Protein 9JJV (pdb70)

Secondary structure (DSSP, 8-state):
--SSSEEEEEEE-TTS-EEE-TTHHHHHHT-TTTTTSBEEEEEEEEBSSSSHHHHHHHHHHHHHHHHHHS------TTPPP-SS----SSS----SEEEESS-EEEEETTEEEEEEEEEEPPB--TTS-HHHHHHHHHHHHHH-SEEEEEEESS--HHHHHHHHHHTTSSGGGSGGG---EEEEEEEES-SS--SHHHHHHHHHHHHHHHHT-SS-HHHHHHHHSTTEEEEEEE---HHHHSS----GGGS-HHHHHHHHHHHHHHHHHGGG---B-TTSPBPBHHHHHHHHHHHHHHHHH-------HHHHHHHHHHHHHHHHHHHHHHHHHHTS-TTS-HHHHHHHHHHHHHHHHHHHHHH--SS-HHHHHHHHHHHHHHHHHHHHHHHHH-

Nearest PDB structures (foldseek):
  6b9f-assembly1_A  TM=8.314E-01  e=2.310E-26  Homo sapiens
  4idn-assembly1_B  TM=8.510E-01  e=1.744E-25  Homo sapiens
  7ol3-assembly1_A  TM=8.467E-01  e=4.049E-25  Homo sapiens
  3qnu-assembly1_A-2  TM=7.519E-01  e=1.316E-22  Homo sapiens
  6b9e-assembly2_B  TM=6.582E-01  e=1.473E-23  Homo sapiens

Radius of gyration: 26.8 Å; Cα contacts (8 Å, |Δi|>4): 629; chains: 1; bounding box: 56×90×39 Å

B-factor: mean 37.43, std 11.31, range [18.1, 106.99]

Organism: Xenopus laevis (NCBI:txid8355)

Foldseek 3Di:
DDAQAKDFQWAADPVLAIDGPCPQLLCLLCPPVFVFAFEAEEEEEAAFQFCQQVLVQQLVCQLVVCLPPVDGDSDDQPDFTDHPDDDFDDDGDDGHKMKRSHFRWHDDPNGTYTYIYIYAGYADDVVDDRLSSLLSVLLRQLLHLEYEHEAEAADDPVSLQSLLSSCVLDVSSFLVNRNAYEDEYEQHVDLPPFDQVVQLVRLVVVLVVCVPDDRRPRVNVNSPDPRYGYGYAHYQDPQQNDPHSSGNNSGDPSNSVSSSVVSVVVVVCRNVRRDADPVRDRRGSNCSVVVSVVVSVSNRPDDDPDDDPVVVVLVVVLVVLLVVLLVVLVVVLVPDDPPDDLVVVLVVSVVSLVVSLVVSVVPRDDDPVVVSVVSSVVSSVVSVVVSVVSSVVD

InterPro domains:
  IPR001841 Zinc finger, RING-type [PS50089] (69-109)
  IPR001841 Zinc finger, RING-type [SM00184] (69-108)
  IPR013083 Zinc finger, RING/FYVE/PHD-type [G3DSA:3.30.40.10] (54-150)
  IPR015894 Guanylate-binding protein, N-terminal [PF02263] (182-414)
  IPR017907 Zinc finger, RING-type, conserved site [PS00518] (84-93)
  IPR027417 P-loop containing nucleoside triphosphate hydrolase [G3DSA:3.40.50.300] (151-448)
  IPR027417 P-loop containing nucleoside triphosphate hydrolase [SSF52540] (150-421)
  IPR030386 GB1/RHD3-type guanine nucleotide-binding (G) domain [PS51715] (182-417)

Sequence (394 aa):
AEPDHHPIQLVWTDVNGRLSLDLSGAHDCFLNTRYSNYPVFILCIIGEKRRGKSFLMNYIMRALRSMEMDEEISLGADDEPLKGFKWSPGTETTTKGIWMWNRPFLLNHKGGKIAVFLLDTEGSLDIESDRETCIKLSALSLFISSHLIFNVASNLKETELDYMEMYMNMGEECGPKNLQHLDILVRDWYHSKKWDRDVARSYISREIEKLEKLNSYPKVLWSLKSNQTRCFLLPHPGKGITGESEGRLQDMDEDFQESLRSYVSKVVKGICTHIKTNIDGELLTSAHVFSMLQEFTEVLNLQIYGFSSPMEMFYAIKNQKLMGEIENEFQDFLKNQSSLTLPPTMRVKVSQKFSELLEKFMQFVQGSNTSSHDAMLKDLEVRLLEIQEKFCNDF

Structure (mmCIF, N/CA/C/O backbone):
data_9JJV
#
_entry.id   9JJV
#
_cell.length_a   91.567
_cell.length_b   148.057
_cell.length_c   71.315
_cell.angle_alpha   90.00
_cell.angle_beta   90.00
_cell.angle_gamma   90.00
#
_symmetry.space_group_name_H-M   'C 2 2 21'
#
loop_
_entity.id
_entity.type
_entity.pdbx_description
1 polymer 'LOC432253 protein'
2 non-polymer "GUANOSINE-5'-DIPHOSPHATE"
3 non-polymer 'TETRAFLUOROALUMINATE ION'
4 non-polymer 'MAGNESIUM ION'
5 water water
#
loop_
_atom_site.group_PDB
_atom_site.id
_atom_site.type_symbol
_atom_site.label_atom_id
_atom_site.label_alt_id
_atom_site.label_comp_id
_atom_site.label_asym_id
_atom_site.label_entity_id
_atom_site.label_seq_id
_atom_site.pdbx_PDB_ins_code
_atom_site.Cartn_x
_atom_site.Cartn_y
_atom_site.Cartn_z
_atom_site.occupancy
_atom_site.B_iso_or_equiv
_atom_site.auth_seq_id
_atom_site.auth_comp_id
_atom_site.auth_asym_id
_atom_site.auth_atom_id
_atom_site.pdbx_PDB_model_num
ATOM 1 N N . ALA A 1 1 ? -13.239 -25.054 -34.422 1.00 76.35 147 ALA A N 1
ATOM 2 C CA . ALA A 1 1 ? -13.756 -24.538 -33.159 1.00 78.04 147 ALA A CA 1
ATOM 3 C C . ALA A 1 1 ? -12.699 -23.736 -32.382 1.00 81.94 147 ALA A C 1
ATOM 4 O O . ALA A 1 1 ? -11.800 -24.317 -31.773 1.00 82.61 147 ALA A O 1
ATOM 6 N N . GLU A 1 2 ? -12.819 -22.378 -32.406 1.00 91.94 148 GLU A N 1
ATOM 7 C CA . GLU A 1 2 ? -11.949 -21.416 -31.734 1.00 90.14 148 GLU A CA 1
ATOM 8 C C . GLU A 1 2 ? -12.474 -21.073 -30.342 1.00 88.55 148 GLU A C 1
ATOM 9 O O . GLU A 1 2 ? -13.636 -21.339 -30.021 1.00 87.31 148 GLU A O 1
ATOM 15 N N . PRO A 1 3 ? -11.639 -20.496 -29.476 1.00 69.64 149 PRO A N 1
ATOM 16 C CA . PRO A 1 3 ? -12.084 -20.218 -28.103 1.00 62.66 149 PRO A CA 1
ATOM 17 C C . PRO A 1 3 ? -13.160 -19.140 -28.020 1.00 57.76 149 PRO A C 1
ATOM 18 O O . PRO A 1 3 ? -13.263 -18.247 -28.870 1.00 58.17 149 PRO A O 1
ATOM 22 N N . ASP A 1 4 ? -13.956 -19.239 -26.949 1.00 49.36 150 ASP A N 1
ATOM 23 C CA . ASP A 1 4 ? -15.103 -18.363 -26.671 1.00 44.75 150 ASP A CA 1
ATOM 24 C C . ASP A 1 4 ? -16.265 -18.617 -27.634 1.00 42.39 150 ASP A C 1
ATOM 25 O O . ASP A 1 4 ? -16.823 -17.697 -28.233 1.00 39.08 150 ASP A O 1
ATOM 30 N N A HIS A 1 5 ? -16.626 -19.890 -27.773 0.58 42.15 151 HIS A N 1
ATOM 31 N N B HIS A 1 5 ? -16.644 -19.879 -27.761 0.42 42.94 151 HIS A N 1
ATOM 32 C CA A HIS A 1 5 ? -17.803 -20.333 -28.506 0.58 41.54 151 HIS A CA 1
ATOM 33 C CA B HIS A 1 5 ? -17.908 -20.209 -28.394 0.42 41.62 151 HIS A CA 1
ATOM 34 C C A HIS A 1 5 ? -18.365 -21.542 -27.775 0.58 39.36 151 HIS A C 1
ATOM 35 C C B HIS A 1 5 ? -18.359 -21.564 -27.882 0.42 40.28 151 HIS A C 1
ATOM 36 O O A HIS A 1 5 ? -17.639 -22.198 -27.017 0.58 35.80 151 HIS A O 1
ATOM 37 O O B HIS A 1 5 ? -17.546 -22.340 -27.367 0.42 37.29 151 HIS A O 1
ATOM 50 N N . PRO A 1 6 ? -19.651 -21.851 -27.951 1.00 35.36 152 PRO A N 1
ATOM 51 C CA . PRO A 1 6 ? -20.151 -23.130 -27.435 1.00 31.65 152 PRO A CA 1
ATOM 52 C C . PRO A 1 6 ? -19.750 -24.259 -28.365 1.00 32.50 152 PRO A C 1
ATOM 53 O O . PRO A 1 6 ? -19.629 -24.084 -29.574 1.00 30.37 152 PRO A O 1
ATOM 57 N N . ILE A 1 7 ? -19.507 -25.426 -27.780 1.00 30.20 153 ILE A N 1
ATOM 58 C CA . ILE A 1 7 ? -19.228 -26.627 -28.554 1.00 30.15 153 ILE A CA 1
ATOM 59 C C . ILE A 1 7 ? -20.114 -27.732 -28.019 1.00 29.39 153 ILE A C 1
ATOM 60 O O . ILE A 1 7 ? -20.459 -27.756 -26.832 1.00 28.88 153 ILE A O 1
ATOM 65 N N . GLN A 1 8 ? -20.495 -28.655 -28.896 1.00 29.37 154 GLN A N 1
ATOM 66 C CA . GLN A 1 8 ? -21.410 -29.713 -28.480 1.00 26.91 154 GLN A CA 1
ATOM 67 C C . GLN A 1 8 ? -20.626 -30.848 -27.829 1.00 29.77 154 GLN A C 1
ATOM 68 O O . GLN A 1 8 ? -19.791 -31.496 -28.470 1.00 31.84 154 GLN A O 1
ATOM 74 N N . LEU A 1 9 ? -20.899 -31.086 -26.555 1.00 26.16 155 LEU A N 1
ATOM 75 C CA . LEU A 1 9 ? -20.173 -32.089 -25.801 1.00 27.31 155 LEU A CA 1
ATOM 76 C C . LEU A 1 9 ? -20.764 -33.473 -26.043 1.00 29.95 155 LEU A C 1
ATOM 77 O O . LEU A 1 9 ? -20.027 -34.451 -26.215 1.00 26.73 155 LEU A O 1
ATOM 82 N N . VAL A 1 10 ? -22.094 -33.554 -26.102 1.00 26.17 156 VAL A N 1
ATOM 83 C CA . VAL A 1 10 ? -22.826 -34.812 -26.188 1.00 27.65 156 VAL A CA 1
ATOM 84 C C . VAL A 1 10 ? -23.909 -34.645 -27.235 1.00 27.36 156 VAL A C 1
ATOM 85 O O . VAL A 1 10 ? -24.602 -33.625 -27.253 1.00 24.88 156 VAL A O 1
ATOM 89 N N . TRP A 1 11 ? -24.063 -35.645 -28.101 1.00 27.74 157 TRP A N 1
ATOM 90 C CA . TRP A 1 11 ? -25.199 -35.688 -29.008 1.00 27.99 157 TRP A CA 1
ATOM 91 C C . TRP A 1 11 ? -25.747 -37.102 -29.021 1.00 31.78 157 TRP A C 1
ATOM 92 O O . TRP A 1 11 ? -25.111 -38.048 -28.554 1.00 29.32 157 TRP A O 1
ATOM 103 N N . THR A 1 12 ? -26.955 -37.236 -29.539 1.00 31.12 158 THR A N 1
ATOM 104 C CA . THR A 1 12 ? -27.602 -38.532 -29.615 1.00 36.26 158 THR A CA 1
ATOM 105 C C . THR A 1 12 ? -27.731 -38.947 -31.074 1.00 41.12 158 THR A C 1
ATOM 106 O O . THR A 1 12 ? -27.868 -38.103 -31.961 1.00 37.74 158 THR A O 1
ATOM 110 N N . ASP A 1 13 ? -27.611 -40.246 -31.339 1.00 45.46 159 ASP A N 1
ATOM 111 C CA . ASP A 1 13 ? -27.747 -40.693 -32.715 1.00 48.99 159 ASP A CA 1
ATOM 112 C C . ASP A 1 13 ? -29.122 -41.322 -32.919 1.00 52.98 159 ASP A C 1
ATOM 113 O O . ASP A 1 13 ? -30.032 -41.178 -32.096 1.00 52.23 159 ASP A O 1
ATOM 118 N N . VAL A 1 14 ? -29.289 -41.992 -34.057 1.00 75.79 160 VAL A N 1
ATOM 119 C CA . VAL A 1 14 ? -30.576 -42.591 -34.388 1.00 78.23 160 VAL A CA 1
ATOM 120 C C . VAL A 1 14 ? -30.886 -43.736 -33.457 1.00 75.66 160 VAL A C 1
ATOM 121 O O . VAL A 1 14 ? -32.012 -43.871 -32.962 1.00 76.89 160 VAL A O 1
ATOM 125 N N . ASN A 1 15 ? -29.911 -44.565 -33.210 1.00 60.23 161 ASN A N 1
ATOM 126 C CA . ASN A 1 15 ? -30.132 -45.715 -32.378 1.00 53.62 161 ASN A CA 1
ATOM 127 C C . ASN A 1 15 ? -30.350 -45.330 -30.902 1.00 51.60 161 ASN A C 1
ATOM 128 O O . ASN A 1 15 ? -30.337 -46.236 -30.082 1.00 48.62 161 ASN A O 1
ATOM 133 N N . GLY A 1 16 ? -30.545 -44.054 -30.548 1.00 49.50 162 GLY A N 1
ATOM 134 C CA . GLY A 1 16 ? -30.738 -43.656 -29.162 1.00 45.79 162 GLY A CA 1
ATOM 135 C C . GLY A 1 16 ? -29.475 -43.569 -28.331 1.00 42.45 162 GLY A C 1
ATOM 136 O O . GLY A 1 16 ? -29.564 -43.316 -27.125 1.00 41.80 162 GLY A O 1
ATOM 137 N N . ARG A 1 17 ? -28.306 -43.755 -28.938 1.00 39.12 163 ARG A N 1
ATOM 138 C CA . ARG A 1 17 ? -27.031 -43.775 -28.233 1.00 38.38 163 ARG A CA 1
ATOM 139 C C . ARG A 1 17 ? -26.510 -42.364 -27.993 1.00 36.93 163 ARG A C 1
ATOM 140 O O . ARG A 1 17 ? -26.717 -41.456 -28.803 1.00 34.84 163 ARG A O 1
ATOM 148 N N . LEU A 1 18 ? -25.829 -42.188 -26.863 1.00 35.77 164 LEU A N 1
ATOM 149 C CA . LEU A 1 18 ? -25.189 -40.926 -26.513 1.00 31.74 164 LEU A CA 1
ATOM 150 C C . LEU A 1 18 ? -23.718 -40.999 -26.905 1.00 35.82 164 LEU A C 1
ATOM 151 O O . LEU A 1 18 ? -23.015 -41.935 -26.506 1.00 35.05 164 LEU A O 1
ATOM 156 N N . SER A 1 19 ? -23.253 -40.026 -27.690 1.00 30.73 165 SER A N 1
ATOM 157 C CA . SER A 1 19 ? -21.843 -39.945 -28.052 1.00 33.54 165 SER A CA 1
ATOM 158 C C . SER A 1 19 ? -21.192 -38.665 -27.527 1.00 33.55 165 SER A C 1
ATOM 159 O O . SER A 1 19 ? -21.754 -37.568 -27.636 1.00 30.56 165 SER A O 1
ATOM 162 N N . LEU A 1 20 ? -19.992 -38.814 -26.969 1.00 34.60 166 LEU A N 1
ATOM 163 C CA . LEU A 1 20 ? -19.183 -37.673 -26.565 1.00 31.38 166 LEU A CA 1
ATOM 164 C C . LEU A 1 20 ? -18.279 -37.241 -27.706 1.00 34.56 166 LEU A C 1
ATOM 165 O O . LEU A 1 20 ? -17.766 -38.071 -28.453 1.00 34.59 166 LEU A O 1
ATOM 170 N N . ASP A 1 21 ? -18.032 -35.938 -27.798 1.00 33.77 167 ASP A N 1
ATOM 171 C CA . ASP A 1 21 ? -16.949 -35.463 -28.653 1.00 35.87 167 ASP A CA 1
ATOM 172 C C . ASP A 1 21 ? -15.612 -35.806 -27.997 1.00 35.43 167 ASP A C 1
ATOM 173 O O . ASP A 1 21 ? -15.155 -35.117 -27.082 1.00 36.00 167 ASP A O 1
ATOM 178 N N . LEU A 1 22 ? -14.960 -36.863 -28.486 1.00 36.21 168 LEU A N 1
ATOM 179 C CA . LEU A 1 22 ? -13.672 -37.307 -27.953 1.00 38.10 168 LEU A CA 1
ATOM 180 C C . LEU A 1 22 ? -12.496 -36.481 -28.435 1.00 39.28 168 LEU A C 1
ATOM 181 O O . LEU A 1 22 ? -11.354 -36.795 -28.079 1.00 43.23 168 LEU A O 1
ATOM 186 N N . SER A 1 23 ? -12.716 -35.457 -29.251 1.00 36.82 169 SER A N 1
ATOM 187 C CA . SER A 1 23 ? -11.619 -34.635 -29.742 1.00 40.54 169 SER A CA 1
ATOM 188 C C . SER A 1 23 ? -11.704 -33.230 -29.160 1.00 44.93 169 SER A C 1
ATOM 189 O O . SER A 1 23 ? -10.920 -32.890 -28.268 1.00 44.15 169 SER A O 1
ATOM 192 N N . GLY A 1 24 ? -12.661 -32.414 -29.616 1.00 42.00 170 GLY A N 1
ATOM 193 C CA . GLY A 1 24 ? -12.661 -31.008 -29.239 1.00 44.80 170 GLY A CA 1
ATOM 194 C C . GLY A 1 24 ? -12.957 -30.811 -27.767 1.00 43.43 170 GLY A C 1
ATOM 195 O O . GLY A 1 24 ? -12.221 -30.118 -27.055 1.00 44.17 170 GLY A O 1
ATOM 196 N N . ALA A 1 25 ? -14.027 -31.436 -27.287 1.00 41.15 171 ALA A N 1
ATOM 197 C CA . ALA A 1 25 ? -14.376 -31.321 -25.877 1.00 43.98 171 ALA A CA 1
ATOM 198 C C . ALA A 1 25 ? -13.296 -31.938 -25.003 1.00 45.75 171 ALA A C 1
ATOM 199 O O . ALA A 1 25 ? -12.833 -31.321 -24.037 1.00 46.52 171 ALA A O 1
ATOM 201 N N . HIS A 1 26 ? -12.855 -33.144 -25.356 1.00 44.35 172 HIS A N 1
ATOM 202 C CA . HIS A 1 26 ? -11.771 -33.785 -24.627 1.00 43.43 172 HIS A CA 1
ATOM 203 C C . HIS A 1 26 ? -10.549 -32.883 -24.541 1.00 48.54 172 HIS A C 1
ATOM 204 O O . HIS A 1 26 ? -9.919 -32.771 -23.481 1.00 50.03 172 HIS A O 1
ATOM 211 N N . ASP A 1 27 ? -10.206 -32.213 -25.642 1.00 47.06 173 ASP A N 1
ATOM 212 C CA . ASP A 1 27 ? -9.063 -31.315 -25.619 1.00 47.20 173 ASP A CA 1
ATOM 213 C C . ASP A 1 27 ? -9.331 -30.084 -24.760 1.00 50.04 173 ASP A C 1
ATOM 214 O O . ASP A 1 27 ? -8.394 -29.525 -24.178 1.00 48.50 173 ASP A O 1
ATOM 219 N N . CYS A 1 28 ? -10.593 -29.645 -24.671 1.00 47.87 174 CYS A N 1
ATOM 220 C CA . CYS A 1 28 ? -10.920 -28.488 -23.844 1.00 45.31 174 CYS A CA 1
ATOM 221 C C . CYS A 1 28 ? -10.535 -28.734 -22.387 1.00 45.91 174 CYS A C 1
ATOM 222 O O . CYS A 1 28 ? -9.892 -27.890 -21.750 1.00 47.39 174 CYS A O 1
ATOM 225 N N . PHE A 1 29 ? -10.851 -29.920 -21.867 1.00 44.70 175 PHE A N 1
ATOM 226 C CA . PHE A 1 29 ? -10.585 -30.219 -20.464 1.00 42.82 175 PHE A CA 1
ATOM 227 C C . PHE A 1 29 ? -9.099 -30.387 -20.161 1.00 47.11 175 PHE A C 1
ATOM 228 O O . PHE A 1 29 ? -8.671 -30.098 -19.035 1.00 45.14 175 PHE A O 1
ATOM 236 N N . LEU A 1 30 ? -8.293 -30.836 -21.128 1.00 46.18 176 LEU A N 1
ATOM 237 C CA . LEU A 1 30 ? -6.911 -31.209 -20.857 1.00 45.75 176 LEU A CA 1
ATOM 238 C C . LEU A 1 30 ? -5.903 -30.117 -21.187 1.00 44.47 176 LEU A C 1
ATOM 239 O O . LEU A 1 30 ? -4.703 -30.389 -21.197 1.00 48.76 176 LEU A O 1
ATOM 244 N N . ASN A 1 3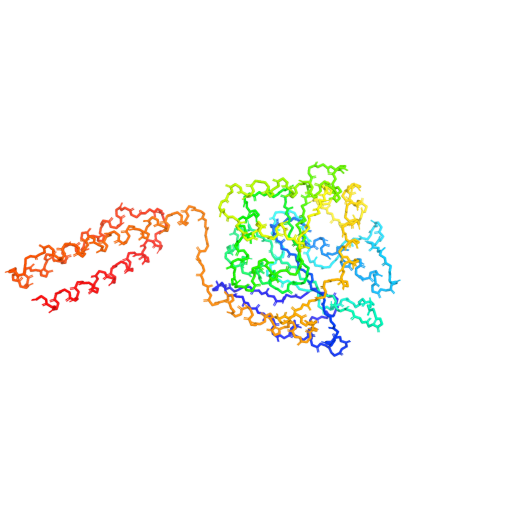1 ? -6.354 -28.894 -21.448 1.00 45.21 177 ASN A N 1
ATOM 245 C CA . ASN A 1 31 ? -5.450 -27.787 -21.723 1.00 43.80 177 ASN A CA 1
ATOM 246 C C . ASN A 1 31 ? -4.524 -27.551 -20.528 1.00 47.05 177 ASN A C 1
ATOM 247 O O . ASN A 1 31 ? -4.987 -27.427 -19.393 1.00 44.66 177 ASN A O 1
ATOM 252 N N . THR A 1 32 ? -3.205 -27.480 -20.783 1.00 47.70 178 THR A N 1
ATOM 253 C CA . THR A 1 32 ? -2.231 -27.421 -19.691 1.00 46.56 178 THR A CA 1
ATOM 254 C C . THR A 1 32 ? -2.255 -26.096 -18.933 1.00 49.05 178 THR A C 1
ATOM 255 O O . THR A 1 32 ? -1.621 -25.992 -17.877 1.00 50.81 178 THR A O 1
ATOM 259 N N . ARG A 1 33 ? -2.943 -25.077 -19.444 1.00 47.97 179 ARG A N 1
ATOM 260 C CA . ARG A 1 33 ? -3.085 -23.835 -18.696 1.00 46.79 179 ARG A CA 1
ATOM 261 C C . ARG A 1 33 ? -3.979 -23.992 -17.471 1.00 44.28 179 ARG A C 1
ATOM 262 O O . ARG A 1 33 ? -3.894 -23.170 -16.554 1.00 46.52 179 ARG A O 1
ATOM 270 N N . TYR A 1 34 ? -4.829 -25.023 -17.426 1.00 42.54 180 TYR A N 1
ATOM 271 C CA . TYR A 1 34 ? -5.768 -25.120 -16.316 1.00 40.66 180 TYR A CA 1
ATOM 272 C C . TYR A 1 34 ? -6.186 -26.551 -15.993 1.00 42.50 180 TYR A C 1
ATOM 273 O O . TYR A 1 34 ? -7.134 -26.727 -15.216 1.00 38.05 180 TYR A O 1
ATOM 282 N N . SER A 1 35 ? -5.543 -27.574 -16.560 1.00 40.46 181 SER A N 1
ATOM 283 C CA . SER A 1 35 ? -6.033 -28.932 -16.358 1.00 43.50 181 SER A CA 1
ATOM 284 C C . SER A 1 35 ? -5.816 -29.417 -14.936 1.00 43.08 181 SER A C 1
ATOM 285 O O . SER A 1 35 ? -6.445 -30.397 -14.532 1.00 42.36 181 SER A O 1
ATOM 288 N N . ASN A 1 36 ? -4.944 -28.767 -14.172 1.00 39.15 182 ASN A N 1
ATOM 289 C CA . ASN A 1 36 ? -4.696 -29.185 -12.801 1.00 44.55 182 ASN A CA 1
ATOM 290 C C . ASN A 1 36 ? -5.419 -28.304 -11.778 1.00 43.70 182 ASN A C 1
ATOM 291 O O . ASN A 1 36 ? -5.234 -28.485 -10.570 1.00 41.29 182 ASN A O 1
ATOM 296 N N . TYR A 1 37 ? -6.251 -27.375 -12.228 1.00 40.58 183 TYR A N 1
ATOM 297 C CA . TYR A 1 37 ? -7.041 -26.620 -11.273 1.00 39.04 183 TYR A CA 1
ATOM 298 C C . TYR A 1 37 ? -8.255 -27.427 -10.825 1.00 35.69 183 TYR A C 1
ATOM 299 O O . TYR A 1 37 ? -8.819 -28.192 -11.604 1.00 36.88 183 TYR A O 1
ATOM 308 N N . PRO A 1 38 ? -8.701 -27.241 -9.589 1.00 35.88 184 PRO A N 1
ATOM 309 C CA . PRO A 1 38 ? -10.009 -27.788 -9.199 1.00 35.38 184 PRO A CA 1
ATOM 310 C C . PRO A 1 38 ? -11.116 -27.166 -10.037 1.00 32.61 184 PRO A C 1
ATOM 311 O O . PRO A 1 38 ? -11.046 -26.002 -10.446 1.00 32.88 184 PRO A O 1
ATOM 315 N N . VAL A 1 39 ? -12.143 -27.951 -10.299 1.00 32.83 185 VAL A N 1
ATOM 316 C CA . VAL A 1 39 ? -13.195 -27.545 -11.217 1.00 30.84 185 VAL A CA 1
ATOM 317 C C . VAL A 1 39 ? -14.495 -27.373 -10.470 1.00 31.69 185 VAL A C 1
ATOM 318 O O . VAL A 1 39 ? -14.764 -28.037 -9.463 1.00 30.89 185 VAL A O 1
ATOM 322 N N . PHE A 1 40 ? -15.318 -26.481 -11.006 1.00 30.30 186 PHE A N 1
ATOM 323 C CA . PHE A 1 40 ? -16.717 -26.330 -10.657 1.00 28.83 186 PHE A CA 1
ATOM 324 C C . PHE A 1 40 ? -17.479 -26.505 -11.960 1.00 29.54 186 PHE A C 1
ATOM 325 O O . PHE A 1 40 ? -17.075 -25.968 -12.996 1.00 29.57 186 PHE A O 1
ATOM 333 N N . ILE A 1 41 ? -18.523 -27.319 -11.936 1.00 25.10 187 ILE A N 1
ATOM 334 C CA . ILE A 1 41 ? -19.228 -27.677 -13.156 1.00 24.64 187 ILE A CA 1
ATOM 335 C C . ILE A 1 41 ? -20.688 -27.343 -12.940 1.00 24.00 187 ILE A C 1
ATOM 336 O O . ILE A 1 41 ? -21.374 -28.004 -12.150 1.00 23.77 187 ILE A O 1
ATOM 341 N N . LEU A 1 42 ? -21.170 -26.328 -13.639 1.00 24.51 188 LEU A N 1
ATOM 342 C CA . LEU A 1 42 ? -22.560 -25.917 -13.536 1.00 24.27 188 LEU A CA 1
ATOM 343 C C . LEU A 1 42 ? -23.322 -26.502 -14.711 1.00 25.27 188 LEU A C 1
ATOM 344 O O . LEU A 1 42 ? -22.911 -26.333 -15.859 1.00 27.08 188 LEU A O 1
ATOM 349 N N . CYS A 1 43 ? -24.435 -27.165 -14.430 1.00 25.24 189 CYS A N 1
ATOM 350 C CA . CYS A 1 43 ? -25.249 -27.782 -15.471 1.00 23.64 189 CYS A CA 1
ATOM 351 C C . CYS A 1 43 ? -26.676 -27.303 -15.278 1.00 22.17 189 CYS A C 1
ATOM 352 O O . CYS A 1 43 ? -27.123 -27.107 -14.145 1.00 21.66 189 CYS A O 1
ATOM 355 N N . ILE A 1 44 ? -27.383 -27.088 -16.371 1.00 23.23 190 ILE A N 1
ATOM 356 C CA . ILE A 1 44 ? -28.797 -26.747 -16.301 1.00 19.35 190 ILE A CA 1
ATOM 357 C C . ILE A 1 44 ? -29.585 -27.766 -17.104 1.00 22.20 190 ILE A C 1
ATOM 358 O O . ILE A 1 44 ? -29.150 -28.190 -18.181 1.00 22.27 190 ILE A O 1
ATOM 363 N N . ILE A 1 45 ? -30.749 -28.164 -16.567 1.00 20.45 191 ILE A N 1
ATOM 364 C CA . ILE A 1 45 ? -31.645 -29.121 -17.200 1.00 21.92 191 ILE A CA 1
ATOM 365 C C . ILE A 1 45 ? -33.060 -28.660 -16.896 1.00 21.26 191 ILE A C 1
ATOM 366 O O . ILE A 1 45 ? -33.287 -27.827 -16.014 1.00 21.21 191 ILE A O 1
ATOM 371 N N . GLY A 1 46 ? -34.018 -29.234 -17.606 1.00 20.23 192 GLY A N 1
ATOM 372 C CA . GLY A 1 46 ? -35.398 -28.986 -17.281 1.00 21.37 192 GLY A CA 1
ATOM 373 C C . GLY A 1 46 ? -36.210 -28.861 -18.543 1.00 22.18 192 GLY A C 1
ATOM 374 O O . GLY A 1 46 ? -35.715 -29.088 -19.643 1.00 21.17 192 GLY A O 1
ATOM 375 N N . GLU A 1 47 ? -37.476 -28.484 -18.371 1.00 21.62 193 GLU A N 1
ATOM 376 C CA . GLU A 1 47 ? -38.405 -28.444 -19.487 1.00 20.92 193 GLU A CA 1
ATOM 377 C C . GLU A 1 47 ? -37.933 -27.470 -20.571 1.00 22.83 193 GLU A C 1
ATOM 378 O O . GLU A 1 47 ? -37.278 -26.446 -20.295 1.00 21.48 193 GLU A O 1
ATOM 384 N N . LYS A 1 48 ? -38.236 -27.831 -21.820 1.00 21.30 194 LYS A N 1
ATOM 385 C CA . LYS A 1 48 ? -37.875 -27.047 -22.995 1.00 21.53 194 LYS A CA 1
ATOM 386 C C . LYS A 1 48 ? -38.473 -25.643 -22.954 1.00 23.85 194 LYS A C 1
ATOM 387 O O . LYS A 1 48 ? -39.483 -25.385 -22.292 1.00 22.44 194 LYS A O 1
ATOM 393 N N . ARG A 1 49 ? -37.835 -24.731 -23.706 1.00 22.32 195 ARG A N 1
ATOM 394 C CA . ARG A 1 49 ? -38.377 -23.397 -24.005 1.00 22.91 195 ARG A CA 1
ATOM 395 C C . ARG A 1 49 ? -38.682 -22.612 -22.732 1.00 22.81 195 ARG A C 1
ATOM 396 O O . ARG A 1 49 ? -39.773 -22.047 -22.564 1.00 23.08 195 ARG A O 1
ATOM 404 N N . ARG A 1 50 ? -37.717 -22.558 -21.822 1.00 21.02 196 ARG A N 1
ATOM 405 C CA . ARG A 1 50 ? -37.978 -21.790 -20.599 1.00 20.19 196 ARG A CA 1
ATOM 406 C C . ARG A 1 50 ? -36.737 -21.024 -20.150 1.00 22.84 196 ARG A C 1
ATOM 407 O O . ARG A 1 50 ? -36.489 -20.864 -18.951 1.00 23.45 196 ARG A O 1
ATOM 415 N N . GLY A 1 51 ? -35.955 -20.520 -21.104 1.00 21.30 197 GLY A N 1
ATOM 416 C CA . GLY A 1 51 ? -34.840 -19.629 -20.786 1.00 23.43 197 GLY A CA 1
ATOM 417 C C . GLY A 1 51 ? -33.660 -20.270 -20.073 1.00 23.11 197 GLY A C 1
ATOM 418 O O . GLY A 1 51 ? -32.979 -19.599 -19.284 1.00 22.77 197 GLY A O 1
ATOM 419 N N . LYS A 1 52 ? -33.401 -21.554 -20.316 1.00 19.96 198 LYS A N 1
ATOM 420 C CA . LYS A 1 52 ? -32.215 -22.186 -19.745 1.00 20.26 198 LYS A CA 1
ATOM 421 C C . LYS A 1 52 ? -30.942 -21.622 -20.367 1.00 23.43 198 LYS A C 1
ATOM 422 O O . LYS A 1 52 ? -30.015 -21.221 -19.657 1.00 22.40 198 LYS A O 1
ATOM 428 N N . SER A 1 53 ? -30.861 -21.645 -21.697 1.00 21.45 199 SER A N 1
ATOM 429 C CA . SER A 1 53 ? -29.691 -21.102 -22.362 1.00 23.25 199 SER A CA 1
ATOM 430 C C . SER A 1 53 ? -29.553 -19.628 -22.058 1.00 24.86 199 SER A C 1
ATOM 431 O O . SER A 1 53 ? -28.442 -19.120 -21.876 1.00 23.91 199 SER A O 1
ATOM 434 N N . PHE A 1 54 ? -30.683 -18.931 -22.040 1.00 23.63 200 PHE A N 1
ATOM 435 C CA . PHE A 1 54 ? -30.724 -17.509 -21.729 1.00 25.35 200 PHE A CA 1
ATOM 436 C C . PHE A 1 54 ? -30.105 -17.249 -20.368 1.00 25.92 200 PHE A C 1
ATOM 437 O O . PHE A 1 54 ? -29.268 -16.355 -20.216 1.00 26.36 200 PHE A O 1
ATOM 445 N N . LEU A 1 55 ? -30.494 -18.045 -19.368 1.00 24.53 201 LEU A N 1
ATOM 446 C CA . LEU A 1 55 ? -29.959 -17.883 -18.023 1.00 25.19 201 LEU A CA 1
ATOM 447 C C . LEU A 1 55 ? -28.474 -18.187 -17.987 1.00 25.09 201 LEU A C 1
ATOM 44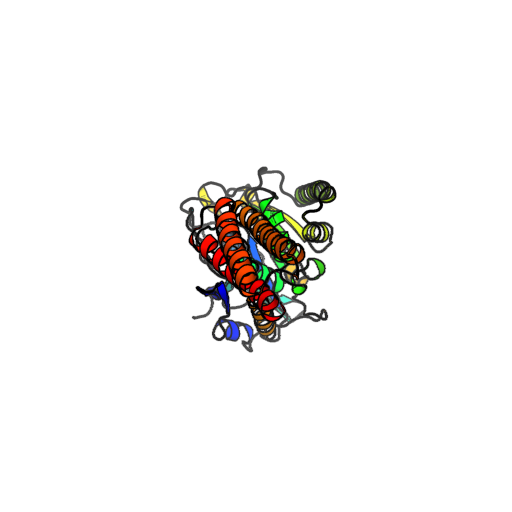8 O O . LEU A 1 55 ? -27.702 -17.448 -17.355 1.00 27.22 201 LEU A O 1
ATOM 453 N N . MET A 1 56 ? -28.038 -19.239 -18.693 1.00 23.81 202 MET A N 1
ATOM 454 C CA . MET A 1 56 ? -26.618 -19.579 -18.644 1.00 26.26 202 MET A CA 1
ATOM 455 C C . MET A 1 56 ? -25.771 -18.445 -19.221 1.00 28.30 202 MET A C 1
ATOM 456 O O . MET A 1 56 ? -24.637 -18.225 -18.776 1.00 27.71 202 MET A O 1
ATOM 461 N N . ASN A 1 57 ? -26.311 -17.717 -20.200 1.00 27.68 203 ASN A N 1
ATOM 462 C CA . ASN A 1 57 ? -25.621 -16.552 -20.762 1.00 27.98 203 ASN A CA 1
ATOM 463 C C . ASN A 1 57 ? -25.489 -15.403 -19.768 1.00 30.38 203 ASN A C 1
ATOM 464 O O . ASN A 1 57 ? -24.490 -14.672 -19.802 1.00 30.62 203 ASN A O 1
ATOM 469 N N . TYR A 1 58 ? -26.486 -15.196 -18.903 1.00 28.48 204 TYR A N 1
ATOM 470 C CA . TYR A 1 58 ? -26.337 -14.161 -17.881 1.00 30.07 204 TYR A CA 1
ATOM 471 C C . TYR A 1 58 ? -25.383 -14.590 -16.775 1.00 31.98 204 TYR A C 1
ATOM 472 O O . TYR A 1 58 ? -24.675 -13.746 -16.212 1.00 31.21 204 TYR A O 1
ATOM 481 N N . ILE A 1 59 ? -25.340 -15.882 -16.460 1.00 30.08 205 ILE A N 1
ATOM 482 C CA . ILE A 1 59 ? -24.317 -16.394 -15.558 1.00 28.79 205 ILE A CA 1
ATOM 483 C C . ILE A 1 59 ? -22.931 -16.185 -16.154 1.00 32.78 205 ILE A C 1
ATOM 484 O O . ILE A 1 59 ? -21.991 -15.791 -15.452 1.00 28.56 205 ILE A O 1
ATOM 489 N N . MET A 1 60 ? -22.793 -16.417 -17.466 1.00 29.44 206 MET A N 1
ATOM 490 C CA . MET A 1 60 ? -21.523 -16.209 -18.156 1.00 29.62 206 MET A CA 1
ATOM 491 C C . MET A 1 60 ? -21.032 -14.771 -18.021 1.00 34.61 206 MET A C 1
ATOM 492 O O . MET A 1 60 ? -19.836 -14.530 -17.795 1.00 35.02 206 MET A O 1
ATOM 497 N N . ARG A 1 61 ? -21.938 -13.800 -18.150 1.00 32.43 207 ARG A N 1
ATOM 498 C CA . ARG A 1 61 ? -21.558 -12.415 -17.920 1.00 37.57 207 ARG A CA 1
ATOM 499 C C . ARG A 1 61 ? -20.989 -12.238 -16.526 1.00 36.55 207 ARG A C 1
ATOM 500 O O . ARG A 1 61 ? -19.973 -11.560 -16.343 1.00 36.60 207 ARG A O 1
ATOM 508 N N . ALA A 1 62 ? -21.634 -12.832 -15.527 1.00 36.05 208 ALA A N 1
ATOM 509 C CA . ALA A 1 62 ? -21.173 -12.626 -14.158 1.00 39.19 208 ALA A CA 1
ATOM 510 C C . ALA A 1 62 ? -19.832 -13.305 -13.921 1.00 38.04 208 ALA A C 1
ATOM 511 O O . ALA A 1 62 ? -18.990 -12.781 -13.186 1.00 39.23 208 ALA A O 1
ATOM 513 N N . LEU A 1 63 ? -19.622 -14.474 -14.535 1.00 37.53 209 LEU A N 1
ATOM 514 C CA . LEU A 1 63 ? -18.338 -15.162 -14.439 1.00 34.68 209 LEU A CA 1
ATOM 515 C C . LEU A 1 63 ? -17.236 -14.359 -15.123 1.00 38.06 209 LEU A C 1
ATOM 516 O O . LEU A 1 63 ? -16.120 -14.236 -14.598 1.00 36.59 209 LEU A O 1
ATOM 521 N N . ARG A 1 64 ? -17.537 -13.798 -16.294 1.00 34.55 210 ARG A N 1
ATOM 522 C CA . ARG A 1 64 ? -16.559 -12.993 -17.023 1.00 39.15 210 ARG A CA 1
ATOM 523 C C . ARG A 1 64 ? -16.243 -11.703 -16.273 1.00 39.54 210 ARG A C 1
ATOM 524 O O . ARG A 1 64 ? -15.094 -11.230 -16.265 1.00 42.08 210 ARG A O 1
ATOM 532 N N . SER A 1 65 ? -17.256 -11.122 -15.632 1.00 42.78 211 SER A N 1
ATOM 533 C CA . SER A 1 65 ? -17.042 -9.977 -14.759 1.00 44.49 211 SER A CA 1
ATOM 534 C C . SER A 1 65 ? -16.125 -10.335 -13.590 1.00 46.36 211 SER A C 1
ATOM 535 O O . SER A 1 65 ? -15.215 -9.571 -13.236 1.00 51.13 211 SER A O 1
ATOM 538 N N . MET A 1 66 ? -16.346 -11.504 -12.991 1.00 43.60 212 MET A N 1
ATOM 539 C CA . MET A 1 66 ? -15.575 -11.939 -11.834 1.00 47.79 212 MET A CA 1
ATOM 540 C C . MET A 1 66 ? -14.155 -12.312 -12.239 1.00 49.10 212 MET A C 1
ATOM 541 O O . MET A 1 66 ? -13.198 -12.041 -11.509 1.00 51.42 212 MET A O 1
ATOM 546 N N . GLU A 1 67 ? -14.011 -12.942 -13.402 1.00 42.38 213 GLU A N 1
ATOM 547 C CA . GLU A 1 67 ? -12.702 -13.288 -13.944 1.00 45.08 213 GLU A CA 1
ATOM 548 C C . GLU A 1 67 ? -11.816 -12.065 -14.161 1.00 48.89 213 GLU A C 1
ATOM 549 O O . GLU A 1 67 ? -10.584 -12.156 -14.046 1.00 49.76 213 GLU A O 1
ATOM 555 N N . MET A 1 68 ? -12.414 -10.922 -14.495 1.00 50.00 214 MET A N 1
ATOM 556 C CA . MET A 1 68 ? -11.669 -9.707 -14.816 1.00 53.51 214 MET A CA 1
ATOM 557 C C . MET A 1 68 ? -11.324 -8.872 -13.587 1.00 59.08 214 MET A C 1
ATOM 558 O O . MET A 1 68 ? -10.153 -8.570 -13.338 1.00 60.90 214 MET A O 1
ATOM 563 N N . ASP A 1 69 ? -12.342 -8.445 -12.845 1.00 62.22 215 ASP A N 1
ATOM 564 C CA . ASP A 1 69 ? -12.191 -7.433 -11.809 1.00 66.88 215 ASP A CA 1
ATOM 565 C C . ASP A 1 69 ? -12.429 -7.971 -10.413 1.00 68.47 215 ASP A C 1
ATOM 566 O O . ASP A 1 69 ? -12.382 -7.188 -9.458 1.00 68.58 215 ASP A O 1
ATOM 571 N N . GLU A 1 70 ? -12.715 -9.266 -10.271 1.00 68.07 216 GLU A N 1
ATOM 572 C CA . GLU A 1 70 ? -13.213 -9.839 -9.020 1.00 69.51 216 GLU A CA 1
ATOM 573 C C . GLU A 1 70 ? -14.565 -9.231 -8.633 1.00 67.69 216 GLU A C 1
ATOM 574 O O . GLU A 1 70 ? -14.969 -9.292 -7.466 1.00 69.47 216 GLU A O 1
ATOM 580 N N . GLU A 1 71 ? -15.276 -8.650 -9.604 1.00 61.79 217 GLU A N 1
ATOM 581 C CA . GLU A 1 71 ? -16.466 -7.845 -9.364 1.00 65.35 217 GLU A CA 1
ATOM 582 C C . GLU A 1 71 ? -17.677 -8.474 -10.040 1.00 61.57 217 GLU A C 1
ATOM 583 O O . GLU A 1 71 ? -17.564 -9.068 -11.114 1.00 58.97 217 GLU A O 1
ATOM 589 N N . ILE A 1 72 ? -18.842 -8.334 -9.418 1.00 62.20 218 ILE A N 1
ATOM 590 C CA . ILE A 1 72 ? -20.059 -8.978 -9.902 1.00 62.37 218 ILE A CA 1
ATOM 591 C C . ILE A 1 72 ? -20.880 -7.974 -10.708 1.00 58.89 218 ILE A C 1
ATOM 592 O O . ILE A 1 72 ? -21.215 -6.882 -10.232 1.00 58.21 218 ILE A O 1
ATOM 597 N N . SER A 1 73 ? -21.175 -8.335 -11.952 1.00 55.07 219 SER A N 1
ATOM 598 C CA . SER A 1 73 ? -21.971 -7.498 -12.832 1.00 52.26 219 SER A CA 1
ATOM 599 C C . SER A 1 73 ? -22.739 -8.401 -13.788 1.00 49.29 219 SER A C 1
ATOM 600 O O . SER A 1 73 ? -22.352 -9.547 -14.030 1.00 49.15 219 SER A O 1
ATOM 603 N N . LEU A 1 74 ? -23.860 -7.893 -14.301 1.00 46.92 220 LEU A N 1
ATOM 604 C CA . LEU A 1 74 ? -24.583 -8.565 -15.375 1.00 43.38 220 LEU A CA 1
ATOM 605 C C . LEU A 1 74 ? -24.472 -7.808 -16.694 1.00 42.65 220 LEU A C 1
ATOM 606 O O . LEU A 1 74 ? -25.188 -8.134 -17.648 1.00 42.03 220 LEU A O 1
ATOM 611 N N . GLY A 1 75 ? -23.596 -6.803 -16.765 1.00 45.71 221 GLY A N 1
ATOM 612 C CA . GLY A 1 75 ? -23.381 -6.030 -17.973 1.00 44.46 221 GLY A CA 1
ATOM 613 C C . GLY A 1 75 ? -24.117 -4.701 -17.957 1.00 44.24 221 GLY A C 1
ATOM 614 O O . GLY A 1 75 ? -24.826 -4.337 -17.010 1.00 43.86 221 GLY A O 1
ATOM 615 N N . ALA A 1 76 ? -23.944 -3.974 -19.055 1.00 44.60 222 ALA A N 1
ATOM 616 C CA . ALA A 1 76 ? -24.660 -2.728 -19.266 1.00 44.39 222 ALA A CA 1
ATOM 617 C C . ALA A 1 76 ? -26.104 -3.007 -19.678 1.00 45.11 222 ALA A C 1
ATOM 618 O O . ALA A 1 76 ? -26.412 -4.046 -20.269 1.00 42.01 222 ALA A O 1
ATOM 620 N N . ASP A 1 77 ? -26.997 -2.054 -19.373 1.00 43.73 223 ASP A N 1
ATOM 621 C CA . ASP A 1 77 ? -28.425 -2.255 -19.626 1.00 43.13 223 ASP A CA 1
ATOM 622 C C . ASP A 1 77 ? -28.765 -2.477 -21.090 1.00 44.30 223 ASP A C 1
ATOM 623 O O . ASP A 1 77 ? -29.808 -3.075 -21.375 1.00 41.95 223 ASP A O 1
ATOM 628 N N . ASP A 1 78 ? -27.933 -2.015 -22.023 1.00 41.31 224 ASP A N 1
ATOM 629 C CA . ASP A 1 78 ? -28.241 -2.156 -23.439 1.00 42.35 224 ASP A CA 1
ATOM 630 C C . ASP A 1 78 ? -27.444 -3.246 -24.141 1.00 41.96 224 ASP A C 1
ATOM 631 O O . ASP A 1 78 ? -27.611 -3.423 -25.352 1.00 42.78 224 ASP A O 1
ATOM 636 N N . GLU A 1 79 ? -26.614 -3.997 -23.423 1.00 40.30 225 GLU A N 1
ATOM 637 C CA . GLU A 1 79 ? -25.898 -5.129 -24.019 1.00 40.78 225 GLU A CA 1
ATOM 638 C C . GLU A 1 79 ? -26.840 -6.249 -24.463 1.00 39.93 225 GLU A C 1
ATOM 639 O O . GLU A 1 79 ? -27.499 -6.866 -23.611 1.00 35.51 225 GLU A O 1
ATOM 645 N N . PRO A 1 80 ? -26.916 -6.568 -25.758 1.00 39.33 226 PRO A N 1
ATOM 646 C CA . PRO A 1 80 ? -27.659 -7.764 -26.183 1.00 38.45 226 PRO A CA 1
ATOM 647 C C . PRO A 1 80 ? -27.029 -9.037 -25.643 1.00 36.62 226 PRO A C 1
ATOM 648 O O . PRO A 1 80 ? -25.837 -9.097 -25.340 1.00 33.92 226 PRO A O 1
ATOM 652 N N . LEU A 1 81 ? -27.859 -10.069 -25.520 1.00 33.98 227 LEU A N 1
ATOM 653 C CA . LEU A 1 81 ? -27.441 -11.295 -24.863 1.00 32.90 227 LEU A CA 1
ATOM 654 C C . LEU A 1 81 ? -26.841 -12.258 -25.873 1.00 33.77 227 LEU A C 1
ATOM 655 O O . LEU A 1 81 ? -27.492 -12.616 -26.856 1.00 32.44 227 LEU A O 1
ATOM 660 N N . LYS A 1 82 ? -25.619 -12.708 -25.592 1.00 32.06 228 LYS A N 1
ATOM 661 C CA . LYS A 1 82 ? -24.862 -13.611 -26.447 1.00 33.55 228 LYS A CA 1
ATOM 662 C C . LYS A 1 82 ? -24.360 -14.780 -25.614 1.00 31.73 228 LYS A C 1
ATOM 663 O O . LYS A 1 82 ? -24.278 -14.703 -24.384 1.00 34.40 228 LYS A O 1
ATOM 669 N N . GLY A 1 83 ? -23.977 -15.844 -26.308 1.00 31.42 229 GLY A N 1
ATOM 670 C CA . GLY A 1 83 ? -23.340 -16.981 -25.668 1.00 30.56 229 GLY A CA 1
ATOM 671 C C . GLY A 1 83 ? -23.865 -18.285 -26.223 1.00 30.22 229 GLY A C 1
ATOM 672 O O . GLY A 1 83 ? -23.791 -18.548 -27.429 1.00 28.93 229 GLY A O 1
ATOM 673 N N . PHE A 1 84 ? -24.416 -19.113 -25.350 1.00 27.04 230 PHE A N 1
ATOM 674 C CA . PHE A 1 84 ? -25.169 -20.262 -25.830 1.00 28.98 230 PHE A CA 1
ATOM 675 C C . PHE A 1 84 ? -26.365 -19.801 -26.644 1.00 26.89 230 PHE A C 1
ATOM 676 O O . PHE A 1 84 ? -27.046 -18.830 -26.294 1.00 28.13 230 PHE A O 1
ATOM 684 N N . LYS A 1 85 ? -26.630 -20.520 -27.724 1.00 27.33 231 LYS A N 1
ATOM 685 C CA . LYS A 1 85 ? -27.695 -20.126 -28.622 1.00 31.14 231 LYS A CA 1
ATOM 686 C C . LYS A 1 85 ? -29.046 -20.209 -27.912 1.00 28.77 231 LYS A C 1
ATOM 687 O O . LYS A 1 85 ? -29.394 -21.238 -27.309 1.00 27.27 231 LYS A O 1
ATOM 693 N N . TRP A 1 86 ? -29.800 -19.109 -27.974 1.00 28.66 232 TRP A N 1
ATOM 694 C CA . TRP A 1 86 ? -31.083 -18.969 -27.292 1.00 29.49 232 TRP A CA 1
ATOM 695 C C . TRP A 1 86 ? -32.063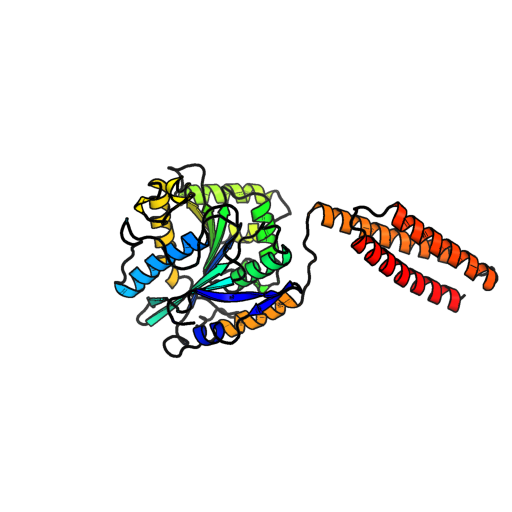 -18.303 -28.261 1.00 31.26 232 TRP A C 1
ATOM 696 O O . TRP A 1 86 ? -31.666 -17.492 -29.098 1.00 29.34 232 TRP A O 1
ATOM 707 N N . SER A 1 87 ? -33.348 -18.641 -28.169 1.00 27.92 233 SER A N 1
ATOM 708 C CA . SER A 1 87 ? -34.240 -18.201 -29.240 1.00 29.77 233 SER A CA 1
ATOM 709 C C . SER A 1 87 ? -35.677 -18.217 -28.745 1.00 31.89 233 SER A C 1
ATOM 710 O O . SER A 1 87 ? -36.038 -19.092 -27.961 1.00 27.21 233 SER A O 1
ATOM 713 N N . PRO A 1 88 ? -36.525 -17.306 -29.220 1.00 32.22 234 PRO A N 1
ATOM 714 C CA . PRO A 1 88 ? -37.915 -17.260 -28.750 1.00 28.74 234 PRO A CA 1
ATOM 715 C C . PRO A 1 88 ? -38.813 -18.242 -29.490 1.00 33.92 234 PRO A C 1
ATOM 716 O O . PRO A 1 88 ? -38.489 -18.760 -30.556 1.00 33.96 234 PRO A O 1
ATOM 720 N N . GLY A 1 89 ? -39.978 -18.480 -28.908 1.00 31.98 235 GLY A N 1
ATOM 721 C CA . GLY A 1 89 ? -41.007 -19.213 -29.603 1.00 33.17 235 GLY A CA 1
ATOM 722 C C . GLY A 1 89 ? -41.044 -20.676 -29.220 1.00 33.03 235 GLY A C 1
ATOM 723 O O . GLY A 1 89 ? -40.425 -21.139 -28.254 1.00 31.47 235 GLY A O 1
ATOM 724 N N . THR A 1 90 ? -41.776 -21.420 -30.031 1.00 31.37 236 THR A N 1
ATOM 725 C CA . THR A 1 90 ? -42.102 -22.795 -29.713 1.00 32.77 236 THR A CA 1
ATOM 726 C C . THR A 1 90 ? -41.116 -23.808 -30.282 1.00 36.33 236 THR A C 1
ATOM 727 O O . THR A 1 90 ? -41.188 -24.981 -29.908 1.00 31.49 236 THR A O 1
ATOM 731 N N . GLU A 1 91 ? -40.190 -23.402 -31.152 1.00 34.10 237 GLU A N 1
ATOM 732 C CA . GLU A 1 91 ? -39.288 -24.374 -31.764 1.00 34.62 237 GLU A CA 1
ATOM 733 C C . GLU A 1 91 ? -38.094 -24.567 -30.835 1.00 30.71 237 GLU A C 1
ATOM 734 O O . GLU A 1 91 ? -37.550 -23.594 -30.318 1.00 29.68 237 GLU A O 1
ATOM 740 N N . THR A 1 92 ? -37.670 -25.811 -30.636 1.00 32.10 238 THR A N 1
ATOM 741 C CA . THR A 1 92 ? -36.571 -25.999 -29.694 1.00 29.52 238 THR A CA 1
ATOM 742 C C . THR A 1 92 ? -35.233 -25.653 -30.346 1.00 29.47 238 THR A C 1
ATOM 743 O O . THR A 1 92 ? -35.077 -25.677 -31.573 1.00 28.81 238 THR A O 1
ATOM 747 N N . THR A 1 93 ? -34.268 -25.279 -29.505 1.00 27.31 239 THR A N 1
ATOM 748 C CA . THR A 1 93 ? -32.987 -24.766 -29.979 1.00 28.39 239 THR A CA 1
ATOM 749 C C . THR A 1 93 ? -31.826 -25.631 -29.504 1.00 27.00 239 THR A C 1
ATOM 750 O O . THR A 1 93 ? -31.130 -26.228 -30.328 1.00 27.89 239 THR A O 1
ATOM 754 N N . THR A 1 94 ? -31.603 -25.741 -28.204 1.00 24.22 240 THR A N 1
ATOM 755 C CA . THR A 1 94 ? -30.549 -26.626 -27.713 1.00 23.98 240 THR A CA 1
ATOM 756 C C . THR A 1 94 ? -30.903 -28.089 -27.942 1.00 26.17 240 THR A C 1
ATOM 757 O O . THR A 1 94 ? -31.962 -28.557 -27.517 1.00 21.97 240 THR A O 1
ATOM 761 N N . LYS A 1 95 ? -30.000 -28.807 -28.610 1.00 26.27 241 LYS A N 1
ATOM 762 C CA . LYS A 1 95 ? -30.045 -30.261 -28.729 1.00 26.83 241 LYS A CA 1
ATOM 763 C C . LYS A 1 95 ? -28.769 -30.842 -28.144 1.00 26.94 241 LYS A C 1
ATOM 764 O O . LYS A 1 95 ? -27.689 -30.274 -28.320 1.00 24.11 241 LYS A O 1
ATOM 770 N N . GLY A 1 96 ? -28.889 -31.987 -27.469 1.00 24.91 242 GLY A N 1
ATOM 771 C CA . GLY A 1 96 ? -27.722 -32.605 -26.869 1.00 23.27 242 GLY A CA 1
ATOM 772 C C . GLY A 1 96 ? -27.277 -31.816 -25.651 1.00 25.01 242 GLY A C 1
ATOM 773 O O . GLY A 1 96 ? -28.069 -31.152 -24.985 1.00 25.17 242 GLY A O 1
ATOM 774 N N . ILE A 1 97 ? -25.981 -31.858 -25.371 1.00 23.63 243 ILE A N 1
ATOM 775 C CA . ILE A 1 97 ? -25.404 -31.052 -24.308 1.00 24.62 243 ILE A CA 1
ATOM 776 C C . ILE A 1 97 ? -24.290 -30.235 -24.919 1.00 26.90 243 ILE A C 1
ATOM 777 O O . ILE A 1 97 ? -23.450 -30.771 -25.658 1.00 25.09 243 ILE A O 1
ATOM 782 N N . TRP A 1 98 ? -24.270 -28.951 -24.592 1.00 26.79 244 TRP A N 1
ATOM 783 C CA . TRP A 1 98 ? -23.245 -28.043 -25.051 1.00 25.27 244 TRP A CA 1
ATOM 784 C C . TRP A 1 98 ? -22.458 -27.562 -23.840 1.00 26.73 244 TRP A C 1
ATOM 785 O O . TRP A 1 98 ? -22.991 -27.502 -22.727 1.00 25.32 244 TRP A O 1
ATOM 796 N N . MET A 1 99 ? -21.180 -27.240 -24.054 1.00 27.79 245 MET A N 1
ATOM 797 C CA . MET A 1 99 ? -20.390 -26.548 -23.052 1.00 28.16 245 MET A CA 1
ATOM 798 C C . MET A 1 99 ? -19.790 -25.306 -23.692 1.00 28.66 245 MET A C 1
ATOM 799 O O . MET A 1 99 ? -19.597 -25.239 -24.910 1.00 27.88 245 MET A O 1
ATOM 804 N N . TRP A 1 100 ? -19.429 -24.345 -22.854 1.00 27.15 246 TRP A N 1
ATOM 805 C CA . TRP A 1 100 ? -18.549 -23.287 -23.322 1.00 29.85 246 TRP A CA 1
ATOM 806 C C . TRP A 1 100 ? -17.156 -23.869 -23.521 1.00 30.67 246 TRP A C 1
ATOM 807 O O . TRP A 1 100 ? -16.679 -24.642 -22.687 1.00 29.24 246 TRP A O 1
ATOM 818 N N . ASN A 1 101 ? -16.500 -23.527 -24.624 1.00 33.53 247 ASN A N 1
ATOM 819 C CA . ASN A 1 101 ? -15.269 -24.252 -24.915 1.00 34.54 247 ASN A CA 1
ATOM 820 C C . ASN A 1 101 ? -14.050 -23.668 -24.214 1.00 32.88 247 ASN A C 1
ATOM 821 O O . ASN A 1 101 ? -12.929 -23.972 -24.608 1.00 30.63 247 ASN A O 1
ATOM 826 N N . ARG A 1 102 ? -14.230 -22.858 -23.178 1.00 31.34 248 ARG A N 1
ATOM 827 C CA . ARG A 1 102 ? -13.134 -22.519 -22.294 1.00 33.58 248 ARG A CA 1
ATOM 828 C C . ARG A 1 102 ? -13.708 -22.389 -20.893 1.00 30.44 248 ARG A C 1
ATOM 829 O O . ARG A 1 102 ? -14.866 -21.987 -20.747 1.00 30.98 248 ARG A O 1
ATOM 837 N N . PRO A 1 103 ? -12.961 -22.760 -19.862 1.00 29.57 249 PRO A N 1
ATOM 838 C CA . PRO A 1 103 ? -13.396 -22.445 -18.503 1.00 32.49 249 PRO A CA 1
ATOM 839 C C . PRO A 1 103 ? -13.264 -20.960 -18.240 1.00 32.30 249 PRO A C 1
ATOM 840 O O . PRO A 1 103 ? -12.506 -20.247 -18.901 1.00 33.92 249 PRO A O 1
ATOM 844 N N . PHE A 1 104 ? -13.991 -20.509 -17.227 1.00 32.88 250 PHE A N 1
ATOM 845 C CA . PHE A 1 104 ? -13.751 -19.208 -16.626 1.00 34.49 250 PHE A CA 1
ATOM 846 C C . PHE A 1 104 ? -12.953 -19.425 -15.347 1.00 34.80 250 PHE A C 1
ATOM 847 O O . PHE A 1 104 ? -13.284 -20.306 -14.547 1.00 34.04 250 PHE A O 1
ATOM 855 N N . LEU A 1 105 ? -11.872 -18.663 -15.177 1.00 33.68 251 LEU A N 1
ATOM 856 C CA . LEU A 1 105 ? -10.891 -18.939 -14.135 1.00 35.79 251 LEU A CA 1
ATOM 857 C C . LEU A 1 105 ? -11.059 -17.924 -13.011 1.00 38.53 251 LEU A C 1
ATOM 858 O O . LEU A 1 105 ? -10.720 -16.749 -13.176 1.00 40.22 251 LEU A O 1
ATOM 863 N N . LEU A 1 106 ? -11.574 -18.378 -11.872 1.00 37.63 252 LEU A N 1
ATOM 864 C CA . LEU A 1 106 ? -11.861 -17.525 -10.728 1.00 39.97 252 LEU A CA 1
ATOM 865 C C . LEU A 1 106 ? -10.781 -17.675 -9.662 1.00 43.67 252 LEU A C 1
ATOM 866 O O . LEU A 1 106 ? -10.245 -18.764 -9.443 1.00 42.33 252 LEU A O 1
ATOM 871 N N . ASN A 1 107 ? -10.487 -16.573 -8.976 1.00 47.65 253 ASN A N 1
ATOM 872 C CA . ASN A 1 107 ? -9.516 -16.613 -7.892 1.00 47.02 253 ASN A CA 1
ATOM 873 C C . ASN A 1 107 ? -10.082 -17.376 -6.704 1.00 48.93 253 ASN A C 1
ATOM 874 O O . ASN A 1 107 ? -11.263 -17.257 -6.371 1.00 52.77 253 ASN A O 1
ATOM 879 N N . HIS A 1 108 ? -9.233 -18.176 -6.066 1.00 48.88 254 HIS A N 1
ATOM 880 C CA . HIS A 1 108 ? -9.669 -18.964 -4.916 1.00 54.26 254 HIS A CA 1
ATOM 881 C C . HIS A 1 108 ? -8.437 -19.350 -4.116 1.00 56.00 254 HIS A C 1
ATOM 882 O O . HIS A 1 108 ? -7.614 -20.136 -4.597 1.00 57.26 254 HIS A O 1
ATOM 889 N N . LYS A 1 109 ? -8.317 -18.804 -2.910 1.00 55.99 255 LYS A N 1
ATOM 890 C CA . LYS A 1 109 ? -7.302 -19.243 -1.958 1.00 59.78 255 LYS A CA 1
ATOM 891 C C . LYS A 1 109 ? -5.909 -19.239 -2.591 1.00 60.53 255 LYS A C 1
ATOM 892 O O . LYS A 1 109 ? -5.159 -20.217 -2.521 1.00 60.05 255 LYS A O 1
ATOM 898 N N . GLY A 1 110 ? -5.574 -18.132 -3.251 1.00 56.72 256 GLY A N 1
ATOM 899 C CA . GLY A 1 110 ? -4.275 -18.038 -3.888 1.00 58.23 256 GLY A CA 1
ATOM 900 C C . GLY A 1 110 ? -4.054 -18.965 -5.063 1.00 56.93 256 GLY A C 1
ATOM 901 O O . GLY A 1 110 ? -2.915 -19.097 -5.522 1.00 55.36 256 GLY A O 1
ATOM 902 N N . GLY A 1 111 ? -5.098 -19.635 -5.544 1.00 53.82 257 GLY A N 1
ATOM 903 C CA . GLY A 1 111 ? -5.078 -20.392 -6.774 1.00 51.18 257 GLY A CA 1
ATOM 904 C C . GLY A 1 111 ? -6.245 -19.982 -7.660 1.00 46.94 257 GLY A C 1
ATOM 905 O O . GLY A 1 111 ? -6.752 -18.863 -7.585 1.00 47.49 257 GLY A O 1
ATOM 906 N N . LYS A 1 112 ? -6.668 -20.912 -8.512 1.00 42.41 258 LYS A N 1
ATOM 907 C CA . LYS A 1 112 ? -7.807 -20.669 -9.384 1.00 43.11 258 LYS A CA 1
ATOM 908 C C . LYS A 1 112 ? -8.776 -21.833 -9.281 1.00 39.10 258 LYS A C 1
ATOM 909 O O . LYS A 1 112 ? -8.412 -22.941 -8.885 1.00 37.78 258 LYS A O 1
ATOM 915 N N . ILE A 1 113 ? -10.023 -21.557 -9.642 1.00 37.71 259 ILE A N 1
ATOM 916 C CA . ILE A 1 113 ? -11.030 -22.577 -9.903 1.00 35.16 259 ILE A CA 1
ATOM 917 C C . ILE A 1 113 ? -11.393 -22.447 -11.368 1.00 34.49 259 ILE A C 1
ATOM 918 O O . ILE A 1 113 ? -11.633 -21.328 -11.847 1.00 35.17 259 ILE A O 1
ATOM 923 N N . ALA A 1 114 ? -11.408 -23.568 -12.081 1.00 32.95 260 ALA A N 1
ATOM 924 C CA . ALA A 1 114 ? -11.877 -23.604 -13.457 1.00 29.65 260 ALA A CA 1
ATOM 925 C C . ALA A 1 114 ? -13.372 -23.898 -13.468 1.00 31.49 260 ALA A C 1
ATOM 926 O O . ALA A 1 114 ? -13.804 -24.960 -13.016 1.00 29.10 260 ALA A O 1
ATOM 928 N N . VAL A 1 115 ? -14.152 -22.972 -14.003 1.00 31.61 261 VAL A N 1
ATOM 929 C CA . VAL A 1 115 ? -15.605 -23.054 -14.003 1.00 29.09 261 VAL A CA 1
ATOM 930 C C . VAL A 1 115 ? -16.042 -23.458 -15.397 1.00 31.95 261 VAL A C 1
ATOM 931 O O . VAL A 1 115 ? -15.751 -22.751 -16.370 1.00 27.21 261 VAL A O 1
ATOM 935 N N . PHE A 1 116 ? -16.747 -24.584 -15.490 1.00 27.26 262 PHE A N 1
ATOM 936 C CA . PHE A 1 116 ? -17.283 -25.091 -16.746 1.00 27.80 262 PHE A CA 1
ATOM 937 C C . PHE A 1 116 ? -18.799 -25.004 -16.725 1.00 29.63 262 PHE A C 1
ATOM 938 O O . PHE A 1 116 ? -19.425 -25.214 -15.677 1.00 25.93 262 PHE A O 1
ATOM 946 N N . LEU A 1 117 ? -19.385 -24.696 -17.883 1.00 28.36 263 LEU A N 1
ATOM 947 C CA . LEU A 1 117 ? -20.824 -24.498 -18.020 1.00 25.48 263 LEU A CA 1
ATOM 948 C C . LEU A 1 117 ? -21.384 -25.477 -19.045 1.00 28.83 263 LEU A C 1
ATOM 949 O O . LEU A 1 117 ? -20.914 -25.508 -20.188 1.00 26.08 263 LEU A O 1
ATOM 954 N N . LEU A 1 118 ? -22.405 -26.250 -18.642 1.00 25.16 264 LEU A N 1
ATOM 955 C CA . LEU A 1 118 ? -23.047 -27.243 -19.497 1.00 27.24 264 LEU A CA 1
ATOM 956 C C . LEU A 1 118 ? -24.521 -26.898 -19.660 1.00 25.81 264 LEU A C 1
ATOM 957 O O . LEU A 1 118 ? -25.233 -26.721 -18.667 1.00 25.78 264 LEU A O 1
ATOM 962 N N . ASP A 1 119 ? -24.975 -26.851 -20.905 1.00 23.11 265 ASP A N 1
ATOM 963 C CA . ASP A 1 119 ? -26.307 -26.393 -21.290 1.00 23.43 265 ASP A CA 1
ATOM 964 C C . ASP A 1 119 ? -27.007 -27.561 -21.964 1.00 24.63 265 ASP A C 1
ATOM 965 O O . ASP A 1 119 ? -26.503 -28.074 -22.965 1.00 23.80 265 ASP A O 1
ATOM 970 N N . THR A 1 120 ? -28.159 -27.978 -21.432 1.00 23.18 266 THR A N 1
ATOM 971 C CA . THR A 1 120 ? -28.783 -29.229 -21.866 1.00 23.68 266 THR A CA 1
ATOM 972 C C . THR A 1 120 ? -30.076 -28.954 -22.624 1.00 22.41 266 THR A C 1
ATOM 973 O O . THR A 1 120 ? -30.838 -28.056 -22.261 1.00 23.01 266 THR A O 1
ATOM 977 N N . GLU A 1 121 ? -30.323 -29.760 -23.662 1.00 22.16 267 GLU A N 1
ATOM 978 C CA . GLU A 1 121 ? -31.626 -29.856 -24.313 1.00 24.08 267 GLU A CA 1
ATOM 979 C C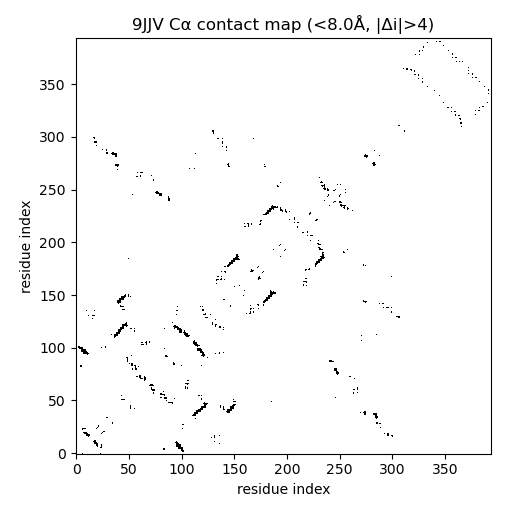 . GLU A 1 121 ? -32.770 -30.034 -23.304 1.00 22.15 267 GLU A C 1
ATOM 980 O O . GLU A 1 121 ? -32.719 -30.885 -22.416 1.00 20.74 267 GLU A O 1
ATOM 986 N N . GLY A 1 122 ? -33.815 -29.227 -23.450 1.00 22.66 268 GLY A N 1
ATOM 987 C CA . GLY A 1 122 ? -34.943 -29.315 -22.531 1.00 21.01 268 GLY A CA 1
ATOM 988 C C . GLY A 1 122 ? -35.824 -30.529 -22.787 1.00 22.63 268 GLY A C 1
ATOM 989 O O . GLY A 1 122 ? -35.948 -31.015 -23.906 1.00 20.07 268 GLY A O 1
ATOM 990 N N . SER A 1 123 ? -36.492 -30.985 -21.734 1.00 21.45 269 SER A N 1
ATOM 991 C CA . SER A 1 123 ? -37.416 -32.103 -21.850 1.00 24.44 269 SER A CA 1
ATOM 992 C C . SER A 1 123 ? -38.757 -31.657 -22.448 1.00 24.41 269 SER A C 1
ATOM 993 O O . SER A 1 123 ? -39.044 -30.462 -22.621 1.00 22.35 269 SER A O 1
ATOM 996 N N . LEU A 1 124 ? -39.587 -32.660 -22.749 1.00 21.31 270 LEU A N 1
ATOM 997 C CA . LEU A 1 124 ? -41.002 -32.582 -23.159 1.00 25.31 270 LEU A CA 1
ATOM 998 C C . LEU A 1 124 ? -41.173 -32.211 -24.625 1.00 25.02 270 LEU A C 1
ATOM 999 O O . LEU A 1 124 ? -42.281 -31.833 -25.041 1.00 24.04 270 LEU A O 1
ATOM 1004 N N . ASP A 1 125 ? -40.117 -32.301 -25.428 1.00 25.41 271 ASP A N 1
ATOM 1005 C CA . ASP A 1 125 ? -40.185 -32.055 -26.866 1.00 28.22 271 ASP A CA 1
ATOM 1006 C C . ASP A 1 125 ? -40.557 -33.361 -27.559 1.00 30.91 271 ASP A C 1
ATOM 1007 O O . ASP A 1 125 ? -39.866 -34.370 -27.397 1.00 32.66 271 ASP A O 1
ATOM 1012 N N . ILE A 1 126 ? -41.637 -33.351 -28.340 1.00 29.52 272 ILE A N 1
ATOM 1013 C CA . ILE A 1 126 ? -42.100 -34.629 -28.891 1.00 33.94 272 ILE A CA 1
ATOM 1014 C C . ILE A 1 126 ? -41.312 -35.087 -30.110 1.00 36.65 272 ILE A C 1
ATOM 1015 O O . ILE A 1 126 ? -41.451 -36.241 -30.536 1.00 35.25 272 ILE A O 1
ATOM 1020 N N . GLU A 1 127 ? -40.489 -34.231 -30.686 1.00 34.21 273 GLU A N 1
ATOM 1021 C CA . GLU A 1 127 ? -39.640 -34.673 -31.779 1.00 36.29 273 GLU A CA 1
ATOM 1022 C C . GLU A 1 127 ? -38.364 -35.330 -31.295 1.00 39.39 273 GLU A C 1
ATOM 1023 O O . GLU A 1 127 ? -37.535 -35.724 -32.120 1.00 42.40 273 GLU A O 1
ATOM 1029 N N . SER A 1 128 ? -38.182 -35.436 -29.987 1.00 36.40 274 SER A N 1
ATOM 1030 C CA . SER A 1 128 ? -37.023 -36.072 -29.394 1.00 37.42 274 SER A CA 1
ATOM 1031 C C . SER A 1 128 ? -37.516 -37.271 -28.600 1.00 38.49 274 SER A C 1
ATOM 1032 O O . SER A 1 128 ? -38.554 -37.193 -27.931 1.00 37.53 274 SER A O 1
ATOM 1035 N N . ASP A 1 129 ? -36.806 -38.393 -28.695 1.00 38.22 275 ASP A N 1
ATOM 1036 C CA . ASP A 1 129 ? -37.182 -39.566 -27.910 1.00 37.38 275 ASP A CA 1
ATOM 1037 C C . ASP A 1 129 ? -37.002 -39.259 -26.434 1.00 32.53 275 ASP A C 1
ATOM 1038 O O . ASP A 1 129 ? -35.908 -38.862 -26.015 1.00 32.20 275 ASP A O 1
ATOM 1043 N N . ARG A 1 130 ? -38.064 -39.442 -25.637 1.00 30.55 276 ARG A N 1
ATOM 1044 C CA . ARG A 1 130 ? -38.002 -38.954 -24.259 1.00 29.58 276 ARG A CA 1
ATOM 1045 C C . ARG A 1 130 ? -36.937 -39.677 -23.451 1.00 29.23 276 ARG A C 1
ATOM 1046 O O . ARG A 1 130 ? -36.333 -39.082 -22.551 1.00 23.79 276 ARG A O 1
ATOM 1054 N N . GLU A 1 131 ? -36.654 -40.937 -23.770 1.00 27.13 277 GLU A N 1
ATOM 1055 C CA . GLU A 1 131 ? -35.605 -41.622 -23.024 1.00 29.96 277 GLU A CA 1
ATOM 1056 C C . GLU A 1 131 ? -34.243 -40.994 -23.310 1.00 29.26 277 GLU A C 1
ATOM 1057 O O . GLU A 1 131 ? -33.394 -40.868 -22.415 1.00 24.40 277 GLU A O 1
ATOM 1063 N N . THR A 1 132 ? -34.029 -40.593 -24.554 1.00 26.42 278 THR A N 1
ATOM 1064 C CA . THR A 1 132 ? -32.785 -39.945 -24.939 1.00 31.89 278 THR A CA 1
ATOM 1065 C C . THR A 1 132 ? -32.546 -38.662 -24.135 1.00 28.09 278 THR A C 1
ATOM 1066 O O . THR A 1 132 ? -31.459 -38.452 -23.577 1.00 26.49 278 THR A O 1
ATOM 1070 N N . CYS A 1 133 ? -33.560 -37.801 -24.038 1.00 26.35 279 CYS A N 1
ATOM 1071 C CA . CYS A 1 133 ? -33.405 -36.598 -23.221 1.00 25.13 279 CYS A CA 1
ATOM 1072 C C . CYS A 1 133 ? -33.278 -36.919 -21.739 1.00 24.82 279 CYS A C 1
ATOM 1073 O O . CYS A 1 133 ? -32.609 -36.184 -20.995 1.00 22.67 279 CYS A O 1
ATOM 1076 N N . ILE A 1 134 ? -33.896 -38.010 -21.278 1.00 23.42 280 ILE A N 1
ATOM 1077 C CA . ILE A 1 134 ? -33.719 -38.409 -19.889 1.00 23.54 280 ILE A CA 1
ATOM 1078 C C . ILE A 1 134 ? -32.258 -38.762 -19.624 1.00 23.76 280 ILE A C 1
ATOM 1079 O O . ILE A 1 134 ? -31.692 -38.412 -18.576 1.00 20.83 280 ILE A O 1
ATOM 1084 N N . LYS A 1 135 ? -31.633 -39.487 -20.553 1.00 22.52 281 LYS A N 1
ATOM 1085 C CA . LYS A 1 135 ? -30.245 -39.876 -20.382 1.00 22.72 281 LYS A CA 1
ATOM 1086 C C . LYS A 1 135 ? -29.331 -38.658 -20.418 1.00 23.59 281 LYS A C 1
ATOM 1087 O O . LYS A 1 135 ? -28.397 -38.555 -19.613 1.00 23.32 281 LYS A O 1
ATOM 1093 N N . LEU A 1 136 ? -29.604 -37.722 -21.329 1.00 21.65 282 LEU A N 1
ATOM 1094 C CA . LEU A 1 136 ? -28.836 -36.478 -21.376 1.00 21.93 282 LEU A CA 1
ATOM 1095 C C . LEU A 1 136 ? -28.950 -35.718 -20.063 1.00 22.95 282 LEU A C 1
ATOM 1096 O O . LEU A 1 136 ? -27.952 -35.198 -19.553 1.00 21.70 282 LEU A O 1
ATOM 1101 N N . SER A 1 137 ? -30.165 -35.623 -19.503 1.00 19.83 283 SER A N 1
ATOM 1102 C CA . SER A 1 137 ? -30.337 -34.863 -18.270 1.00 20.40 283 SER A CA 1
ATOM 1103 C C . SER A 1 137 ? -29.645 -35.553 -17.108 1.00 22.61 283 SER A C 1
ATOM 1104 O O . SER A 1 137 ? -29.106 -34.890 -16.214 1.00 22.21 283 SER A O 1
ATOM 1107 N N . ALA A 1 138 ? -29.676 -36.889 -17.086 1.00 21.60 284 ALA A N 1
ATOM 1108 C CA . ALA A 1 138 ? -29.004 -37.623 -16.026 1.00 22.03 284 ALA A CA 1
ATOM 1109 C C . ALA A 1 138 ? -27.496 -37.496 -16.136 1.00 22.47 284 ALA A C 1
ATOM 1110 O O . ALA A 1 138 ? -26.792 -37.517 -15.120 1.00 21.79 284 ALA A O 1
ATOM 1112 N N . LEU A 1 139 ? -26.978 -3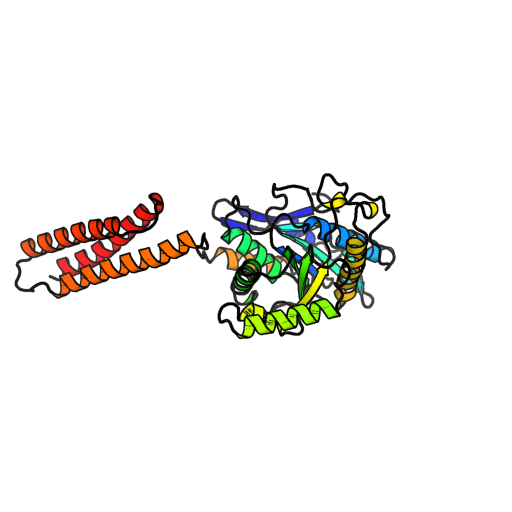7.431 -17.352 1.00 20.77 285 LEU A N 1
ATOM 1113 C CA . LEU A 1 139 ? -25.541 -37.242 -17.506 1.00 22.52 285 LEU A CA 1
ATOM 1114 C C . LEU A 1 139 ? -25.129 -35.873 -16.980 1.00 22.71 285 LEU A C 1
ATOM 1115 O O . LEU A 1 139 ? -24.131 -35.753 -16.262 1.00 22.34 285 LEU A O 1
ATOM 1120 N N . SER A 1 140 ? -25.912 -34.842 -17.304 1.00 21.81 286 SER A N 1
ATOM 1121 C CA . SER A 1 140 ? -25.669 -33.521 -16.741 1.00 22.35 286 SER A CA 1
ATOM 1122 C C . SER A 1 140 ? -25.758 -33.547 -15.224 1.00 24.51 286 SER A C 1
ATOM 1123 O O . SER A 1 140 ? -24.921 -32.952 -14.536 1.00 24.10 286 SER A O 1
ATOM 1126 N N . LEU A 1 141 ? -26.780 -34.216 -14.682 1.00 22.04 287 LEU A N 1
ATOM 1127 C CA . LEU A 1 141 ? -26.890 -34.324 -13.229 1.00 22.35 287 LEU A CA 1
ATOM 1128 C C . LEU A 1 141 ? -25.659 -35.006 -12.638 1.00 25.41 287 LEU A C 1
ATOM 1129 O O . LEU A 1 141 ? -25.120 -34.564 -11.616 1.00 24.55 287 LEU A O 1
ATOM 1134 N N . PHE A 1 142 ? -25.236 -36.125 -13.242 1.00 22.08 288 PHE A N 1
ATOM 1135 C CA . PHE A 1 142 ? -24.102 -36.881 -12.728 1.00 23.36 288 PHE A CA 1
ATOM 1136 C C . PHE A 1 142 ? -22.849 -36.019 -12.656 1.00 25.06 288 PHE A C 1
ATOM 1137 O O . PHE A 1 142 ? -22.145 -36.015 -11.638 1.00 26.68 288 PHE A O 1
ATOM 1145 N N . ILE A 1 143 ? -22.542 -35.296 -13.738 1.00 22.78 289 ILE A N 1
ATOM 1146 C CA . ILE A 1 143 ? -21.266 -34.575 -13.817 1.00 26.11 289 ILE A CA 1
ATOM 1147 C C . ILE A 1 143 ? -21.253 -33.268 -13.028 1.00 26.51 289 ILE A C 1
ATOM 1148 O O . ILE A 1 143 ? -20.163 -32.773 -12.688 1.00 26.42 289 ILE A O 1
ATOM 1153 N N . SER A 1 144 ? -22.422 -32.704 -12.725 1.00 25.27 290 SER A N 1
ATOM 1154 C CA . SER A 1 144 ? -22.516 -31.390 -12.107 1.00 23.99 290 SER A CA 1
ATOM 1155 C C . SER A 1 144 ? -21.828 -31.360 -10.748 1.00 25.42 290 SER A C 1
ATOM 1156 O O . SER A 1 144 ? -21.764 -32.366 -10.036 1.00 25.67 290 SER A O 1
ATOM 1159 N N . SER A 1 145 ? -21.302 -30.188 -10.378 1.00 23.45 291 SER A N 1
ATOM 1160 C CA . SER A 1 145 ? -21.140 -29.889 -8.959 1.00 24.88 291 SER A CA 1
ATOM 1161 C C . SER A 1 145 ? -22.144 -28.847 -8.494 1.00 25.69 291 SER A C 1
ATOM 1162 O O . SER A 1 145 ? -22.278 -28.636 -7.285 1.00 25.48 291 SER A O 1
ATOM 1165 N N . HIS A 1 146 ? -22.869 -28.232 -9.426 1.00 25.44 292 HIS A N 1
ATOM 1166 C CA . HIS A 1 146 ? -23.986 -27.337 -9.137 1.00 24.71 292 HIS A CA 1
ATOM 1167 C C . HIS A 1 146 ? -24.978 -27.575 -10.262 1.00 23.91 292 HIS A C 1
ATOM 1168 O O . HIS A 1 146 ? -24.696 -27.248 -11.414 1.00 24.11 292 HIS A O 1
ATOM 1175 N N . LEU A 1 147 ? -26.120 -28.162 -9.945 1.00 25.32 293 LEU A N 1
ATOM 1176 C CA . LEU A 1 147 ? -27.131 -28.463 -10.940 1.00 23.60 293 LEU A CA 1
ATOM 1177 C C . LEU A 1 147 ? -28.287 -27.490 -10.787 1.00 21.21 293 LEU A C 1
ATOM 1178 O O . LEU A 1 147 ? -28.838 -27.346 -9.695 1.00 21.99 293 LEU A O 1
ATOM 1183 N N . ILE A 1 148 ? -28.677 -26.864 -11.882 1.00 20.60 294 ILE A N 1
ATOM 1184 C CA . ILE A 1 148 ? -29.870 -26.027 -11.933 1.00 22.13 294 ILE A CA 1
ATOM 1185 C C . ILE A 1 148 ? -30.987 -26.841 -12.581 1.00 22.93 294 ILE A C 1
ATOM 1186 O O . ILE A 1 148 ? -30.908 -27.190 -13.763 1.00 21.70 294 ILE A O 1
ATOM 1191 N N . PHE A 1 149 ? -32.031 -27.136 -11.812 1.00 21.86 295 PHE A N 1
ATOM 1192 C CA . PHE A 1 149 ? -33.243 -27.756 -12.335 1.00 21.60 295 PHE A CA 1
ATOM 1193 C C . PHE A 1 149 ? -34.207 -26.612 -12.597 1.00 20.41 295 PHE A C 1
ATOM 1194 O O . PHE A 1 149 ? -34.799 -26.054 -11.670 1.00 22.05 295 PHE A O 1
ATOM 1202 N N . ASN A 1 150 ? -34.302 -26.225 -13.860 1.00 20.39 296 ASN A N 1
ATOM 1203 C CA . ASN A 1 150 ? -35.116 -25.094 -14.300 1.00 20.95 296 ASN A CA 1
ATOM 1204 C C . ASN A 1 150 ? -36.574 -25.531 -14.434 1.00 22.04 296 ASN A C 1
ATOM 1205 O O . ASN A 1 150 ? -36.888 -26.399 -15.244 1.00 21.72 296 ASN A O 1
ATOM 1210 N N . VAL A 1 151 ? -37.468 -24.946 -13.651 1.00 21.35 297 VAL A N 1
ATOM 1211 C CA . VAL A 1 151 ? -38.855 -25.412 -13.539 1.00 20.50 297 VAL A CA 1
ATOM 1212 C C . VAL A 1 151 ? -39.794 -24.310 -14.020 1.00 23.66 297 VAL A C 1
ATOM 1213 O O . VAL A 1 151 ? -39.660 -23.153 -13.601 1.00 21.24 297 VAL A O 1
ATOM 1217 N N . ALA A 1 152 ? -40.763 -24.666 -14.873 1.00 22.40 298 ALA A N 1
ATOM 1218 C CA . ALA A 1 152 ? -41.764 -23.691 -15.313 1.00 24.04 298 ALA A CA 1
ATOM 1219 C C . ALA A 1 152 ? -42.875 -23.576 -14.276 1.00 26.44 298 ALA A C 1
ATOM 1220 O O . ALA A 1 152 ? -43.572 -24.565 -14.000 1.00 24.41 298 ALA A O 1
ATOM 1222 N N . SER A 1 153 ? -43.017 -22.370 -13.694 1.00 25.75 299 SER A N 1
ATOM 1223 C CA . SER A 1 153 ? -44.151 -21.918 -12.884 1.00 26.22 299 SER A CA 1
ATOM 1224 C C . SER A 1 153 ? -44.176 -22.488 -11.473 1.00 27.32 299 SER A C 1
ATOM 1225 O O . SER A 1 153 ? -44.331 -21.740 -10.505 1.00 26.50 299 SER A O 1
ATOM 1228 N N . ASN A 1 154 ? -44.063 -23.804 -11.342 1.00 25.83 300 ASN A N 1
ATOM 1229 C CA . ASN A 1 154 ? -44.187 -24.435 -10.035 1.00 27.96 300 ASN A CA 1
ATOM 1230 C C . ASN A 1 154 ? -43.853 -25.912 -10.184 1.00 26.15 300 ASN A C 1
ATOM 1231 O O . ASN A 1 154 ? -43.887 -26.464 -11.284 1.00 26.27 300 ASN A O 1
ATOM 1236 N N . LEU A 1 155 ? -43.500 -26.530 -9.061 1.00 25.72 301 LEU A N 1
ATOM 1237 C CA . LEU A 1 155 ? -43.302 -27.972 -9.029 1.00 30.23 301 LEU A CA 1
ATOM 1238 C C . LEU A 1 155 ? -44.651 -28.653 -9.231 1.00 27.94 301 LEU A C 1
ATOM 1239 O O . LEU A 1 155 ? -45.642 -28.312 -8.574 1.00 29.49 301 LEU A O 1
ATOM 1244 N N . LYS A 1 156 ? -44.698 -29.576 -10.181 1.00 25.57 302 LYS A N 1
ATOM 1245 C CA . LYS A 1 156 ? -45.900 -30.315 -10.518 1.00 26.29 302 LYS A CA 1
ATOM 1246 C C . LYS A 1 156 ? -45.523 -31.775 -10.675 1.00 24.30 302 LYS A C 1
ATOM 1247 O O . LYS A 1 156 ? -44.355 -32.156 -10.585 1.00 21.92 302 LYS A O 1
ATOM 1253 N N . GLU A 1 157 ? -46.533 -32.588 -10.930 1.00 23.22 303 GLU A N 1
ATOM 1254 C CA . GLU A 1 157 ? -46.301 -33.997 -11.223 1.00 21.03 303 GLU A CA 1
ATOM 1255 C C . GLU A 1 157 ? -45.170 -34.205 -12.226 1.00 23.07 303 GLU A C 1
ATOM 1256 O O . GLU A 1 157 ? -44.273 -35.034 -12.003 1.00 22.91 303 GLU A O 1
ATOM 1262 N N . THR A 1 158 ? -45.167 -33.440 -13.324 1.00 22.43 304 THR A N 1
ATOM 1263 C CA . THR A 1 158 ? -44.172 -33.678 -14.378 1.00 22.53 304 THR A CA 1
ATOM 1264 C C . THR A 1 158 ? -42.750 -33.530 -13.881 1.00 21.47 304 THR A C 1
ATOM 1265 O O . THR A 1 158 ? -41.876 -34.322 -14.249 1.00 22.22 304 THR A O 1
ATOM 1269 N N . GLU A 1 159 ? -42.465 -32.448 -13.152 1.00 22.72 305 GLU A N 1
ATOM 1270 C CA . GLU A 1 159 ? -41.106 -32.223 -12.679 1.00 21.47 305 GLU A CA 1
ATOM 1271 C C . GLU A 1 159 ? -40.682 -33.283 -11.692 1.00 20.75 305 GLU A C 1
ATOM 1272 O O . GLU A 1 159 ? -39.528 -33.720 -11.712 1.00 20.68 305 GLU A O 1
ATOM 1278 N N . LEU A 1 160 ? -41.580 -33.666 -10.782 1.00 22.38 306 LEU A N 1
ATOM 1279 C CA . LEU A 1 160 ? -41.243 -34.709 -9.817 1.00 22.01 306 LEU A CA 1
ATOM 1280 C C . LEU A 1 160 ? -41.064 -36.054 -10.513 1.00 23.87 306 LEU A C 1
ATOM 1281 O O . LEU A 1 160 ? -40.123 -36.799 -10.196 1.00 23.06 306 LEU A O 1
ATOM 1286 N N . ASP A 1 161 ? -41.956 -36.378 -11.470 1.00 20.57 307 ASP A N 1
ATOM 1287 C CA . ASP A 1 161 ? -41.804 -37.585 -12.288 1.00 23.53 307 ASP A CA 1
ATOM 1288 C C . ASP A 1 161 ? -40.417 -37.645 -12.922 1.00 23.13 307 ASP A C 1
ATOM 1289 O O . ASP A 1 161 ? -39.743 -38.690 -12.899 1.00 20.12 307 ASP A O 1
ATOM 1294 N N . TYR A 1 162 ? -39.995 -36.535 -13.550 1.00 19.27 308 TYR A N 1
ATOM 1295 C CA . TYR A 1 162 ? -38.751 -36.554 -14.316 1.00 21.20 308 TYR A CA 1
ATOM 1296 C C . TYR A 1 162 ? -37.536 -36.560 -13.408 1.00 21.48 308 TYR A C 1
ATOM 1297 O O . TYR A 1 162 ? -36.584 -37.311 -13.649 1.00 20.21 308 TYR A O 1
ATOM 1306 N N . MET A 1 163 ? -37.543 -35.759 -12.340 1.00 21.29 309 MET A N 1
ATOM 1307 C CA . MET A 1 163 ? -36.361 -35.799 -11.496 1.00 21.32 309 MET A CA 1
ATOM 1308 C C . MET A 1 163 ? -36.224 -37.139 -10.779 1.00 24.79 309 MET A C 1
ATOM 1309 O O . MET A 1 163 ? -35.097 -37.615 -10.580 1.00 21.74 309 MET A O 1
ATOM 1314 N N . GLU A 1 164 ? -37.343 -37.791 -10.436 1.00 20.76 310 GLU A N 1
ATOM 1315 C CA . GLU A 1 164 ? -37.242 -39.139 -9.888 1.00 23.07 310 GLU A CA 1
ATOM 1316 C C . GLU A 1 164 ? -36.618 -40.075 -10.911 1.00 22.74 310 GLU A C 1
ATOM 1317 O O . GLU A 1 164 ? -35.791 -40.930 -10.565 1.00 23.44 310 GLU A O 1
ATOM 1323 N N . MET A 1 165 ? -36.972 -39.908 -12.182 1.00 21.38 311 MET A N 1
ATOM 1324 C CA . MET A 1 165 ? -36.358 -40.740 -13.211 1.00 25.14 311 MET A CA 1
ATOM 1325 C C . MET A 1 165 ? -34.861 -40.467 -13.305 1.00 25.85 311 MET A C 1
ATOM 1326 O O . MET A 1 165 ? -34.041 -41.405 -13.323 1.00 24.50 311 MET A O 1
ATOM 1331 N N . TYR A 1 166 ? -34.484 -39.181 -13.368 1.00 23.13 312 TYR A N 1
ATOM 1332 C CA . TYR A 1 166 ? -33.069 -38.830 -13.441 1.00 21.99 312 TYR A CA 1
ATOM 1333 C C . TYR A 1 166 ? -32.301 -39.470 -12.297 1.00 21.86 312 TYR A C 1
ATOM 1334 O O . TYR A 1 166 ? -31.224 -40.040 -12.511 1.00 24.01 312 TYR A O 1
ATOM 1343 N N . MET A 1 167 ? -32.823 -39.374 -11.066 1.00 21.23 313 MET A N 1
ATOM 1344 C CA . MET A 1 167 ? -32.033 -39.895 -9.959 1.00 24.17 313 MET A CA 1
ATOM 1345 C C . MET A 1 167 ? -32.088 -41.417 -9.862 1.00 27.25 313 MET A C 1
ATOM 1346 O O . MET A 1 167 ? -31.458 -41.980 -8.963 1.00 27.09 313 MET A O 1
ATOM 1351 N N . ASN A 1 168 ? -32.784 -42.100 -10.769 1.00 26.07 314 ASN A N 1
ATOM 1352 C CA . ASN A 1 168 ? -32.744 -43.564 -10.821 1.00 30.78 314 ASN A CA 1
ATOM 1353 C C . ASN A 1 168 ? -31.893 -44.098 -11.956 1.00 29.52 314 ASN A C 1
ATOM 1354 O O . ASN A 1 168 ? -31.921 -45.306 -12.215 1.00 32.10 314 ASN A O 1
ATOM 1359 N N . MET A 1 169 ? -31.144 -43.235 -12.639 1.00 28.90 315 MET A N 1
ATOM 1360 C CA . MET A 1 169 ? -30.364 -43.633 -13.812 1.00 29.84 315 MET A CA 1
ATOM 1361 C C . MET A 1 169 ? -29.022 -44.245 -13.413 1.00 33.60 315 MET A C 1
ATOM 1362 O O . MET A 1 169 ? -27.996 -43.938 -14.009 1.00 37.20 315 MET A O 1
ATOM 1367 N N . GLY A 1 170 ? -28.998 -45.091 -12.402 1.00 35.50 316 GLY A N 1
ATOM 1368 C CA . GLY A 1 170 ? -27.774 -45.648 -11.861 1.00 37.35 316 GLY A CA 1
ATOM 1369 C C . GLY A 1 170 ? -27.463 -45.050 -10.498 1.00 36.76 316 GLY A C 1
ATOM 1370 O O . GLY A 1 170 ? -27.851 -43.917 -10.182 1.00 33.92 316 GLY A O 1
ATOM 1371 N N . GLU A 1 171 ? -26.749 -45.821 -9.669 1.00 36.76 317 GLU A N 1
ATOM 1372 C CA . GLU A 1 171 ? -26.451 -45.333 -8.322 1.00 37.66 317 GLU A CA 1
ATOM 1373 C C . GLU A 1 171 ? -25.738 -43.989 -8.354 1.00 34.48 317 GLU A C 1
ATOM 1374 O O . GLU A 1 171 ? -25.897 -43.181 -7.432 1.00 34.87 317 GLU A O 1
ATOM 1380 N N . GLU A 1 172 ? -25.006 -43.711 -9.433 1.00 31.51 318 GLU A N 1
ATOM 1381 C CA . GLU A 1 172 ? -24.287 -42.448 -9.571 1.00 33.67 318 GLU A CA 1
ATOM 1382 C C . GLU A 1 172 ? -25.217 -41.236 -9.507 1.00 31.80 318 GLU A C 1
ATOM 1383 O O . GLU A 1 172 ? -24.788 -40.140 -9.112 1.00 28.95 318 GLU A O 1
ATOM 1389 N N . CYS A 1 173 ? -26.477 -41.397 -9.912 1.00 31.76 319 CYS A N 1
ATOM 1390 C CA . CYS A 1 173 ? -27.395 -40.268 -10.029 1.00 30.65 319 CYS A CA 1
ATOM 1391 C C . CYS A 1 173 ? -28.304 -40.120 -8.822 1.00 29.96 319 CYS A C 1
ATOM 1392 O O . CYS A 1 173 ? -29.175 -39.243 -8.832 1.00 27.90 319 CYS A O 1
ATOM 1395 N N . GLY A 1 174 ? -28.125 -40.939 -7.786 1.00 27.23 320 GLY A N 1
ATOM 1396 C CA . GLY A 1 174 ? -28.941 -40.839 -6.596 1.00 30.91 320 GLY A CA 1
ATOM 1397 C C . GLY A 1 174 ? -28.725 -39.523 -5.862 1.00 31.22 320 GLY A C 1
ATOM 1398 O O . GLY A 1 174 ? -27.669 -38.887 -5.977 1.00 28.28 320 GLY A O 1
ATOM 1399 N N . PRO A 1 175 ? -29.726 -39.108 -5.077 1.00 28.74 321 PRO A N 1
ATOM 1400 C CA . PRO A 1 175 ? -29.664 -37.790 -4.421 1.00 28.53 321 PRO A CA 1
ATOM 1401 C C . PRO A 1 175 ? -28.495 -37.615 -3.480 1.00 30.51 321 PRO A C 1
ATOM 1402 O O . PRO A 1 175 ? -28.022 -36.487 -3.301 1.00 28.70 321 PRO A O 1
ATOM 1406 N N . LYS A 1 176 ? -28.034 -38.683 -2.836 1.00 28.15 322 LYS A N 1
ATOM 1407 C CA . LYS A 1 176 ? -26.911 -38.521 -1.919 1.00 29.03 322 LYS A CA 1
ATOM 1408 C C . LYS A 1 176 ? -25.648 -38.123 -2.664 1.00 29.54 322 LYS A C 1
ATOM 1409 O O . LYS A 1 176 ? -24.814 -37.404 -2.111 1.00 31.10 322 LYS A O 1
ATOM 1415 N N . ASN A 1 177 ? -25.513 -38.532 -3.926 1.00 27.73 323 ASN A N 1
ATOM 1416 C CA . ASN A 1 177 ? -24.324 -38.225 -4.704 1.00 28.91 323 ASN A CA 1
ATOM 1417 C C . ASN A 1 177 ? -24.424 -36.913 -5.472 1.00 30.08 323 ASN A C 1
ATOM 1418 O O . ASN A 1 177 ? -23.481 -36.573 -6.184 1.00 27.95 323 ASN A O 1
ATOM 1423 N N . LEU A 1 178 ? -25.544 -36.193 -5.361 1.00 28.26 324 LEU A N 1
ATOM 1424 C CA . LEU A 1 178 ? -25.752 -34.932 -6.071 1.00 28.39 324 LEU A CA 1
ATOM 1425 C C . LEU A 1 178 ? -25.242 -33.797 -5.195 1.00 28.92 324 LEU A C 1
ATOM 1426 O O . LEU A 1 178 ? -25.886 -33.437 -4.202 1.00 26.16 324 LEU A O 1
ATOM 1431 N N . GLN A 1 179 ? -24.113 -33.200 -5.588 1.00 25.43 325 GLN A N 1
ATOM 1432 C CA . GLN A 1 179 ? -23.400 -32.294 -4.694 1.00 28.32 325 GLN A CA 1
ATOM 1433 C C . GLN A 1 179 ? -24.254 -31.102 -4.298 1.00 27.73 325 GLN A C 1
ATOM 1434 O O . GLN A 1 179 ? -24.357 -30.763 -3.112 1.00 28.62 325 GLN A O 1
ATOM 1440 N N . HIS A 1 180 ? -24.827 -30.419 -5.281 1.00 27.72 326 HIS A N 1
ATOM 1441 C CA . HIS A 1 180 ? -25.654 -29.248 -5.023 1.00 27.90 326 HIS A CA 1
ATOM 1442 C C . HIS A 1 180 ? -26.752 -29.157 -6.064 1.00 26.18 326 HIS A C 1
ATOM 1443 O O . HIS A 1 180 ? -26.483 -29.270 -7.262 1.00 23.81 326 HIS A O 1
ATOM 1450 N N . LEU A 1 181 ? -27.983 -28.901 -5.610 1.00 26.16 327 LEU A N 1
ATOM 1451 C CA . LEU A 1 181 ? -29.124 -28.768 -6.509 1.00 25.84 327 LEU A CA 1
ATOM 1452 C C . LEU A 1 181 ? -29.874 -27.478 -6.223 1.00 25.73 327 LEU A C 1
ATOM 1453 O O . LEU A 1 181 ? -30.281 -27.235 -5.082 1.00 27.18 327 LEU A O 1
ATOM 1458 N N . ASP A 1 182 ? -30.055 -26.661 -7.259 1.00 25.23 328 ASP A N 1
ATOM 1459 C CA . ASP A 1 182 ? -30.958 -25.516 -7.236 1.00 24.65 328 ASP A CA 1
ATOM 1460 C C . ASP A 1 182 ? -32.222 -25.908 -7.975 1.00 24.49 328 ASP A C 1
ATOM 1461 O O . ASP A 1 182 ? -32.160 -26.256 -9.155 1.00 24.32 328 ASP A O 1
ATOM 1466 N N . ILE A 1 183 ? -33.364 -25.848 -7.301 1.00 22.10 329 ILE A N 1
ATOM 1467 C CA . ILE A 1 183 ? -34.644 -25.918 -7.997 1.00 22.09 329 ILE A CA 1
ATOM 1468 C C . ILE A 1 183 ? -35.039 -24.477 -8.304 1.00 25.51 329 ILE A C 1
ATOM 1469 O O . ILE A 1 183 ? -35.476 -23.737 -7.417 1.00 26.97 329 ILE A O 1
ATOM 1474 N N . LEU A 1 184 ? -34.859 -24.069 -9.565 1.00 23.77 330 LEU A N 1
ATOM 1475 C CA . LEU A 1 184 ? -35.087 -22.695 -10.003 1.00 22.20 330 LEU A CA 1
ATOM 1476 C C . LEU A 1 184 ? -36.453 -22.619 -10.674 1.00 23.43 330 LEU A C 1
ATOM 1477 O O . LEU A 1 184 ? -36.637 -23.153 -11.775 1.00 21.47 330 LEU A O 1
ATOM 1482 N N . VAL A 1 185 ? -37.404 -21.956 -10.019 1.00 23.64 331 VAL A N 1
ATOM 1483 C CA . VAL A 1 185 ? -38.762 -21.848 -10.527 1.00 23.46 331 VAL A CA 1
ATOM 1484 C C . VAL A 1 185 ? -38.863 -20.546 -11.314 1.00 24.97 331 VAL A C 1
ATOM 1485 O O . VAL A 1 185 ? -38.803 -19.457 -10.740 1.00 24.88 331 VAL A O 1
ATOM 1489 N N . ARG A 1 186 ? -39.011 -20.665 -12.625 1.00 21.33 332 ARG A N 1
AT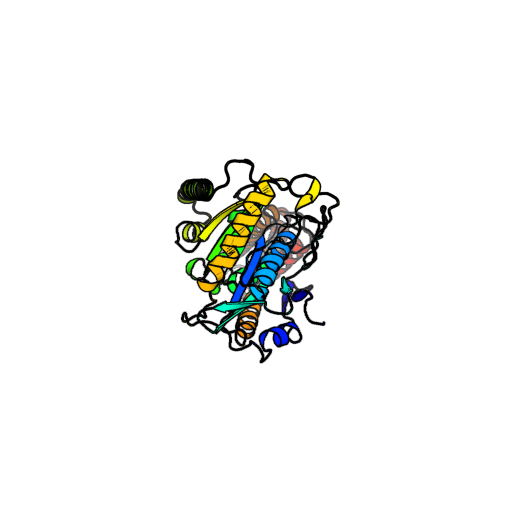OM 1490 C CA . ARG A 1 186 ? -39.196 -19.537 -13.523 1.00 22.47 332 ARG A CA 1
ATOM 1491 C C . ARG A 1 186 ? -40.668 -19.164 -13.598 1.00 23.99 332 ARG A C 1
ATOM 1492 O O . ARG A 1 186 ? -41.543 -19.979 -13.299 1.00 24.34 332 ARG A O 1
ATOM 1500 N N . ASP A 1 187 ? -40.937 -17.904 -13.972 1.00 24.37 333 ASP A N 1
ATOM 1501 C CA . ASP A 1 187 ? -42.315 -17.398 -14.130 1.00 25.52 333 ASP A CA 1
ATOM 1502 C C . ASP A 1 187 ? -43.151 -17.599 -12.870 1.00 26.90 333 ASP A C 1
ATOM 1503 O O . ASP A 1 187 ? -44.354 -17.890 -12.937 1.00 25.16 333 ASP A O 1
ATOM 1508 N N . TRP A 1 188 ? -42.505 -17.447 -11.716 1.00 23.40 334 TRP A N 1
ATOM 1509 C CA . TRP A 1 188 ? -43.194 -17.500 -10.430 1.00 26.86 334 TRP A CA 1
ATOM 1510 C C . TRP A 1 188 ? -44.341 -16.493 -10.378 1.00 28.38 334 TRP A C 1
ATOM 1511 O O . TRP A 1 188 ? -44.178 -15.332 -10.767 1.00 26.76 334 TRP A O 1
ATOM 1522 N N . TYR A 1 189 ? -45.496 -16.932 -9.843 1.00 25.67 335 TYR A N 1
ATOM 1523 C CA . TYR A 1 189 ? -46.735 -16.149 -9.941 1.00 29.85 335 TYR A CA 1
ATOM 1524 C C . TYR A 1 189 ? -46.645 -14.790 -9.259 1.00 31.94 335 TYR A C 1
ATOM 1525 O O . TYR A 1 189 ? -47.319 -13.848 -9.686 1.00 32.15 335 TYR A O 1
ATOM 1534 N N . HIS A 1 190 ? -45.857 -14.664 -8.195 1.00 32.20 336 HIS A N 1
ATOM 1535 C CA . HIS A 1 190 ? -45.829 -13.435 -7.392 1.00 33.34 336 HIS A CA 1
ATOM 1536 C C . HIS A 1 190 ? -44.584 -12.612 -7.717 1.00 33.38 336 HIS A C 1
ATOM 1537 O O . HIS A 1 190 ? -43.463 -13.002 -7.392 1.00 33.79 336 HIS A O 1
ATOM 1544 N N . SER A 1 191 ? -44.788 -11.459 -8.348 1.00 35.09 337 SER A N 1
ATOM 1545 C CA . SER A 1 191 ? -43.670 -10.614 -8.729 1.00 35.42 337 SER A CA 1
ATOM 1546 C C . SER A 1 191 ? -43.022 -9.919 -7.540 1.00 37.23 337 SER A C 1
ATOM 1547 O O . SER A 1 191 ? -41.910 -9.407 -7.684 1.00 37.48 337 SER A O 1
ATOM 1550 N N . LYS A 1 192 ? -43.660 -9.902 -6.374 1.00 32.48 338 LYS A N 1
ATOM 1551 C CA . LYS A 1 192 ? -43.072 -9.225 -5.222 1.00 39.94 338 LYS A CA 1
ATOM 1552 C C . LYS A 1 192 ? -42.595 -10.162 -4.126 1.00 39.28 338 LYS A C 1
ATOM 1553 O O . LYS A 1 192 ? -41.665 -9.808 -3.398 1.00 39.21 338 LYS A O 1
ATOM 1559 N N . LYS A 1 193 ? -43.183 -11.344 -3.993 1.00 36.85 339 LYS A N 1
ATOM 1560 C CA . LYS A 1 193 ? -42.862 -12.252 -2.898 1.00 35.80 339 LYS A CA 1
ATOM 1561 C C . LYS A 1 193 ? -42.191 -13.488 -3.495 1.00 36.80 339 LYS A C 1
ATOM 1562 O O . LYS A 1 193 ? -42.850 -14.464 -3.848 1.00 34.48 339 LYS A O 1
ATOM 1568 N N . TRP A 1 194 ? -40.863 -13.425 -3.615 1.00 33.79 340 TRP A N 1
ATOM 1569 C CA . TRP A 1 194 ? -40.096 -14.496 -4.239 1.00 34.72 340 TRP A CA 1
ATOM 1570 C C . TRP A 1 194 ? -38.787 -14.763 -3.506 1.00 36.88 340 TRP A C 1
ATOM 1571 O O . TRP A 1 194 ? -37.929 -15.479 -4.040 1.00 33.24 340 TRP A O 1
ATOM 1582 N N . ASP A 1 195 ? -38.606 -14.208 -2.311 1.00 37.00 341 ASP A N 1
ATOM 1583 C CA . ASP A 1 195 ? -37.316 -14.213 -1.641 1.00 40.56 341 ASP A CA 1
ATOM 1584 C C . ASP A 1 195 ? -36.989 -15.584 -1.044 1.00 40.07 341 ASP A C 1
ATOM 1585 O O . ASP A 1 195 ? -37.772 -16.535 -1.116 1.00 36.35 341 ASP A O 1
ATOM 1590 N N . ARG A 1 196 ? -35.790 -15.665 -0.453 1.00 40.87 342 ARG A N 1
ATOM 1591 C CA . ARG A 1 196 ? -35.271 -16.914 0.098 1.00 44.63 342 ARG A CA 1
ATOM 1592 C C . ARG A 1 196 ? -36.238 -17.521 1.101 1.00 41.50 342 ARG A C 1
ATOM 1593 O O . ARG A 1 196 ? -36.383 -18.745 1.174 1.00 41.28 342 ARG A O 1
ATOM 1601 N N . ASP A 1 197 ? -36.925 -16.678 1.870 1.00 40.21 343 ASP A N 1
ATOM 1602 C CA . ASP A 1 197 ? -37.824 -17.192 2.892 1.00 41.26 343 ASP A CA 1
ATOM 1603 C C . ASP A 1 197 ? -39.118 -17.725 2.271 1.00 40.00 343 ASP A C 1
ATOM 1604 O O . ASP A 1 197 ? -39.662 -18.730 2.736 1.00 38.98 343 ASP A O 1
ATOM 1609 N N . VAL A 1 198 ? -39.605 -17.095 1.199 1.00 37.94 344 VAL A N 1
ATOM 1610 C CA . VAL A 1 198 ? -40.745 -17.656 0.473 1.00 36.69 344 VAL A CA 1
ATOM 1611 C C . VAL A 1 198 ? -40.389 -19.023 -0.109 1.00 35.62 344 VAL A C 1
ATOM 1612 O O . VAL A 1 198 ? -41.178 -19.968 -0.040 1.00 32.22 344 VAL A O 1
ATOM 1616 N N . ALA A 1 199 ? -39.187 -19.154 -0.667 1.00 32.38 345 ALA A N 1
ATOM 1617 C CA . ALA A 1 199 ? -38.794 -20.410 -1.303 1.00 34.41 345 ALA A CA 1
ATOM 1618 C C . ALA A 1 199 ? -38.635 -21.543 -0.287 1.00 35.18 345 ALA A C 1
ATOM 1619 O O . ALA A 1 199 ? -38.971 -22.693 -0.591 1.00 32.33 345 ALA A O 1
ATOM 1621 N N . ARG A 1 200 ? -38.090 -21.257 0.907 1.00 34.91 346 ARG A N 1
ATOM 1622 C CA . ARG A 1 200 ? -38.034 -22.284 1.950 1.00 36.92 346 ARG A CA 1
ATOM 1623 C C . ARG A 1 200 ? -39.426 -22.737 2.346 1.00 32.49 346 ARG A C 1
ATOM 1624 O O . ARG A 1 200 ? -39.680 -23.936 2.492 1.00 33.07 346 ARG A O 1
ATOM 1632 N N . SER A 1 201 ? -40.322 -21.775 2.579 1.00 31.93 347 SER A N 1
ATOM 1633 C CA . SER A 1 201 ? -41.703 -22.087 2.915 1.00 34.11 347 SER A CA 1
ATOM 1634 C C . SER A 1 201 ? -42.363 -22.933 1.836 1.00 33.83 347 SER A C 1
ATOM 1635 O O . SER A 1 201 ? -43.094 -23.884 2.144 1.00 33.79 347 SER A O 1
ATOM 1638 N N . TYR A 1 202 ? -42.120 -22.596 0.567 1.00 31.99 348 TYR A N 1
ATOM 1639 C CA . TYR A 1 202 ? -42.690 -23.351 -0.543 1.00 32.14 348 TYR A CA 1
ATOM 1640 C C . TYR A 1 202 ? -42.185 -24.790 -0.555 1.00 31.39 348 TYR A C 1
ATOM 1641 O O . TYR A 1 202 ? -42.960 -25.724 -0.774 1.00 28.26 348 TYR A O 1
ATOM 1650 N N . ILE A 1 203 ? -40.879 -24.985 -0.341 1.00 29.85 349 ILE A N 1
ATOM 1651 C CA . ILE A 1 203 ? -40.329 -26.340 -0.338 1.00 32.03 349 ILE A CA 1
ATOM 1652 C C . ILE A 1 203 ? -40.832 -27.125 0.865 1.00 30.47 349 ILE A C 1
ATOM 1653 O O . ILE A 1 203 ? -41.109 -28.319 0.768 1.00 30.69 349 ILE A O 1
ATOM 1658 N N . SER A 1 204 ? -40.921 -26.479 2.025 1.00 32.23 350 SER A N 1
ATOM 1659 C CA . SER A 1 204 ? -41.443 -27.161 3.201 1.00 32.61 350 SER A CA 1
ATOM 1660 C C . SER A 1 204 ? -42.849 -27.680 2.944 1.00 36.03 350 SER A C 1
ATOM 1661 O O . SER A 1 204 ? -43.189 -28.806 3.328 1.00 30.97 350 SER A O 1
ATOM 1664 N N . ARG A 1 205 ? -43.672 -26.866 2.282 1.00 32.81 351 ARG A N 1
ATOM 1665 C CA . ARG A 1 205 ? -45.014 -27.291 1.924 1.00 35.29 351 ARG A CA 1
ATOM 1666 C C . ARG A 1 205 ? -44.975 -28.445 0.925 1.00 34.79 351 ARG A C 1
ATOM 1667 O O . ARG A 1 205 ? -45.758 -29.389 1.038 1.00 33.66 351 ARG A O 1
ATOM 1675 N N . GLU A 1 206 ? -44.053 -28.411 -0.043 1.00 30.44 352 GLU A N 1
ATOM 1676 C CA . GLU A 1 206 ? -43.956 -29.530 -0.987 1.00 31.88 352 GLU A CA 1
ATOM 1677 C C . GLU A 1 206 ? -43.578 -30.822 -0.275 1.00 33.73 352 GLU A C 1
ATOM 1678 O O . GLU A 1 206 ? -44.105 -31.898 -0.593 1.00 32.79 352 GLU A O 1
ATOM 1684 N N . ILE A 1 207 ? -42.641 -30.734 0.671 1.00 32.55 353 ILE A N 1
ATOM 1685 C CA . ILE A 1 207 ? -42.248 -31.900 1.454 1.00 35.73 353 ILE A CA 1
ATOM 1686 C C . ILE A 1 207 ? -43.457 -32.485 2.169 1.00 36.09 353 ILE A C 1
ATOM 1687 O O . ILE A 1 207 ? -43.645 -33.707 2.178 1.00 37.25 353 ILE A O 1
ATOM 1692 N N . GLU A 1 208 ? -44.323 -31.632 2.736 1.00 36.03 354 GLU A N 1
ATOM 1693 C CA . GLU A 1 208 ? -45.559 -32.148 3.333 1.00 37.83 354 GLU A CA 1
ATOM 1694 C C . GLU A 1 208 ? -46.355 -32.962 2.329 1.00 37.04 354 GLU A C 1
ATOM 1695 O O . GLU A 1 208 ? -46.832 -34.057 2.641 1.00 39.58 354 GLU A O 1
ATOM 1701 N N . LYS A 1 209 ? -46.502 -32.448 1.107 1.00 35.43 355 LYS A N 1
ATOM 1702 C CA . LYS A 1 209 ? -47.237 -33.188 0.085 1.00 39.59 355 LYS A CA 1
ATOM 1703 C C . LYS A 1 209 ? -46.545 -34.507 -0.252 1.00 39.71 355 LYS A C 1
ATOM 1704 O O . LYS A 1 209 ? -47.205 -35.535 -0.447 1.00 39.38 355 LYS A O 1
ATOM 1710 N N . LEU A 1 210 ? -45.214 -34.494 -0.353 1.00 36.63 356 LEU A N 1
ATOM 1711 C CA . LEU A 1 210 ? -44.489 -35.694 -0.763 1.00 35.57 356 LEU A CA 1
ATOM 1712 C C . LEU A 1 210 ? -44.486 -36.756 0.325 1.00 36.89 356 LEU A C 1
ATOM 1713 O O . LEU A 1 210 ? -44.398 -37.955 0.026 1.00 39.72 356 LEU A O 1
ATOM 1718 N N . GLU A 1 211 ? -44.530 -36.330 1.586 1.00 36.49 357 GLU A N 1
ATOM 1719 C CA . GLU A 1 211 ? -44.526 -37.259 2.704 1.00 41.56 357 GLU A CA 1
ATOM 1720 C C . GLU A 1 211 ? -45.728 -38.186 2.663 1.00 43.61 357 GLU A C 1
ATOM 1721 O O . GLU A 1 211 ? -45.688 -39.263 3.264 1.00 42.68 357 GLU A O 1
ATOM 1727 N N . LYS A 1 212 ? -46.804 -37.762 2.002 1.00 41.77 358 LYS A N 1
ATOM 1728 C CA . LYS A 1 212 ? -48.034 -38.525 1.882 1.00 43.19 358 LYS A CA 1
ATOM 1729 C C . LYS A 1 212 ? -47.987 -39.507 0.733 1.00 41.80 358 LYS A C 1
ATOM 1730 O O . LYS A 1 212 ? -48.863 -40.370 0.638 1.00 39.15 358 LYS A O 1
ATOM 1736 N N . LEU A 1 213 ? -46.986 -39.411 -0.125 1.00 38.27 359 LEU A N 1
ATOM 1737 C CA . LEU A 1 213 ? -46.944 -40.188 -1.350 1.00 40.57 359 LEU A CA 1
ATOM 1738 C C . LEU A 1 213 ? -45.899 -41.291 -1.260 1.00 40.39 359 LEU A C 1
ATOM 1739 O O . LEU A 1 213 ? -45.056 -41.327 -0.358 1.00 39.85 359 LEU A O 1
ATOM 1744 N N . ASN A 1 214 ? -45.993 -42.217 -2.205 1.00 36.98 360 ASN A N 1
ATOM 1745 C CA . ASN A 1 214 ? -44.988 -43.254 -2.395 1.00 38.45 360 ASN A CA 1
ATOM 1746 C C . ASN A 1 214 ? -44.085 -42.960 -3.573 1.00 35.92 360 ASN A C 1
ATOM 1747 O O . ASN A 1 214 ? -43.117 -43.699 -3.801 1.00 31.26 360 ASN A O 1
ATOM 1752 N N . SER A 1 215 ? -44.420 -41.942 -4.365 1.00 31.41 361 SER A N 1
ATOM 1753 C CA . SER A 1 215 ? -43.925 -41.913 -5.726 1.00 32.11 361 SER A CA 1
ATOM 1754 C C . SER A 1 215 ? -42.506 -41.379 -5.836 1.00 28.08 361 SER A C 1
ATOM 1755 O O . SER A 1 215 ? -41.819 -41.683 -6.813 1.00 27.64 361 SER A O 1
ATOM 1758 N N . TYR A 1 216 ? -42.067 -40.541 -4.907 1.00 26.28 362 TYR A N 1
ATOM 1759 C CA . TYR A 1 216 ? -40.857 -39.739 -5.115 1.00 25.98 362 TYR A CA 1
ATOM 1760 C C . TYR A 1 216 ? -39.915 -39.823 -3.922 1.00 26.57 362 TYR A C 1
ATOM 1761 O O . TYR A 1 216 ? -39.533 -38.797 -3.347 1.00 25.95 362 TYR A O 1
ATOM 1770 N N . PRO A 1 217 ? -39.510 -41.032 -3.525 1.00 26.46 363 PRO A N 1
ATOM 1771 C CA . PRO A 1 217 ? -38.594 -41.131 -2.377 1.00 26.27 363 PRO A CA 1
ATOM 1772 C C . PRO A 1 217 ? -37.270 -40.407 -2.615 1.00 27.47 363 PRO A C 1
ATOM 1773 O O . PRO A 1 217 ? -36.742 -39.770 -1.686 1.00 25.73 363 PRO A O 1
ATOM 1777 N N . LYS A 1 218 ? -36.722 -40.477 -3.835 1.00 25.20 364 LYS A N 1
ATOM 1778 C CA . LYS A 1 218 ? -35.417 -39.864 -4.097 1.00 26.61 364 LYS A CA 1
ATOM 1779 C C . LYS A 1 218 ? -35.497 -38.339 -4.120 1.00 26.04 364 LYS A C 1
ATOM 1780 O O . LYS A 1 218 ? -34.608 -37.657 -3.603 1.00 24.79 364 LYS A O 1
ATOM 1786 N N . VAL A 1 219 ? -36.542 -37.782 -4.729 1.00 25.10 365 VAL A N 1
ATOM 1787 C CA . VAL A 1 219 ? -36.728 -36.336 -4.667 1.00 24.35 365 VAL A CA 1
ATOM 1788 C C . VAL A 1 219 ? -36.968 -35.896 -3.229 1.00 26.60 365 VAL A C 1
ATOM 1789 O O . VAL A 1 219 ? -36.435 -34.871 -2.765 1.00 25.20 365 VAL A O 1
ATOM 1793 N N . LEU A 1 220 ? -37.785 -36.652 -2.504 1.00 24.15 366 LEU A N 1
ATOM 1794 C CA . LEU A 1 220 ? -38.056 -36.323 -1.109 1.00 27.80 366 LEU A CA 1
ATOM 1795 C C . LEU A 1 220 ? -36.766 -36.275 -0.301 1.00 29.19 366 LEU A C 1
ATOM 1796 O O . LEU A 1 220 ? -36.556 -35.350 0.491 1.00 27.34 366 LEU A O 1
ATOM 1801 N N . TRP A 1 221 ? -35.895 -37.275 -0.480 1.00 27.13 367 TRP A N 1
ATOM 1802 C CA . TRP A 1 221 ? -34.593 -37.272 0.190 1.00 27.90 367 TRP A CA 1
ATOM 1803 C C . TRP A 1 221 ? -33.844 -35.978 -0.097 1.00 28.69 367 TRP A C 1
ATOM 1804 O O . TRP A 1 221 ? -33.363 -35.293 0.817 1.00 26.92 367 TRP A O 1
ATOM 1815 N N . SER A 1 222 ? -33.717 -35.662 -1.383 1.00 27.10 368 SER A N 1
ATOM 1816 C CA . SER A 1 222 ? -33.015 -34.471 -1.837 1.00 27.76 368 SER A CA 1
ATOM 1817 C C . SER A 1 222 ? -33.592 -33.205 -1.218 1.00 28.71 368 SER A C 1
ATOM 1818 O O . SER A 1 222 ? -32.853 -32.344 -0.741 1.00 27.46 368 SER A O 1
ATOM 1821 N N . LEU A 1 223 ? -34.918 -33.061 -1.238 1.00 27.86 369 LEU A N 1
ATOM 1822 C CA . LEU A 1 223 ? -35.533 -31.837 -0.735 1.00 28.01 369 LEU A CA 1
ATOM 1823 C C . LEU A 1 223 ? -35.331 -31.681 0.762 1.00 29.54 369 LEU A C 1
ATOM 1824 O O . LEU A 1 223 ? -35.307 -30.558 1.270 1.00 28.86 369 LEU A O 1
ATOM 1829 N N . LYS A 1 224 ? -35.221 -32.790 1.488 1.00 28.51 370 LYS A N 1
ATOM 1830 C CA . LYS A 1 224 ? -35.019 -32.726 2.922 1.00 31.39 370 LYS A CA 1
ATOM 1831 C C . LYS A 1 224 ? -33.564 -32.532 3.286 1.00 33.38 370 LYS A C 1
ATOM 1832 O O . LYS A 1 224 ? -33.267 -32.254 4.456 1.00 34.18 370 LYS A O 1
ATOM 1838 N N . SER A 1 225 ? -32.656 -32.690 2.326 1.00 33.38 371 SER A N 1
ATOM 1839 C CA . SER A 1 225 ? -31.227 -32.638 2.611 1.00 34.27 371 SER A CA 1
ATOM 1840 C C . SER A 1 225 ? -30.713 -31.202 2.672 1.00 35.43 371 SER A C 1
ATOM 1841 O O . SER A 1 225 ? -31.391 -30.238 2.286 1.00 34.07 371 SER A O 1
ATOM 1844 N N . ASN A 1 226 ? -29.468 -31.062 3.133 1.00 35.66 372 ASN A N 1
ATOM 1845 C CA . ASN A 1 226 ? -28.823 -29.760 3.105 1.00 35.19 372 ASN A CA 1
ATOM 1846 C C . ASN A 1 226 ? -28.132 -29.484 1.768 1.00 35.53 372 ASN A C 1
ATOM 1847 O O . ASN A 1 226 ? -27.421 -28.483 1.655 1.00 36.75 372 ASN A O 1
ATOM 1852 N N . GLN A 1 227 ? -28.354 -30.324 0.750 1.00 32.87 373 GLN A N 1
ATOM 1853 C CA . GLN A 1 227 ? -27.723 -30.171 -0.560 1.00 31.13 373 GLN A CA 1
ATOM 1854 C C . GLN A 1 227 ? -28.661 -29.626 -1.633 1.00 29.87 373 GLN A C 1
ATOM 1855 O O . GLN A 1 227 ? -28.295 -29.628 -2.810 1.00 28.08 373 GLN A O 1
ATOM 1861 N N . THR A 1 228 ? -29.848 -29.146 -1.261 1.00 31.12 374 THR A N 1
ATOM 1862 C CA . THR A 1 228 ? -30.846 -28.717 -2.239 1.00 27.65 374 THR A CA 1
ATOM 1863 C C . THR A 1 228 ? -31.520 -27.446 -1.755 1.00 30.44 374 THR A C 1
ATOM 1864 O O . THR A 1 228 ? -31.918 -27.353 -0.588 1.00 28.38 374 THR A O 1
ATOM 1868 N N . ARG A 1 229 ? -31.615 -26.463 -2.645 1.00 26.39 375 ARG A N 1
ATOM 1869 C CA . ARG A 1 229 ? -32.242 -25.184 -2.341 1.00 29.76 375 ARG A CA 1
ATOM 1870 C C . ARG A 1 229 ? -33.168 -24.801 -3.483 1.00 28.64 375 ARG A C 1
ATOM 1871 O O . ARG A 1 229 ? -33.064 -25.317 -4.597 1.00 27.75 375 ARG A O 1
ATOM 1879 N N . CYS A 1 230 ? -34.086 -23.888 -3.198 1.00 28.07 376 CYS A N 1
ATOM 1880 C CA . CYS A 1 230 ? -35.061 -23.453 -4.184 1.00 27.15 376 CYS A CA 1
ATOM 1881 C C . CYS A 1 230 ? -34.951 -21.944 -4.334 1.00 29.80 376 CYS A C 1
ATOM 1882 O O . CYS A 1 230 ? -34.745 -21.226 -3.351 1.00 28.96 376 CYS A O 1
ATOM 1885 N N . PHE A 1 231 ? -34.988 -21.478 -5.572 1.00 25.57 377 PHE A N 1
ATOM 1886 C CA . PHE A 1 231 ? -34.986 -20.058 -5.860 1.00 29.05 377 PHE A CA 1
ATOM 1887 C C . PHE A 1 231 ? -36.124 -19.768 -6.818 1.00 28.55 377 PHE A C 1
ATOM 1888 O O . PHE A 1 231 ? -36.456 -20.595 -7.660 1.00 25.47 377 PHE A O 1
ATOM 1896 N N . LEU A 1 232 ? -36.680 -18.564 -6.721 1.00 27.84 378 LEU A N 1
ATOM 1897 C CA . LEU A 1 232 ? -37.879 -18.187 -7.449 1.00 27.87 378 LEU A CA 1
ATOM 1898 C C . LEU A 1 232 ? -37.616 -16.946 -8.289 1.00 31.32 378 LEU A C 1
ATOM 1899 O O . LEU A 1 232 ? -37.151 -15.931 -7.762 1.00 28.53 378 LEU A O 1
ATOM 1904 N N . LEU A 1 233 ? -37.927 -17.008 -9.581 1.00 26.94 379 LEU A N 1
ATOM 1905 C CA . LEU A 1 233 ? -37.802 -15.831 -10.453 1.00 28.16 379 LEU A CA 1
ATOM 1906 C C . LEU A 1 233 ? -39.184 -15.450 -10.962 1.00 26.42 379 LEU A C 1
ATOM 1907 O O . LEU A 1 233 ? -39.855 -16.296 -11.569 1.00 26.71 379 LEU A O 1
ATOM 1912 N N . PRO A 1 234 ? -39.661 -14.220 -10.774 1.00 27.11 380 PRO A N 1
ATOM 1913 C CA . PRO A 1 234 ? -40.924 -13.822 -11.415 1.00 28.19 380 PRO A CA 1
ATOM 1914 C C . PRO A 1 234 ? -40.794 -13.847 -12.936 1.00 28.40 380 PRO A C 1
ATOM 1915 O O . PRO A 1 234 ? -39.719 -14.055 -13.501 1.00 31.05 380 PRO A O 1
ATOM 1919 N N . HIS A 1 235 ? -41.925 -13.667 -13.600 1.00 29.65 381 HIS A N 1
ATOM 1920 C CA . HIS A 1 235 ? -41.985 -13.660 -15.059 1.00 29.44 381 HIS A CA 1
ATOM 1921 C C . HIS A 1 235 ? -41.211 -12.467 -15.639 1.00 28.75 381 HIS A C 1
ATOM 1922 O O . HIS A 1 235 ? -41.331 -11.344 -15.144 1.00 29.88 381 HIS A O 1
ATOM 1929 N N . PRO A 1 236 ? -40.435 -12.669 -16.706 1.00 29.39 382 PRO A N 1
ATOM 1930 C CA . PRO A 1 236 ? -39.595 -11.581 -17.239 1.00 31.32 382 PRO A CA 1
ATOM 1931 C C . PRO A 1 236 ? -40.349 -10.560 -18.072 1.00 35.15 382 PRO A C 1
ATOM 1932 O O . PRO A 1 236 ? -39.792 -9.490 -18.362 1.00 34.50 382 PRO A O 1
ATOM 1936 N N . GLY A 1 237 ? -41.578 -10.851 -18.482 1.00 33.67 383 GLY A N 1
ATOM 1937 C CA . GLY A 1 237 ? -42.380 -9.883 -19.193 1.00 34.89 383 GLY A CA 1
ATOM 1938 C C . GLY A 1 237 ? -42.235 -10.023 -20.694 1.00 36.00 383 GLY A C 1
ATOM 1939 O O . GLY A 1 237 ? -41.351 -10.716 -21.210 1.00 34.25 383 GLY A O 1
ATOM 1940 N N . LYS A 1 238 ? -43.124 -9.333 -21.412 1.00 35.57 384 LYS A N 1
ATOM 1941 C CA . LYS A 1 238 ? -43.220 -9.573 -22.846 1.00 38.21 384 LYS A CA 1
ATOM 1942 C C . LYS A 1 238 ? -42.047 -9.003 -23.634 1.00 36.63 384 LYS A C 1
ATOM 1943 O O . LYS A 1 238 ? -41.900 -9.357 -24.809 1.00 37.99 384 LYS A O 1
ATOM 1949 N N . GLY A 1 239 ? -41.234 -8.129 -23.037 1.00 37.71 385 GLY A N 1
ATOM 1950 C CA . GLY A 1 239 ? -40.009 -7.651 -23.673 1.00 37.76 385 GLY A CA 1
ATOM 1951 C C . GLY A 1 239 ? -38.882 -8.669 -23.690 1.00 38.31 385 GLY A C 1
ATOM 1952 O O . GLY A 1 239 ? -37.841 -8.424 -24.318 1.00 37.28 385 GLY A O 1
ATOM 1953 N N . ILE A 1 240 ? -39.052 -9.777 -22.978 1.00 34.61 386 ILE A N 1
ATOM 1954 C CA . ILE A 1 240 ? -38.100 -10.870 -23.018 1.00 33.72 386 ILE A CA 1
ATOM 1955 C C . ILE A 1 240 ? -38.653 -12.092 -23.749 1.00 33.37 386 ILE A C 1
ATOM 1956 O O . ILE A 1 240 ? -37.877 -12.821 -24.387 1.00 33.73 386 ILE A O 1
ATOM 1961 N N . THR A 1 241 ? -39.973 -12.335 -23.711 1.00 33.45 387 THR A N 1
ATOM 1962 C CA . THR A 1 241 ? -40.468 -13.580 -24.312 1.00 33.32 387 THR A CA 1
ATOM 1963 C C . THR A 1 241 ? -40.755 -13.462 -25.796 1.00 33.66 387 THR A C 1
ATOM 1964 O O . THR A 1 241 ? -40.815 -14.493 -26.482 1.00 36.52 387 THR A O 1
ATOM 1968 N N . GLY A 1 242 ? -40.926 -12.255 -26.310 1.00 35.88 388 GLY A N 1
ATOM 1969 C CA . GLY A 1 242 ? -41.137 -12.047 -27.728 1.00 40.66 388 GLY A CA 1
ATOM 1970 C C . GLY A 1 242 ? -39.829 -11.838 -28.452 1.00 41.91 388 GLY A C 1
ATOM 1971 O O . GLY A 1 242 ? -38.764 -12.251 -27.990 1.00 40.03 388 GLY A O 1
ATOM 1972 N N . GLU A 1 243 ? -39.903 -11.180 -29.601 1.00 44.99 389 GLU A N 1
ATOM 1973 C CA . GLU A 1 243 ? -38.685 -10.800 -30.300 1.00 45.16 389 GLU A CA 1
ATOM 1974 C C . GLU A 1 243 ? -37.877 -9.867 -29.404 1.00 43.86 389 GLU A C 1
ATOM 1975 O O . GLU A 1 243 ? -38.335 -8.778 -29.043 1.00 46.04 389 GLU A O 1
ATOM 1981 N N . SER A 1 244 ? -36.682 -10.300 -29.026 1.00 42.33 390 SER A N 1
ATOM 1982 C CA . SER A 1 244 ? -35.945 -9.638 -27.967 1.00 40.21 390 SER A CA 1
ATOM 1983 C C . SER A 1 244 ? -34.458 -9.747 -28.253 1.00 39.93 390 SER A C 1
ATOM 1984 O O . SER A 1 244 ? -33.984 -10.749 -28.795 1.00 38.75 390 SER A O 1
ATOM 1987 N N . GLU A 1 245 ? -33.722 -8.721 -27.861 1.00 36.50 391 GLU A N 1
ATOM 1988 C CA . GLU A 1 245 ? -32.276 -8.844 -27.803 1.00 37.98 391 GLU A CA 1
ATOM 1989 C C . GLU A 1 245 ? -31.809 -9.419 -26.478 1.00 35.80 391 GLU A C 1
ATOM 1990 O O . GLU A 1 245 ? -30.607 -9.648 -26.303 1.00 35.30 391 GLU A O 1
ATOM 1996 N N . GLY A 1 246 ? -32.727 -9.642 -25.541 1.00 34.22 392 GLY A N 1
ATOM 1997 C CA . GLY A 1 246 ? -32.351 -10.222 -24.269 1.00 32.58 392 GLY A CA 1
ATOM 1998 C C . GLY A 1 246 ? -31.630 -9.278 -23.343 1.00 36.82 392 GLY A C 1
ATOM 1999 O O . GLY A 1 246 ? -30.944 -9.742 -22.425 1.00 35.56 392 GLY A O 1
ATOM 2000 N N . ARG A 1 247 ? -31.764 -7.964 -23.562 1.00 37.01 393 ARG A N 1
ATOM 2001 C CA . ARG A 1 247 ? -31.035 -6.962 -22.794 1.00 36.61 393 ARG A CA 1
ATOM 2002 C C . ARG A 1 247 ? -31.639 -6.763 -21.411 1.00 35.44 393 ARG A C 1
ATOM 2003 O O . ARG A 1 247 ? -32.835 -6.941 -21.204 1.00 34.96 393 ARG A O 1
ATOM 2011 N N . LEU A 1 248 ? -30.799 -6.336 -20.465 1.00 36.39 394 LEU A N 1
ATOM 2012 C CA . LEU A 1 248 ? -31.308 -6.028 -19.134 1.00 36.06 394 LEU A CA 1
ATOM 2013 C C . LEU A 1 248 ? -32.444 -5.011 -19.201 1.00 37.72 394 LEU A C 1
ATOM 2014 O O . LEU A 1 248 ? -33.421 -5.109 -18.448 1.00 35.85 394 LEU A O 1
ATOM 2019 N N . GLN A 1 249 ? -32.354 -4.042 -20.118 1.00 38.54 395 GLN A N 1
ATOM 2020 C CA . GLN A 1 249 ? -33.420 -3.047 -20.210 1.00 41.09 395 GLN A CA 1
ATOM 2021 C C . GLN A 1 249 ? -34.739 -3.629 -20.711 1.00 38.45 395 GLN A C 1
ATOM 2022 O O . GLN A 1 249 ? -35.779 -2.985 -20.533 1.00 37.46 395 GLN A O 1
ATOM 2028 N N . ASP A 1 250 ? -34.725 -4.811 -21.339 1.00 35.97 396 ASP A N 1
ATOM 2029 C CA . ASP A 1 250 ? -35.939 -5.467 -21.825 1.00 37.41 396 ASP A CA 1
ATOM 2030 C C . ASP A 1 250 ? -36.687 -6.205 -20.719 1.00 36.76 396 ASP A C 1
ATOM 2031 O O . ASP A 1 250 ? -37.809 -6.663 -20.942 1.00 37.67 396 ASP A O 1
ATOM 2036 N N . MET A 1 251 ? -36.072 -6.327 -19.551 1.00 36.06 397 MET A N 1
ATOM 2037 C CA . MET A 1 251 ? -36.533 -7.151 -18.442 1.00 36.89 397 MET A CA 1
ATOM 2038 C C . MET A 1 251 ? -37.581 -6.423 -17.628 1.00 36.99 397 MET A C 1
ATOM 2039 O O . MET A 1 251 ? -37.446 -5.233 -17.351 1.00 33.50 397 MET A O 1
ATOM 2044 N N . ASP A 1 252 ? -38.602 -7.153 -17.210 1.00 36.42 398 ASP A N 1
ATOM 2045 C CA . ASP A 1 252 ? -39.440 -6.674 -16.129 1.00 35.21 398 ASP A CA 1
ATOM 2046 C C . ASP A 1 252 ? -38.577 -6.439 -14.894 1.00 36.82 398 ASP A C 1
ATOM 2047 O O . ASP A 1 252 ? -37.626 -7.181 -14.632 1.00 33.59 398 ASP A O 1
ATOM 2052 N N . GLU A 1 253 ? -38.893 -5.386 -14.137 1.00 36.65 399 GLU A N 1
ATOM 2053 C CA . GLU A 1 253 ? -37.961 -4.959 -13.099 1.00 36.71 399 GLU A CA 1
ATOM 2054 C C . GLU A 1 253 ? -37.881 -5.964 -11.954 1.00 37.86 399 GLU A C 1
ATOM 2055 O O . GLU A 1 253 ? -36.814 -6.121 -11.350 1.00 34.34 399 GLU A O 1
ATOM 2061 N N . ASP A 1 254 ? -38.970 -6.681 -11.657 1.00 34.65 400 ASP A N 1
ATOM 2062 C CA . ASP A 1 254 ? -38.892 -7.656 -10.572 1.00 36.19 400 ASP A CA 1
ATOM 2063 C C . ASP A 1 254 ? -38.128 -8.898 -11.008 1.00 34.79 400 ASP A C 1
ATOM 2064 O O . ASP A 1 254 ? -37.417 -9.514 -10.199 1.00 34.88 400 ASP A O 1
ATOM 2069 N N . PHE A 1 255 ? -38.276 -9.288 -12.274 1.00 33.08 401 PHE A N 1
ATOM 2070 C CA . PHE A 1 255 ? -37.443 -10.348 -12.822 1.00 32.38 401 PHE A CA 1
ATOM 2071 C C . PHE A 1 255 ? -35.969 -9.974 -12.734 1.00 32.64 401 PHE A C 1
ATOM 2072 O O . PHE A 1 255 ? -35.140 -10.770 -12.273 1.00 31.60 401 PHE A O 1
ATOM 2080 N N . GLN A 1 256 ? -35.616 -8.755 -13.168 1.00 32.89 402 GLN A N 1
ATOM 2081 C CA . GLN A 1 256 ? -34.207 -8.370 -13.136 1.00 35.00 402 GLN A CA 1
ATOM 2082 C C . GLN A 1 256 ? -33.694 -8.371 -11.704 1.00 33.96 402 GLN A C 1
ATOM 2083 O O . GLN A 1 256 ? -32.553 -8.769 -11.439 1.00 34.13 402 GLN A O 1
ATOM 2089 N N . GLU A 1 257 ? -34.542 -7.979 -10.758 1.00 33.55 403 GLU A N 1
ATOM 2090 C CA . GLU A 1 257 ? -34.098 -7.945 -9.373 1.00 33.99 403 GLU A CA 1
ATOM 2091 C C . GLU A 1 257 ? -33.821 -9.359 -8.861 1.00 33.35 403 GLU A C 1
ATOM 2092 O O . GLU A 1 257 ? -32.802 -9.602 -8.202 1.00 28.86 403 GLU A O 1
ATOM 2098 N N . SER A 1 258 ? -34.710 -10.309 -9.159 1.00 32.59 404 SER A N 1
ATOM 2099 C CA . SER A 1 258 ? -34.452 -11.666 -8.692 1.00 32.64 404 SER A CA 1
ATOM 2100 C C . SER A 1 258 ? -33.302 -12.296 -9.462 1.00 30.50 404 SER A C 1
ATOM 2101 O O . SER A 1 258 ? -32.554 -13.098 -8.896 1.00 29.15 404 SER A O 1
ATOM 2104 N N . LEU A 1 259 ? -33.163 -11.961 -10.748 1.00 30.51 405 LEU A N 1
ATOM 2105 C CA . LEU A 1 259 ? -32.089 -12.533 -11.551 1.00 29.03 405 LEU A CA 1
ATOM 2106 C C . LEU A 1 259 ? -30.731 -12.109 -11.012 1.00 32.08 405 LEU A C 1
ATOM 2107 O O . LEU A 1 259 ? -29.829 -12.937 -10.845 1.00 30.20 405 LEU A O 1
ATOM 2112 N N . ARG A 1 260 ? -30.568 -10.808 -10.740 1.00 33.03 406 ARG A N 1
ATOM 2113 C CA . ARG A 1 260 ? -29.307 -10.320 -10.196 1.00 33.90 406 ARG A CA 1
ATOM 2114 C C . ARG A 1 260 ? -28.978 -11.036 -8.898 1.00 30.12 406 ARG A C 1
ATOM 2115 O O . ARG A 1 260 ? -27.833 -11.424 -8.669 1.00 32.46 406 ARG A O 1
ATOM 2123 N N . SER A 1 261 ? -29.977 -11.189 -8.029 1.00 30.91 407 SER A N 1
ATOM 2124 C CA . SER A 1 261 ? -29.765 -11.845 -6.742 1.00 32.36 407 SER A CA 1
ATOM 2125 C C . SER A 1 261 ? -29.387 -13.304 -6.940 1.00 33.40 407 SER A C 1
ATOM 2126 O O . SER A 1 261 ? -28.438 -13.809 -6.320 1.00 29.81 407 SER A O 1
ATOM 2129 N N . TYR A 1 262 ? -30.099 -13.989 -7.829 1.00 28.01 408 TYR A N 1
ATOM 2130 C CA . TYR A 1 262 ? -29.835 -15.410 -8.015 1.00 30.02 408 TYR A CA 1
ATOM 2131 C C . TYR A 1 262 ? -28.461 -15.628 -8.650 1.00 31.45 408 TYR A C 1
ATOM 2132 O O . TYR A 1 262 ? -27.666 -16.446 -8.169 1.00 30.63 408 TYR A O 1
ATOM 2141 N N . VAL A 1 263 ? -28.150 -14.887 -9.719 1.00 30.16 409 VAL A N 1
ATOM 2142 C CA . VAL A 1 263 ? -26.861 -15.084 -10.380 1.00 30.75 409 VAL A CA 1
ATOM 2143 C C . VAL A 1 263 ? -25.720 -14.792 -9.413 1.00 32.60 409 VAL A C 1
ATOM 2144 O O . VAL A 1 263 ? -24.703 -15.499 -9.392 1.00 32.54 409 VAL A O 1
ATOM 2148 N N . SER A 1 264 ? -25.879 -13.759 -8.579 1.00 32.66 410 SER A N 1
ATOM 2149 C CA . SER A 1 264 ? -24.827 -13.430 -7.622 1.00 34.12 410 SER A CA 1
ATOM 2150 C C . SER A 1 264 ? -24.633 -14.549 -6.603 1.00 34.93 410 SER A C 1
ATOM 2151 O O . SER A 1 264 ? -23.499 -14.841 -6.210 1.00 36.90 410 SER A O 1
ATOM 2154 N N . LYS A 1 265 ? -25.721 -15.194 -6.173 1.00 33.00 411 LYS A N 1
ATOM 2155 C CA . LYS A 1 265 ? -25.613 -16.306 -5.233 1.00 35.29 411 LYS A CA 1
ATOM 2156 C C . LYS A 1 265 ? -24.922 -17.505 -5.861 1.00 32.71 411 LYS A C 1
ATOM 2157 O O . LYS A 1 265 ? -24.134 -18.184 -5.197 1.00 33.43 411 LYS A O 1
ATOM 2163 N N . VAL A 1 266 ? -25.235 -17.803 -7.123 1.00 32.53 412 VAL A N 1
ATOM 2164 C CA . VAL A 1 266 ? -24.563 -18.901 -7.816 1.00 33.89 412 VAL A CA 1
ATOM 2165 C C . VAL A 1 266 ? -23.057 -18.664 -7.832 1.00 34.35 412 VAL A C 1
ATOM 2166 O O . VAL A 1 266 ? -22.264 -19.523 -7.429 1.00 33.15 412 VAL A O 1
ATOM 2170 N N . VAL A 1 267 ? -22.646 -17.481 -8.281 1.00 32.99 413 VAL A N 1
ATOM 2171 C CA . VAL A 1 267 ? -21.220 -17.210 -8.455 1.00 34.54 413 VAL A CA 1
ATOM 2172 C C . VAL A 1 267 ? -20.502 -17.209 -7.116 1.00 34.55 413 VAL A C 1
ATOM 2173 O O . VAL A 1 267 ? -19.384 -17.723 -6.993 1.00 37.23 413 VAL A O 1
ATOM 2177 N N . LYS A 1 268 ? -21.138 -16.660 -6.082 1.00 35.07 414 LYS A N 1
ATOM 2178 C CA . LYS A 1 268 ? -20.481 -16.595 -4.782 1.00 36.97 414 LYS A CA 1
ATOM 2179 C C . LYS A 1 268 ? -20.379 -17.961 -4.106 1.00 37.19 414 LYS A C 1
ATOM 2180 O O . LYS A 1 268 ? -19.482 -18.162 -3.277 1.00 40.07 414 LYS A O 1
ATOM 2186 N N . GLY A 1 269 ? -21.258 -18.906 -4.443 1.00 37.11 415 GLY A N 1
ATOM 2187 C CA . GLY A 1 269 ? -21.146 -20.244 -3.900 1.00 37.14 415 GLY A CA 1
ATOM 2188 C C . GLY A 1 269 ? -20.133 -21.142 -4.577 1.00 35.34 415 GLY A C 1
ATOM 2189 O O . GLY A 1 269 ? -19.870 -22.245 -4.098 1.00 34.54 415 GLY A O 1
ATOM 2190 N N . ILE A 1 270 ? -19.527 -20.690 -5.672 1.00 35.22 416 ILE A N 1
ATOM 2191 C CA . ILE A 1 270 ? -18.654 -21.561 -6.456 1.00 34.04 416 ILE A CA 1
ATOM 2192 C C . ILE A 1 270 ? -17.562 -22.177 -5.592 1.00 34.98 416 ILE A C 1
ATOM 2193 O O . ILE A 1 270 ? -17.273 -23.374 -5.705 1.00 36.78 416 ILE A O 1
ATOM 2198 N N . CYS A 1 271 ? -16.945 -21.387 -4.709 1.00 35.02 417 CYS A N 1
ATOM 2199 C CA . CYS A 1 271 ? -15.866 -21.929 -3.886 1.00 38.12 417 CYS A CA 1
ATOM 2200 C C . CYS A 1 271 ? -16.352 -23.014 -2.928 1.00 36.55 417 CYS A C 1
ATOM 2201 O O . CYS A 1 271 ? -15.539 -23.807 -2.448 1.00 36.69 417 CYS A O 1
ATOM 2204 N N . THR A 1 272 ? -17.649 -23.086 -2.649 1.00 34.18 418 THR A N 1
ATOM 2205 C CA . THR A 1 272 ? -18.140 -24.128 -1.757 1.00 37.29 418 THR A CA 1
ATOM 2206 C C . THR A 1 272 ? -18.610 -25.375 -2.497 1.00 36.05 418 THR A C 1
ATOM 2207 O O . THR A 1 272 ? -18.951 -26.372 -1.845 1.00 37.44 418 THR A O 1
ATOM 2211 N N . HIS A 1 273 ? -18.637 -25.343 -3.834 1.00 33.42 419 HIS A N 1
ATOM 2212 C CA . HIS A 1 273 ? -19.093 -26.487 -4.616 1.00 34.56 419 HIS A CA 1
ATOM 2213 C C . HIS A 1 273 ? -18.038 -26.974 -5.614 1.00 31.12 419 HIS A C 1
ATOM 2214 O O . HIS A 1 273 ? -18.350 -27.241 -6.778 1.00 32.08 419 HIS A O 1
ATOM 2221 N N . ILE A 1 274 ? -16.792 -27.102 -5.180 1.00 30.44 420 ILE A N 1
ATOM 2222 C CA . ILE A 1 274 ? -15.795 -27.732 -6.032 1.00 32.60 420 ILE A CA 1
ATOM 2223 C C . ILE A 1 274 ? -16.172 -29.183 -6.275 1.00 32.45 420 ILE A C 1
ATOM 2224 O O . ILE A 1 274 ? -16.556 -29.905 -5.342 1.00 33.07 420 ILE A O 1
ATOM 2229 N N . LYS A 1 275 ? -16.064 -29.616 -7.532 1.00 31.82 421 LYS A N 1
ATOM 2230 C CA . LYS A 1 275 ? -16.479 -30.961 -7.917 1.00 31.61 421 LYS A CA 1
ATOM 2231 C C . LYS A 1 275 ? -15.625 -32.016 -7.239 1.00 35.13 421 LYS A C 1
ATOM 2232 O O . LYS A 1 275 ? -14.399 -31.890 -7.164 1.00 34.52 421 LYS A O 1
ATOM 2238 N N . THR A 1 276 ? -16.263 -33.092 -6.781 1.00 33.06 422 THR A N 1
ATOM 2239 C CA . THR A 1 276 ? -15.547 -34.143 -6.070 1.00 38.03 422 THR A CA 1
ATOM 2240 C C . THR A 1 276 ? -15.696 -35.499 -6.745 1.00 40.61 422 THR A C 1
ATOM 2241 O O . THR A 1 276 ? -16.735 -35.804 -7.319 1.00 37.86 422 THR A O 1
ATOM 2245 N N . ASN A 1 277 ? -14.663 -36.337 -6.613 1.00 46.06 423 ASN A N 1
ATOM 2246 C CA . ASN A 1 277 ? -14.670 -37.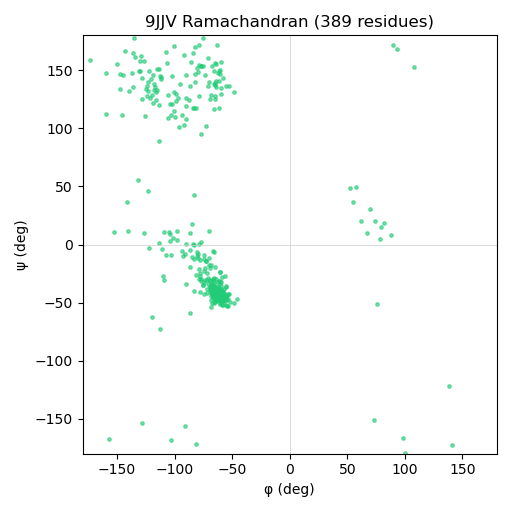670 -7.207 1.00 51.55 423 ASN A CA 1
ATOM 2247 C C . ASN A 1 277 ? -15.452 -38.625 -6.303 1.00 57.14 423 ASN A C 1
ATOM 2248 O O . ASN A 1 277 ? -16.099 -38.210 -5.338 1.00 56.20 423 ASN A O 1
ATOM 2253 N N . ILE A 1 278 ? -15.408 -39.923 -6.621 1.00 71.79 424 ILE A N 1
ATOM 2254 C CA . ILE A 1 278 ? -16.100 -40.920 -5.804 1.00 76.02 424 ILE A CA 1
ATOM 2255 C C . ILE A 1 278 ? -15.659 -40.824 -4.346 1.00 77.85 424 ILE A C 1
ATOM 2256 O O . ILE A 1 278 ? -16.488 -40.863 -3.428 1.00 81.22 424 ILE A O 1
ATOM 2261 N N . ASP A 1 279 ? -14.352 -40.682 -4.109 1.00 67.67 425 ASP A N 1
ATOM 2262 C CA . ASP A 1 279 ? -13.807 -40.704 -2.754 1.00 66.43 425 ASP A CA 1
ATOM 2263 C C . ASP A 1 279 ? -13.902 -39.360 -2.039 1.00 62.75 425 ASP A C 1
ATOM 2264 O O . ASP A 1 279 ? -13.464 -39.260 -0.887 1.00 62.24 425 ASP A O 1
ATOM 2269 N N . GLY A 1 280 ? -14.434 -38.327 -2.686 1.00 58.87 426 GLY A N 1
ATOM 2270 C CA . GLY A 1 280 ? -14.563 -37.032 -2.052 1.00 54.59 426 GLY A CA 1
ATOM 2271 C C . GLY A 1 280 ? -13.365 -36.117 -2.177 1.00 51.36 426 GLY A C 1
ATOM 2272 O O . GLY A 1 280 ? -13.342 -35.070 -1.517 1.00 53.55 426 GLY A O 1
ATOM 2273 N N . GLU A 1 281 ? -12.367 -36.476 -2.987 1.00 49.73 427 GLU A N 1
ATOM 2274 C CA . GLU A 1 281 ? -11.250 -35.585 -3.263 1.00 46.08 427 GLU A CA 1
ATOM 2275 C C . GLU A 1 281 ? -11.652 -34.567 -4.322 1.00 44.60 427 GLU A C 1
ATOM 2276 O O . GLU A 1 281 ? -12.517 -34.832 -5.161 1.00 39.97 427 GLU A O 1
ATOM 2282 N N . LEU A 1 282 ? -11.019 -33.391 -4.282 1.00 38.21 428 LEU A N 1
ATOM 2283 C CA . LEU A 1 282 ? -11.270 -32.397 -5.319 1.00 42.23 428 LEU A CA 1
ATOM 2284 C C . LEU A 1 282 ? -10.907 -32.970 -6.681 1.00 41.34 428 LEU A C 1
ATOM 2285 O O . LEU A 1 282 ? -9.868 -33.611 -6.845 1.00 41.22 428 LEU A O 1
ATOM 2290 N N . LEU A 1 283 ? -11.778 -32.756 -7.651 1.00 37.05 429 LEU A N 1
ATOM 2291 C CA . LEU A 1 283 ? -11.579 -33.240 -9.008 1.00 36.56 429 LEU A CA 1
ATOM 2292 C C . LEU A 1 283 ? -10.959 -32.105 -9.826 1.00 39.47 429 LEU A C 1
ATOM 2293 O O . LEU A 1 283 ? -11.340 -30.939 -9.671 1.00 37.14 429 LEU A O 1
ATOM 2298 N N . THR A 1 284 ? -9.980 -32.424 -10.659 1.00 38.14 430 THR A N 1
ATOM 2299 C CA . THR A 1 284 ? -9.434 -31.402 -11.535 1.00 40.00 430 THR A CA 1
ATOM 2300 C C . THR A 1 284 ? -10.027 -31.542 -12.933 1.00 41.71 430 THR A C 1
ATOM 2301 O O . THR A 1 284 ? -10.736 -32.499 -13.252 1.00 39.24 430 THR A O 1
ATOM 2305 N N . SER A 1 285 ? -9.742 -30.537 -13.762 1.00 42.61 431 SER A N 1
ATOM 2306 C CA . SER A 1 285 ? -10.211 -30.529 -15.146 1.00 42.41 431 SER A CA 1
ATOM 2307 C C . SER A 1 285 ? -9.827 -31.812 -15.869 1.00 39.42 431 SER A C 1
ATOM 2308 O O . SER A 1 285 ? -10.628 -32.390 -16.611 1.00 40.85 431 SER A O 1
ATOM 2311 N N . ALA A 1 286 ? -8.598 -32.265 -15.647 1.00 42.15 432 ALA A N 1
ATOM 2312 C CA . ALA A 1 286 ? -7.980 -33.359 -16.374 1.00 44.64 432 ALA A CA 1
ATOM 2313 C C . ALA A 1 286 ? -8.642 -34.697 -16.119 1.00 43.80 432 ALA A C 1
ATOM 2314 O O . ALA A 1 286 ? -8.241 -35.685 -16.742 1.00 45.95 432 ALA A O 1
ATOM 2316 N N . HIS A 1 287 ? -9.609 -34.765 -15.212 1.00 39.66 433 HIS A N 1
ATOM 2317 C CA . HIS A 1 287 ? -10.263 -36.017 -14.894 1.00 41.19 433 HIS A CA 1
ATOM 2318 C C . HIS A 1 287 ? -11.762 -35.951 -15.113 1.00 39.91 433 HIS A C 1
ATOM 2319 O O . HIS A 1 287 ? -12.444 -36.967 -14.950 1.00 39.65 433 HIS A O 1
ATOM 2326 N N . VAL A 1 288 ? -12.292 -34.784 -15.489 1.00 40.01 434 VAL A N 1
ATOM 2327 C CA . VAL A 1 288 ? -13.716 -34.671 -15.785 1.00 36.16 434 VAL A CA 1
ATOM 2328 C C . VAL A 1 288 ? -14.079 -35.540 -16.977 1.00 38.02 434 VAL A C 1
ATOM 2329 O O . VAL A 1 288 ? -15.107 -36.238 -16.962 1.00 35.71 434 VAL A O 1
ATOM 2333 N N . PHE A 1 289 ? -13.248 -35.518 -18.031 1.00 33.45 435 PHE A N 1
ATOM 2334 C CA . PHE A 1 289 ? -13.649 -36.211 -19.249 1.00 37.95 435 PHE A CA 1
ATOM 2335 C C . PHE A 1 289 ? -13.699 -37.713 -19.048 1.00 36.97 435 PHE A C 1
ATOM 2336 O O . PHE A 1 289 ? -14.637 -38.373 -19.514 1.00 38.34 435 PHE A O 1
ATOM 2344 N N . SER A 1 290 ? -12.704 -38.261 -18.356 1.00 38.14 436 SER A N 1
ATOM 2345 C CA . SER A 1 290 ? -12.746 -39.656 -17.941 1.00 40.18 436 SER A CA 1
ATOM 2346 C C . SER A 1 290 ? -14.082 -39.993 -17.286 1.00 36.59 436 SER A C 1
ATOM 2347 O O . SER A 1 290 ? -14.732 -40.974 -17.655 1.00 37.67 436 SER A O 1
ATOM 2350 N N . MET A 1 291 ? -14.517 -39.180 -16.317 1.00 36.49 437 MET A N 1
ATOM 2351 C CA . MET A 1 291 ? -15.799 -39.443 -15.660 1.00 36.47 437 MET A CA 1
ATOM 2352 C C . MET A 1 291 ? -16.962 -39.388 -16.639 1.00 35.07 437 MET A C 1
ATOM 2353 O O . MET A 1 291 ? -17.847 -40.253 -16.614 1.00 33.78 437 MET A O 1
ATOM 2358 N N . LEU A 1 292 ? -16.988 -38.368 -17.500 1.00 30.99 438 LEU A N 1
ATOM 2359 C CA . LEU A 1 292 ? -18.023 -38.283 -18.524 1.00 35.76 438 LEU A CA 1
ATOM 2360 C C . LEU A 1 292 ? -18.067 -39.553 -19.355 1.00 34.97 438 LEU A C 1
ATOM 2361 O O . LEU A 1 292 ? -19.137 -40.136 -19.575 1.00 34.08 438 LEU A O 1
ATOM 2366 N N . GLN A 1 293 ? -16.896 -40.004 -19.808 1.00 37.16 439 GLN A N 1
ATOM 2367 C CA . GLN A 1 293 ? -16.817 -41.187 -20.667 1.00 38.29 439 GLN A CA 1
ATOM 2368 C C . GLN A 1 293 ? -17.396 -42.419 -19.994 1.00 36.19 439 GLN A C 1
ATOM 2369 O O . GLN A 1 293 ? -18.244 -43.101 -20.570 1.00 36.03 439 GLN A O 1
ATOM 2375 N N . GLU A 1 294 ? -16.941 -42.723 -18.774 1.00 35.79 440 GLU A N 1
ATOM 2376 C CA . GLU A 1 294 ? -17.383 -43.933 -18.087 1.00 37.77 440 GLU A CA 1
ATOM 2377 C C . GLU A 1 294 ? -18.886 -43.921 -17.847 1.00 37.89 440 GLU A C 1
ATOM 2378 O O . GLU A 1 294 ? -19.561 -44.953 -18.001 1.00 34.72 440 GLU A O 1
ATOM 2384 N N . PHE A 1 295 ? -19.441 -42.768 -17.469 1.00 35.53 441 PHE A N 1
ATOM 2385 C CA . PHE A 1 295 ? -20.857 -42.796 -17.160 1.00 34.30 441 PHE A CA 1
ATOM 2386 C C . PHE A 1 295 ? -21.723 -42.780 -18.412 1.00 33.37 441 PHE A C 1
ATOM 2387 O O . PHE A 1 295 ? -22.826 -43.335 -18.398 1.00 31.05 441 PHE A O 1
ATOM 2395 N N . THR A 1 296 ? -21.243 -42.172 -19.495 1.00 35.13 442 THR A N 1
ATOM 2396 C CA . THR A 1 296 ? -21.934 -42.290 -20.775 1.00 32.24 442 THR A CA 1
ATOM 2397 C C . THR A 1 296 ? -22.029 -43.749 -21.216 1.00 34.65 442 THR A C 1
ATOM 2398 O O . THR A 1 296 ? -23.069 -44.189 -21.727 1.00 30.85 442 THR A O 1
ATOM 2402 N N . GLU A 1 297 ? -20.956 -44.522 -21.019 1.00 34.58 443 GLU A N 1
ATOM 2403 C CA . GLU A 1 297 ? -21.031 -45.936 -21.352 1.00 33.92 443 GLU A CA 1
ATOM 2404 C C . GLU A 1 297 ? -22.020 -46.651 -20.437 1.00 33.45 443 GLU A C 1
ATOM 2405 O O . GLU A 1 297 ? -22.791 -47.491 -20.897 1.00 36.21 443 GLU A O 1
ATOM 2411 N N . VAL A 1 298 ? -22.108 -46.259 -19.165 1.00 33.95 444 VAL A N 1
ATOM 2412 C CA . VAL A 1 298 ? -23.144 -46.827 -18.301 1.00 34.40 444 VAL A CA 1
ATOM 2413 C C . VAL A 1 298 ? -24.538 -46.531 -18.857 1.00 35.47 444 VAL A C 1
ATOM 2414 O O . VAL A 1 298 ? -25.399 -47.415 -18.924 1.00 31.52 444 VAL A O 1
ATOM 2418 N N . LEU A 1 299 ? -24.788 -45.274 -19.253 1.00 31.72 445 LEU A N 1
ATOM 2419 C CA . LEU A 1 299 ? -26.122 -44.889 -19.720 1.00 31.15 445 LEU A CA 1
ATOM 2420 C C . LEU A 1 299 ? -26.497 -45.581 -21.028 1.00 31.61 445 LEU A C 1
ATOM 2421 O O . LEU A 1 299 ? -27.673 -45.885 -21.258 1.00 35.56 445 LEU A O 1
ATOM 2426 N N . ASN A 1 300 ? -25.529 -45.807 -21.904 1.00 30.67 446 ASN A N 1
ATOM 2427 C CA . ASN A 1 300 ? -25.778 -46.494 -23.166 1.00 36.17 446 ASN A CA 1
ATOM 2428 C C . ASN A 1 300 ? -25.989 -47.997 -23.008 1.00 36.95 446 ASN A C 1
ATOM 2429 O O . ASN A 1 300 ? -26.404 -48.641 -23.970 1.00 36.54 446 ASN A O 1
ATOM 2434 N N . LEU A 1 301 ? -25.690 -48.573 -21.846 1.00 35.16 447 LEU A N 1
ATOM 2435 C CA . LEU A 1 301 ? -25.899 -50.010 -21.649 1.00 36.82 447 LEU A CA 1
ATOM 2436 C C . LEU A 1 301 ? -27.348 -50.404 -21.395 1.00 46.74 447 LEU A C 1
ATOM 2437 O O . LEU A 1 301 ? -27.731 -51.539 -21.699 1.00 46.77 447 LEU A O 1
ATOM 2442 N N . GLN A 1 302 ? -28.166 -49.524 -20.846 1.00 50.78 448 GLN A N 1
ATOM 2443 C CA . GLN A 1 302 ? -29.474 -49.943 -20.381 1.00 54.56 448 GLN A CA 1
ATOM 2444 C C . GLN A 1 302 ? -30.506 -49.226 -21.242 1.00 53.71 448 GLN A C 1
ATOM 2445 O O . GLN A 1 302 ? -30.365 -48.030 -21.513 1.00 51.22 448 GLN A O 1
ATOM 2451 N N . ILE A 1 303 ? -31.498 -49.964 -21.735 1.00 60.52 449 ILE A N 1
ATOM 2452 C CA . ILE A 1 303 ? -32.607 -49.379 -22.486 1.00 60.05 449 ILE A CA 1
ATOM 2453 C C . ILE A 1 303 ? -33.869 -49.553 -21.655 1.00 59.24 449 ILE A C 1
ATOM 2454 O O . ILE A 1 303 ? -34.257 -50.682 -21.333 1.00 60.54 449 ILE A O 1
ATOM 2459 N N . TYR A 1 304 ? -34.508 -48.440 -21.308 1.00 44.89 450 TYR A N 1
ATOM 2460 C CA . TYR A 1 304 ? -35.609 -48.477 -20.361 1.00 42.54 450 TYR A CA 1
ATOM 2461 C C . TYR A 1 304 ? -36.971 -48.668 -21.016 1.00 43.00 450 TYR A C 1
ATOM 2462 O O . TYR A 1 304 ? -37.849 -49.299 -20.419 1.00 43.69 450 TYR A O 1
ATOM 2471 N N . GLY A 1 305 ? -37.180 -48.134 -22.214 1.00 37.29 451 GLY A N 1
ATOM 2472 C CA . GLY A 1 305 ? -38.500 -48.202 -22.807 1.00 38.04 451 GLY A CA 1
ATOM 2473 C C . GLY A 1 305 ? -39.475 -47.149 -22.324 1.00 37.00 451 GLY A C 1
ATOM 2474 O O . GLY A 1 305 ? -40.689 -47.334 -22.484 1.00 33.55 451 GLY A O 1
ATOM 2475 N N . PHE A 1 306 ? -38.990 -46.056 -21.717 1.00 31.56 452 PHE A N 1
ATOM 2476 C CA . PHE A 1 306 ? -39.876 -44.948 -21.371 1.00 32.88 452 PHE A CA 1
ATOM 2477 C C . PHE A 1 306 ? -40.649 -44.513 -22.604 1.00 31.55 452 PHE A C 1
ATOM 2478 O O . PHE A 1 306 ? -40.089 -44.376 -23.690 1.00 30.82 452 PHE A O 1
ATOM 2486 N N . SER A 1 307 ? -41.932 -44.282 -22.399 1.00 32.60 453 SER A N 1
ATOM 2487 C CA . SER A 1 307 ? -42.801 -43.853 -23.512 1.00 29.12 453 SER A CA 1
ATOM 2488 C C . SER A 1 307 ? -44.011 -43.123 -22.944 1.00 27.78 453 SER A C 1
ATOM 2489 O O . SER A 1 307 ? -43.999 -42.809 -21.765 1.00 26.93 453 SER A O 1
ATOM 2492 N N . SER A 1 308 ? -45.018 -42.894 -23.782 1.00 29.33 454 SER A N 1
ATOM 2493 C CA . SER A 1 308 ? -46.273 -42.239 -23.340 1.00 27.61 454 SER A CA 1
ATOM 2494 C C . SER A 1 308 ? -46.955 -43.090 -22.274 1.00 29.04 454 SER A C 1
ATOM 2495 O O . SER A 1 308 ? -46.839 -44.310 -22.318 1.00 25.04 454 SER A O 1
ATOM 2498 N N . PRO A 1 309 ? -47.679 -42.465 -21.333 1.00 26.96 455 PRO A N 1
ATOM 2499 C CA . PRO A 1 309 ? -48.389 -43.209 -20.300 1.00 28.31 455 PRO A CA 1
ATOM 2500 C C . PRO A 1 309 ? -49.380 -44.242 -20.870 1.00 29.91 455 PRO A C 1
ATOM 2501 O O . PRO A 1 309 ? -49.500 -45.295 -20.314 1.00 26.50 455 PRO A O 1
ATOM 2505 N N . MET A 1 310 ? -50.061 -43.901 -21.962 1.00 25.57 456 MET A N 1
ATOM 2506 C CA . MET A 1 310 ? -51.014 -44.858 -22.595 1.00 28.43 456 MET A CA 1
ATOM 2507 C C . MET A 1 310 ? -50.243 -46.038 -23.214 1.00 27.59 456 MET A C 1
ATOM 2508 O O . MET A 1 310 ? -50.706 -47.165 -23.099 1.00 26.44 456 MET A O 1
ATOM 2513 N N . GLU A 1 311 ? -49.098 -45.751 -23.825 1.00 26.36 457 GLU A N 1
ATOM 2514 C CA . GLU A 1 311 ? -48.256 -46.818 -24.413 1.00 27.07 457 GLU A CA 1
ATOM 2515 C C . GLU A 1 311 ? -47.705 -47.695 -23.285 1.00 28.42 457 GLU A C 1
ATOM 2516 O O . GLU A 1 311 ? -47.750 -48.908 -23.430 1.00 25.70 457 GLU A O 1
ATOM 2522 N N . MET A 1 312 ? -47.207 -47.100 -22.201 1.00 25.09 458 MET A N 1
ATOM 2523 C CA . MET A 1 312 ? -46.791 -47.985 -21.104 1.00 28.27 458 MET A CA 1
ATOM 2524 C C . MET A 1 312 ? -47.958 -48.730 -20.463 1.00 29.09 458 MET A C 1
ATOM 2525 O O . MET A 1 312 ? -47.791 -49.890 -20.052 1.00 27.92 458 MET A O 1
ATOM 2530 N N . PHE A 1 313 ? -49.148 -48.131 -20.391 1.00 25.78 459 PHE A N 1
ATOM 2531 C CA . PHE A 1 313 ? -50.294 -48.900 -19.911 1.00 29.68 459 PHE A CA 1
ATOM 2532 C C . PHE A 1 313 ? -50.569 -50.106 -20.817 1.00 30.01 459 PHE A C 1
ATOM 2533 O O . PHE A 1 313 ? -50.731 -51.241 -20.339 1.00 27.92 459 PHE A O 1
ATOM 2541 N N . TYR A 1 314 ? -50.642 -49.874 -22.131 1.00 26.60 460 TYR A N 1
ATOM 2542 C CA . TYR A 1 314 ? -50.855 -50.973 -23.068 1.00 31.03 460 TYR A CA 1
ATOM 2543 C C . TYR A 1 314 ? -49.739 -52.010 -22.970 1.00 28.72 460 TYR A C 1
ATOM 2544 O O . TYR A 1 314 ? -49.987 -53.205 -23.132 1.00 25.74 460 TYR A O 1
ATOM 2553 N N . ALA A 1 315 ? -48.503 -51.571 -22.728 1.00 27.15 461 ALA A N 1
ATOM 2554 C CA . ALA A 1 315 ? -47.394 -52.518 -22.641 1.00 29.90 461 ALA A CA 1
ATOM 2555 C C . ALA A 1 315 ? -47.540 -53.446 -21.436 1.00 26.38 461 ALA A C 1
ATOM 2556 O O . ALA A 1 315 ? -47.336 -54.661 -21.561 1.00 29.39 461 ALA A O 1
ATOM 2558 N N . ILE A 1 316 ? -47.881 -52.897 -20.264 1.00 25.28 462 ILE A N 1
ATOM 2559 C CA . ILE A 1 316 ? -48.166 -53.712 -19.078 1.00 29.57 462 ILE A CA 1
ATOM 2560 C C . ILE A 1 316 ? -49.290 -54.705 -19.356 1.00 32.18 462 ILE A C 1
ATOM 2561 O O . ILE A 1 316 ? -49.196 -55.893 -19.017 1.00 27.93 462 ILE A O 1
ATOM 2566 N N . LYS A 1 317 ? -50.398 -54.222 -19.913 1.00 29.19 463 LYS A N 1
ATOM 2567 C CA . LYS A 1 317 ? -51.548 -55.108 -20.113 1.00 28.96 463 LYS A CA 1
ATOM 2568 C C . LYS A 1 317 ? -51.250 -56.169 -21.164 1.00 29.64 463 LYS A C 1
ATOM 2569 O O . LYS A 1 317 ? -51.653 -57.334 -21.022 1.00 28.08 463 LYS A O 1
ATOM 2575 N N . ASN A 1 318 ? -50.578 -55.772 -22.243 1.00 29.16 464 ASN A N 1
ATOM 2576 C CA . ASN A 1 318 ? -50.246 -56.722 -23.295 1.00 29.94 464 ASN A CA 1
ATOM 2577 C C . ASN A 1 318 ? -49.206 -57.730 -22.823 1.00 31.27 464 ASN A C 1
ATOM 2578 O O . ASN A 1 318 ? -49.273 -58.910 -23.187 1.00 30.87 464 ASN A O 1
ATOM 2583 N N . GLN A 1 319 ? -48.259 -57.306 -21.984 1.00 27.86 465 GLN A N 1
ATOM 2584 C CA . GLN A 1 319 ? -47.313 -58.276 -21.446 1.00 31.01 465 GLN A CA 1
ATOM 2585 C C . GLN A 1 319 ? -48.009 -59.250 -20.500 1.00 32.19 465 GLN A C 1
ATOM 2586 O O . GLN A 1 319 ? -47.720 -60.457 -20.516 1.00 29.59 465 GLN A O 1
ATOM 2592 N N . LYS A 1 320 ? -48.977 -58.760 -19.714 1.00 30.26 466 LYS A N 1
ATOM 2593 C CA . LYS A 1 320 ? -49.782 -59.652 -18.882 1.00 32.44 466 LYS A CA 1
ATOM 2594 C C . LYS A 1 320 ? -50.577 -60.634 -19.737 1.00 31.42 466 LYS A C 1
ATOM 2595 O O . LYS A 1 320 ? -50.663 -61.826 -19.407 1.00 29.36 466 LYS A O 1
ATOM 2601 N N . LEU A 1 321 ? -51.160 -60.148 -20.840 1.00 29.10 467 LEU A N 1
ATOM 2602 C CA . LEU A 1 321 ? -51.911 -61.019 -21.742 1.00 30.18 467 LEU A CA 1
ATOM 2603 C C . LEU A 1 321 ? -51.030 -62.129 -22.314 1.00 31.81 467 LEU A C 1
ATOM 2604 O O . LEU A 1 321 ? -51.450 -63.296 -22.371 1.00 31.10 467 LEU A O 1
ATOM 2609 N N . MET A 1 322 ? -49.796 -61.800 -22.732 1.00 28.18 468 MET A N 1
ATOM 2610 C CA . MET A 1 322 ? -48.920 -62.843 -23.269 1.00 32.99 468 MET A CA 1
ATOM 2611 C C . MET A 1 322 ? -48.615 -63.901 -22.222 1.00 30.93 468 MET A C 1
ATOM 2612 O O . MET A 1 322 ? -48.608 -65.102 -22.530 1.00 32.52 468 MET A O 1
ATOM 2617 N N . GLY A 1 323 ? -48.345 -63.479 -20.987 1.00 29.79 469 GLY A N 1
ATOM 2618 C CA . GLY A 1 323 ? -48.088 -64.434 -19.927 1.00 32.96 469 GLY A CA 1
ATOM 2619 C C . GLY A 1 323 ? -49.303 -65.284 -19.618 1.00 33.56 469 GLY A C 1
ATOM 2620 O O . GLY A 1 323 ? -49.183 -66.474 -19.340 1.00 34.77 469 GLY A O 1
ATOM 2621 N N . GLU A 1 324 ? -50.497 -64.686 -19.679 1.00 32.05 470 GLU A N 1
ATOM 2622 C CA . GLU A 1 324 ? -51.724 -65.446 -19.440 1.00 33.90 470 GLU A CA 1
ATOM 2623 C C . GLU A 1 324 ? -51.910 -66.520 -20.508 1.00 32.97 470 GLU A C 1
ATOM 2624 O O . GLU A 1 324 ? -52.289 -67.662 -20.209 1.00 30.58 470 GLU A O 1
ATOM 2630 N N . ILE A 1 325 ? -51.635 -66.172 -21.762 1.00 31.17 471 ILE A N 1
ATOM 2631 C CA . ILE A 1 325 ? -51.821 -67.116 -22.858 1.00 33.72 471 ILE A CA 1
ATOM 2632 C C . ILE A 1 325 ? -50.797 -68.244 -22.776 1.00 33.50 471 ILE A C 1
ATOM 2633 O O . ILE A 1 325 ? -51.124 -69.411 -23.016 1.00 30.65 471 ILE A O 1
ATOM 2638 N N . GLU A 1 326 ? -49.557 -67.924 -22.407 1.00 32.40 472 GLU A N 1
ATOM 2639 C CA . GLU A 1 326 ? -48.544 -68.959 -22.218 1.00 33.47 472 GLU A CA 1
ATOM 2640 C C . GLU A 1 326 ? -48.962 -69.932 -21.123 1.00 34.00 472 GLU A C 1
ATOM 2641 O O . GLU A 1 326 ? -48.852 -71.149 -21.288 1.00 35.43 472 GLU A O 1
ATOM 2647 N N . ASN A 1 327 ? -49.411 -69.405 -19.975 1.00 34.20 473 ASN A N 1
ATOM 2648 C CA . ASN A 1 327 ? -49.936 -70.267 -18.916 1.00 39.19 473 ASN A CA 1
ATOM 2649 C C . ASN A 1 327 ? -51.134 -71.071 -19.387 1.00 35.80 473 ASN A C 1
ATOM 2650 O O . ASN A 1 327 ? -51.295 -72.236 -19.003 1.00 37.06 473 ASN A O 1
ATOM 2655 N N . GLU A 1 328 ? -52.000 -70.464 -20.203 1.00 33.15 474 GLU A N 1
ATOM 2656 C CA . GLU A 1 328 ? -53.119 -71.219 -20.757 1.00 35.18 474 GLU A CA 1
ATOM 2657 C C . GLU A 1 328 ? -52.611 -72.404 -21.563 1.00 35.44 474 GLU A C 1
ATOM 2658 O O . GLU A 1 328 ? -53.160 -73.510 -21.474 1.00 32.95 474 GLU A O 1
ATOM 2664 N N . PHE A 1 329 ? -51.572 -72.183 -22.372 1.00 32.09 475 PHE A N 1
ATOM 2665 C CA . PHE A 1 329 ? -50.986 -73.273 -23.148 1.00 34.08 475 PHE A CA 1
ATOM 2666 C C . PHE A 1 329 ? -50.432 -74.345 -22.228 1.00 35.77 475 PHE A C 1
ATOM 2667 O O . PHE A 1 329 ? -50.718 -75.537 -22.402 1.00 33.52 475 PHE A O 1
ATOM 2675 N N . GLN A 1 330 ? -49.652 -73.931 -21.225 1.00 33.91 476 GLN A N 1
ATOM 2676 C CA . GLN A 1 330 ? -49.066 -74.885 -20.280 1.00 37.98 476 GLN A CA 1
ATOM 2677 C C . GLN A 1 330 ? -50.132 -75.713 -19.573 1.00 36.52 476 GLN A C 1
ATOM 2678 O O . GLN A 1 330 ? -49.968 -76.921 -19.390 1.00 39.89 476 GLN A O 1
ATOM 2684 N N . ASP A 1 331 ? -51.221 -75.076 -19.136 1.00 37.81 477 ASP A N 1
ATOM 2685 C CA . ASP A 1 331 ? -52.279 -75.817 -18.451 1.00 37.51 477 ASP A CA 1
ATOM 2686 C C . ASP A 1 331 ? -52.940 -76.804 -19.399 1.00 39.92 477 ASP A C 1
ATOM 2687 O O . ASP A 1 331 ? -53.254 -77.939 -19.014 1.00 39.06 477 ASP A O 1
ATOM 2692 N N . PHE A 1 332 ? -53.160 -76.389 -20.648 1.00 35.48 478 PHE A N 1
ATOM 2693 C CA . PHE A 1 332 ? -53.744 -77.293 -21.629 1.00 38.10 478 PHE A CA 1
ATOM 2694 C C . PHE A 1 332 ? -52.881 -78.532 -21.823 1.00 38.69 478 PHE A C 1
ATOM 2695 O O . PHE A 1 332 ? -53.400 -79.653 -21.884 1.00 38.55 478 PHE A O 1
ATOM 2703 N N . LEU A 1 333 ? -51.558 -78.351 -21.911 1.00 35.68 479 LEU A N 1
ATOM 2704 C CA . LEU A 1 333 ? -50.649 -79.486 -22.092 1.00 37.53 479 LEU A CA 1
ATOM 2705 C C . LEU A 1 333 ? -50.684 -80.432 -20.894 1.00 41.29 479 LEU A C 1
ATOM 2706 O O . LEU A 1 333 ? -50.722 -81.661 -21.050 1.00 42.03 479 LEU A O 1
ATOM 2711 N N . LYS A 1 334 ? -50.636 -79.873 -19.684 1.00 41.03 480 LYS A N 1
ATOM 2712 C CA . LYS A 1 334 ? -50.671 -80.678 -18.462 1.00 41.45 480 LYS A CA 1
ATOM 2713 C C . LYS A 1 334 ? -51.952 -81.494 -18.352 1.00 43.10 480 LYS A C 1
ATOM 2714 O O . LYS A 1 334 ? -51.933 -82.616 -17.827 1.00 44.62 480 LYS A O 1
ATOM 2720 N N . ASN A 1 335 ? -53.062 -80.960 -18.855 1.00 40.77 481 ASN A N 1
ATOM 2721 C CA . ASN A 1 335 ? -54.357 -81.609 -18.798 1.00 42.04 481 ASN A CA 1
ATOM 2722 C C . ASN A 1 335 ? -54.534 -82.689 -19.855 1.00 46.19 481 ASN A C 1
ATOM 2723 O O . ASN A 1 335 ? -55.526 -83.426 -19.796 1.00 46.54 481 ASN A O 1
ATOM 2728 N N . GLN A 1 336 ? -53.609 -82.818 -20.798 1.00 41.00 482 GLN A N 1
ATOM 2729 C CA . GLN A 1 336 ? -53.756 -83.832 -21.831 1.00 40.68 482 GLN A CA 1
ATOM 2730 C C . GLN A 1 336 ? -53.482 -85.212 -21.250 1.00 45.94 482 GLN A C 1
ATOM 2731 O O . GLN A 1 336 ? -52.669 -85.378 -20.337 1.00 45.25 482 GLN A O 1
ATOM 2737 N N . SER A 1 337 ? -54.196 -86.206 -21.770 1.00 46.59 483 SER A N 1
ATOM 2738 C CA . SER A 1 337 ? -54.004 -87.578 -21.339 1.00 46.55 483 SER A CA 1
ATOM 2739 C C . SER A 1 337 ? -52.773 -88.176 -21.998 1.00 46.65 483 SER A C 1
ATOM 2740 O O . SER A 1 337 ? -52.652 -88.167 -23.225 1.00 51.25 483 SER A O 1
ATOM 2743 N N . SER A 1 338 ? -51.883 -88.744 -21.185 1.00 47.92 484 SER A N 1
ATOM 2744 C CA . SER A 1 338 ? -50.707 -89.420 -21.716 1.00 49.68 484 SER A CA 1
ATOM 2745 C C . SER A 1 338 ? -51.067 -90.662 -22.519 1.00 51.91 484 SER A C 1
ATOM 2746 O O . SER A 1 338 ? -50.172 -91.288 -23.100 1.00 50.86 484 SER A O 1
ATOM 2749 N N . LEU A 1 339 ? -52.341 -91.052 -22.537 1.00 48.25 485 LEU A N 1
ATOM 2750 C CA . LEU A 1 339 ? -52.769 -92.214 -23.295 1.00 49.20 485 LEU A CA 1
ATOM 2751 C C . LEU A 1 339 ? -53.197 -91.882 -24.721 1.00 49.19 485 LEU A C 1
ATOM 2752 O O . LEU A 1 339 ? -53.439 -92.803 -25.511 1.00 53.58 485 LEU A O 1
ATOM 2757 N N . THR A 1 340 ? -53.294 -90.609 -25.068 1.00 48.92 486 THR A N 1
ATOM 2758 C CA . THR A 1 340 ? -53.521 -90.211 -26.450 1.00 51.59 486 THR A CA 1
ATOM 2759 C C . THR A 1 340 ? -52.323 -90.586 -27.318 1.00 52.07 486 THR A C 1
ATOM 2760 O O . THR A 1 340 ? -51.167 -90.425 -26.918 1.00 52.51 486 THR A O 1
ATOM 2764 N N . LEU A 1 341 ? -52.605 -91.089 -28.513 1.00 52.01 487 LEU A N 1
ATOM 2765 C CA . LEU A 1 341 ? -51.550 -91.471 -29.432 1.00 48.61 487 LEU A CA 1
ATOM 2766 C C . LEU A 1 341 ? -50.779 -90.228 -29.881 1.00 49.85 487 LEU A C 1
ATOM 2767 O O . LEU A 1 341 ? -51.339 -89.135 -29.938 1.00 46.95 487 LEU A O 1
ATOM 2772 N N . PRO A 1 342 ? -49.490 -90.363 -30.183 1.00 49.96 488 PRO A N 1
ATOM 2773 C CA . PRO A 1 342 ? -48.658 -89.178 -30.485 1.00 48.10 488 PRO A CA 1
ATOM 2774 C C . PRO A 1 342 ? -49.168 -88.374 -31.676 1.00 47.36 488 PRO A C 1
ATOM 2775 O O . PRO A 1 342 ? -49.198 -87.140 -31.595 1.00 44.89 488 PRO A O 1
ATOM 2779 N N . PRO A 1 343 ? -49.567 -88.991 -32.810 1.00 48.95 489 PRO A N 1
ATOM 2780 C CA . PRO A 1 343 ? -50.027 -88.131 -33.929 1.00 45.47 489 PRO A CA 1
ATOM 2781 C C . PRO A 1 343 ? -51.278 -87.329 -33.595 1.00 44.30 489 PRO A C 1
ATOM 2782 O O . PRO A 1 343 ? -51.363 -86.139 -33.925 1.00 42.56 489 PRO A O 1
ATOM 2786 N N . THR A 1 344 ? -52.270 -87.961 -32.967 1.00 47.55 490 THR A N 1
ATOM 2787 C CA . THR A 1 344 ? -53.457 -87.229 -32.538 1.00 44.20 490 THR A CA 1
ATOM 2788 C C . THR A 1 344 ? -53.093 -86.133 -31.554 1.00 42.80 490 THR A C 1
ATOM 2789 O O . THR A 1 344 ? -53.601 -85.011 -31.641 1.00 40.03 490 THR A O 1
ATOM 2793 N N . MET A 1 345 ? -52.187 -86.425 -30.624 1.00 42.16 491 MET A N 1
ATOM 2794 C CA . MET A 1 345 ? -51.747 -85.382 -29.705 1.00 42.91 491 MET A CA 1
ATOM 2795 C C . MET A 1 345 ? -51.159 -84.188 -30.448 1.00 39.85 491 MET A C 1
ATOM 2796 O O . MET A 1 345 ? -51.460 -83.034 -30.128 1.00 36.59 491 MET A O 1
ATOM 2801 N N . ARG A 1 346 ? -50.310 -84.449 -31.442 1.00 39.23 492 ARG A N 1
ATOM 2802 C CA . ARG A 1 346 ? -49.633 -83.346 -32.113 1.00 41.17 492 ARG A CA 1
ATOM 2803 C C . ARG A 1 346 ? -50.636 -82.418 -32.788 1.00 37.11 492 ARG A C 1
ATOM 2804 O O . ARG A 1 346 ? -50.458 -81.193 -32.798 1.00 37.23 492 ARG A O 1
ATOM 2812 N N . VAL A 1 347 ? -51.696 -82.984 -33.354 1.00 37.92 493 VAL A N 1
ATOM 2813 C CA . VAL A 1 347 ? -52.723 -82.166 -33.982 1.00 40.51 493 VAL A CA 1
ATOM 2814 C C . VAL A 1 347 ? -53.440 -81.322 -32.939 1.00 36.56 493 VAL A C 1
ATOM 2815 O O . VAL A 1 347 ? -53.659 -80.124 -33.136 1.00 35.47 493 VAL A O 1
ATOM 2819 N N . LYS A 1 348 ? -53.839 -81.944 -31.828 1.00 36.78 494 LYS A N 1
ATOM 2820 C CA . LYS A 1 348 ? -54.555 -81.216 -30.786 1.00 37.88 494 LYS A CA 1
ATOM 2821 C C . LYS A 1 348 ? -53.719 -80.056 -30.263 1.00 35.51 494 LYS A C 1
ATOM 2822 O O . LYS A 1 348 ? -54.237 -78.957 -30.042 1.00 33.28 494 LYS A O 1
ATOM 2828 N N . VAL A 1 349 ? -52.411 -80.277 -30.087 1.00 34.65 495 VAL A N 1
ATOM 2829 C CA . VAL A 1 349 ? -51.558 -79.216 -29.571 1.00 34.46 495 VAL A CA 1
ATOM 2830 C C . VAL A 1 349 ? -51.427 -78.098 -30.605 1.00 35.20 495 VAL A C 1
ATOM 2831 O O . VAL A 1 349 ? -51.495 -76.918 -30.268 1.00 31.62 495 VAL A O 1
ATOM 2835 N N . SER A 1 350 ? -51.266 -78.460 -31.880 1.00 36.87 496 SER A N 1
ATOM 2836 C CA . SER A 1 350 ? -51.150 -77.460 -32.936 1.00 35.48 496 SER A CA 1
ATOM 2837 C C . SER A 1 350 ? -52.409 -76.601 -33.038 1.00 35.04 496 SER A C 1
ATOM 2838 O O . SER A 1 350 ? -52.327 -75.384 -33.234 1.00 36.05 496 SER A O 1
ATOM 2841 N N . GLN A 1 351 ? -53.583 -77.215 -32.920 1.00 35.52 497 GLN A N 1
ATOM 2842 C CA . GLN A 1 351 ? -54.818 -76.434 -32.978 1.00 36.77 497 GLN A CA 1
ATOM 2843 C C . GLN A 1 351 ? -54.935 -75.485 -31.791 1.00 35.62 497 GLN A C 1
ATOM 2844 O O . GLN A 1 351 ? -55.375 -74.340 -31.949 1.00 32.29 497 GLN A O 1
ATOM 2850 N N . LYS A 1 352 ? -54.558 -75.937 -30.593 1.00 32.19 498 LYS A N 1
ATOM 2851 C CA . LYS A 1 352 ? -54.555 -75.035 -29.444 1.00 32.79 498 LYS A CA 1
ATOM 2852 C C . LYS A 1 352 ? -53.572 -73.889 -29.659 1.00 34.07 498 LYS A C 1
ATOM 2853 O O . LYS A 1 352 ? -53.857 -72.735 -29.307 1.00 29.05 498 LYS A O 1
ATOM 2859 N N . PHE A 1 353 ? -52.404 -74.202 -30.227 1.00 32.44 499 PHE A N 1
ATOM 2860 C CA . PHE A 1 353 ? -51.381 -73.196 -30.516 1.00 32.01 499 PHE A CA 1
ATOM 2861 C C . PHE A 1 353 ? -51.956 -72.084 -31.378 1.00 31.00 499 PHE A C 1
ATOM 2862 O O . PHE A 1 353 ? -51.859 -70.906 -31.034 1.00 30.58 499 PHE A O 1
ATOM 2870 N N . SER A 1 354 ? -52.580 -72.458 -32.491 1.00 31.48 500 SER A N 1
ATOM 2871 C CA . SER A 1 354 ? -53.214 -71.504 -33.393 1.00 34.71 500 SER A CA 1
ATOM 2872 C C . SER A 1 354 ? -54.338 -70.741 -32.707 1.00 32.91 500 SER A C 1
ATOM 2873 O O . SER A 1 354 ? -54.518 -69.537 -32.933 1.00 34.07 500 SER A O 1
ATOM 2876 N N . GLU A 1 355 ? -55.138 -71.437 -31.904 1.00 33.33 501 GLU A N 1
ATOM 2877 C CA . GLU A 1 355 ? -56.255 -70.787 -31.222 1.00 33.84 501 GLU A CA 1
ATOM 2878 C C . GLU A 1 355 ? -55.752 -69.720 -30.258 1.00 32.75 501 GLU A C 1
ATOM 2879 O O . GLU A 1 355 ? -56.352 -68.639 -30.130 1.00 31.03 501 GLU A O 1
ATOM 2885 N N . LEU A 1 356 ? -54.617 -69.976 -29.610 1.00 31.58 502 LEU A N 1
ATOM 2886 C CA . LEU A 1 356 ? -54.108 -68.989 -28.662 1.00 30.87 502 LEU A CA 1
ATOM 2887 C C . LEU A 1 356 ? -53.433 -67.813 -29.356 1.00 31.97 502 LEU A C 1
ATOM 2888 O O . LEU A 1 356 ? -53.434 -66.701 -28.810 1.00 28.76 502 LEU A O 1
ATOM 2893 N N . LEU A 1 357 ? -52.843 -68.019 -30.537 1.00 31.09 503 LEU A N 1
ATOM 2894 C CA . LEU A 1 357 ? -52.356 -66.859 -31.287 1.00 29.68 503 LEU A CA 1
ATOM 2895 C C . LEU A 1 357 ? -53.514 -65.957 -31.671 1.00 32.46 503 LEU A C 1
ATOM 2896 O O . LEU A 1 357 ? -53.407 -64.725 -31.598 1.00 32.39 503 LEU A O 1
ATOM 2901 N N . GLU A 1 358 ? -54.633 -66.555 -32.078 1.00 30.77 504 GLU A N 1
ATOM 2902 C CA . GLU A 1 358 ? -55.810 -65.767 -32.410 1.00 34.56 504 GLU A CA 1
ATOM 2903 C C . GLU A 1 358 ? -56.341 -65.050 -31.178 1.00 34.67 504 GLU A C 1
ATOM 2904 O O . GLU A 1 358 ? -56.703 -63.867 -31.250 1.00 32.52 504 GLU A O 1
ATOM 2910 N N . LYS A 1 359 ? -56.314 -65.723 -30.022 1.00 32.89 505 LYS A N 1
ATOM 2911 C CA . LYS A 1 359 ? -56.761 -65.089 -28.781 1.00 34.68 505 LYS A CA 1
ATOM 2912 C C . LYS A 1 359 ? -55.907 -63.880 -28.441 1.00 33.84 505 LYS A C 1
ATOM 2913 O O . LYS A 1 359 ? -56.428 -62.837 -28.017 1.00 33.42 505 LYS A O 1
ATOM 2919 N N . PHE A 1 360 ? -54.589 -63.998 -28.613 1.00 31.08 506 PHE A N 1
ATOM 2920 C CA . PHE A 1 360 ? -53.734 -62.858 -28.351 1.00 32.19 506 PHE A CA 1
ATOM 2921 C C . PHE A 1 360 ? -54.168 -61.682 -29.204 1.00 34.49 506 PHE A C 1
ATOM 2922 O O . PHE A 1 360 ? -54.311 -60.553 -28.713 1.00 35.43 506 PHE A O 1
ATOM 2930 N N . MET A 1 361 ? -54.415 -61.930 -30.483 1.00 31.81 507 MET A N 1
ATOM 2931 C CA . MET A 1 361 ? -54.678 -60.797 -31.339 1.00 34.71 507 MET A CA 1
ATOM 2932 C C . MET A 1 361 ? -56.071 -60.265 -31.072 1.00 36.59 507 MET A C 1
ATOM 2933 O O . MET A 1 361 ? -56.321 -59.076 -31.272 1.00 37.26 507 MET A O 1
ATOM 2938 N N . GLN A 1 362 ? -56.947 -61.098 -30.524 1.00 32.76 508 GLN A N 1
ATOM 2939 C CA . GLN A 1 362 ? -58.300 -60.654 -30.236 1.00 35.41 508 GLN A CA 1
ATOM 2940 C C . GLN A 1 362 ? -58.343 -59.722 -29.027 1.00 37.10 508 GLN A C 1
ATOM 2941 O O . GLN A 1 362 ? -59.193 -58.828 -28.969 1.00 35.14 508 GLN A O 1
ATOM 2947 N N . PHE A 1 363 ? -57.436 -59.898 -28.071 1.00 31.96 509 PHE A N 1
ATOM 2948 C CA . PHE A 1 363 ? -57.436 -59.125 -26.842 1.00 36.74 509 PHE A CA 1
ATOM 2949 C C . PHE A 1 363 ? -56.269 -58.156 -26.713 1.00 35.66 509 PHE A C 1
ATOM 2950 O O . PHE A 1 363 ? -56.224 -57.404 -25.738 1.00 36.17 509 PHE A O 1
ATOM 2958 N N . VAL A 1 364 ? -55.321 -58.142 -27.651 1.00 33.88 510 VAL A N 1
ATOM 2959 C CA . VAL A 1 364 ? -54.214 -57.204 -27.532 1.00 33.23 510 VAL A CA 1
ATOM 2960 C C . VAL A 1 364 ? -54.753 -55.778 -27.613 1.00 38.28 510 VAL A C 1
ATOM 2961 O O . VAL A 1 364 ? -55.664 -55.480 -28.395 1.00 36.81 510 VAL A O 1
ATOM 2965 N N . GLN A 1 365 ? -54.198 -54.890 -26.795 1.00 35.10 511 GLN A N 1
ATOM 2966 C CA . GLN A 1 365 ? -54.671 -53.517 -26.684 1.00 37.12 511 GLN A CA 1
ATOM 2967 C C . GLN A 1 365 ? -53.693 -52.562 -27.361 1.00 37.36 511 GLN A C 1
ATOM 2968 O O . GLN A 1 365 ? -52.507 -52.857 -27.521 1.00 36.57 511 GLN A O 1
ATOM 2974 N N . GLY A 1 366 ? -54.201 -51.399 -27.760 1.00 40.63 512 GLY A N 1
ATOM 2975 C CA . GLY A 1 366 ? -53.416 -50.468 -28.538 1.00 39.99 512 GLY A CA 1
ATOM 2976 C C . GLY A 1 366 ? -53.564 -50.716 -30.026 1.00 43.15 512 GLY A C 1
ATOM 2977 O O . GLY A 1 366 ? -54.155 -51.698 -30.477 1.00 43.92 512 GLY A O 1
ATOM 2978 N N . SER A 1 367 ? -53.010 -49.796 -30.812 1.00 44.30 513 SER A N 1
ATOM 2979 C CA . SER A 1 367 ? -53.183 -49.844 -32.258 1.00 47.14 513 SER A CA 1
ATOM 2980 C C . SER A 1 367 ? -51.864 -49.797 -33.022 1.00 46.91 513 SER A C 1
ATOM 2981 O O . SER A 1 367 ? -51.882 -49.669 -34.251 1.00 51.39 513 SER A O 1
ATOM 2984 N N . ASN A 1 368 ? -50.732 -49.924 -32.342 1.00 45.63 514 ASN A N 1
ATOM 2985 C CA . ASN A 1 368 ? -49.432 -49.983 -33.005 1.00 49.34 514 ASN A CA 1
ATOM 2986 C C . ASN A 1 368 ? -49.259 -51.377 -33.605 1.00 50.62 514 ASN A C 1
ATOM 2987 O O . ASN A 1 368 ? -48.813 -52.312 -32.934 1.00 47.52 514 ASN A O 1
ATOM 2992 N N . THR A 1 369 ? -49.596 -51.496 -34.890 1.00 46.89 515 THR A N 1
ATOM 2993 C CA . THR A 1 369 ? -49.536 -52.780 -35.577 1.00 49.19 515 THR A CA 1
ATOM 2994 C C . THR A 1 369 ? -48.132 -53.370 -35.534 1.00 49.85 515 THR A C 1
ATOM 2995 O O . THR A 1 369 ? -47.960 -54.571 -35.283 1.00 48.67 515 THR A O 1
ATOM 2999 N N . SER A 1 370 ? -47.118 -52.531 -35.759 1.00 48.21 516 SER A N 1
ATOM 3000 C CA . SER A 1 370 ? -45.731 -52.982 -35.745 1.00 49.89 516 SER A CA 1
ATOM 3001 C C . SER A 1 370 ? -45.374 -53.653 -34.423 1.00 49.93 516 SER A C 1
ATOM 3002 O O . SER A 1 370 ? -44.692 -54.687 -34.402 1.00 47.89 516 SER A O 1
ATOM 3005 N N . SER A 1 371 ? -45.823 -53.076 -33.308 1.00 48.89 517 SER A N 1
ATOM 3006 C CA . SER A 1 371 ? -45.528 -53.646 -32.001 1.00 46.19 517 SER A CA 1
ATOM 3007 C C . SER A 1 371 ? -46.406 -54.862 -31.705 1.00 44.11 517 SER A C 1
ATOM 3008 O O . SER A 1 371 ? -45.966 -55.775 -31.006 1.00 43.51 517 SER A O 1
ATOM 3011 N N . HIS A 1 372 ? -47.636 -54.893 -32.224 1.00 45.67 518 HIS A N 1
ATOM 3012 C CA . HIS A 1 372 ? -48.434 -56.118 -32.173 1.00 44.17 518 HIS A CA 1
ATOM 3013 C C . HIS A 1 372 ? -47.709 -57.265 -32.860 1.00 44.24 518 HIS A C 1
ATOM 3014 O O . HIS A 1 372 ? -47.694 -58.393 -32.352 1.00 41.50 518 HIS A O 1
ATOM 3021 N N . ASP A 1 373 ? -47.129 -56.997 -34.036 1.00 42.87 519 ASP A N 1
ATOM 3022 C CA . ASP A 1 373 ? -46.414 -58.029 -34.775 1.00 45.55 519 ASP A CA 1
ATOM 3023 C C . ASP A 1 373 ? -45.204 -58.522 -34.002 1.00 44.46 519 ASP A C 1
ATOM 3024 O O . ASP A 1 373 ? -44.936 -59.725 -33.961 1.00 42.54 519 ASP A O 1
ATOM 3029 N N . ALA A 1 374 ? -44.441 -57.606 -33.410 1.00 43.28 520 ALA A N 1
ATOM 3030 C CA . ALA A 1 374 ? -43.290 -58.022 -32.617 1.00 45.92 520 ALA A CA 1
ATOM 3031 C C . ALA A 1 374 ? -43.731 -58.934 -31.483 1.00 43.23 520 ALA A C 1
ATOM 3032 O O . ALA A 1 374 ? -43.145 -59.999 -31.256 1.00 40.98 520 ALA A O 1
ATOM 3034 N N . MET A 1 375 ? -44.774 -58.518 -30.763 1.00 39.88 521 MET A N 1
ATOM 3035 C CA . MET A 1 375 ? -45.301 -59.297 -29.648 1.00 41.52 521 MET A CA 1
ATOM 3036 C C . MET A 1 375 ? -45.837 -60.648 -30.110 1.00 38.17 521 MET A C 1
ATOM 3037 O O . MET A 1 375 ? -45.574 -61.672 -29.475 1.00 38.14 521 MET A O 1
ATOM 3042 N N . LEU A 1 376 ? -46.601 -60.666 -31.204 1.00 39.94 522 LEU A N 1
ATOM 3043 C CA . LEU A 1 376 ? -47.099 -61.922 -31.753 1.00 37.35 522 LEU A CA 1
ATOM 3044 C C . LEU A 1 376 ? -45.957 -62.852 -32.138 1.00 43.23 522 LEU A C 1
ATOM 3045 O O . LEU A 1 376 ? -45.989 -64.053 -31.833 1.00 39.76 522 LEU A O 1
ATOM 3050 N N . LYS A 1 377 ? -44.949 -62.321 -32.842 1.00 39.69 523 LYS A N 1
ATOM 3051 C CA . LYS A 1 377 ? -43.783 -63.130 -33.187 1.00 42.95 523 LYS A CA 1
ATOM 3052 C C . LYS A 1 377 ? -43.139 -63.708 -31.937 1.00 40.89 523 LYS A C 1
ATOM 3053 O O . LYS A 1 377 ? -42.807 -64.898 -31.894 1.00 41.33 523 LYS A O 1
ATOM 3059 N N . ASP A 1 378 ? -42.983 -62.885 -30.898 1.00 39.63 524 ASP A N 1
ATOM 3060 C CA . ASP A 1 378 ? -42.355 -63.342 -29.663 1.00 38.74 524 ASP A CA 1
ATOM 3061 C C . ASP A 1 378 ? -43.198 -64.400 -28.958 1.00 39.98 524 ASP A C 1
ATOM 3062 O O . ASP A 1 378 ? -42.665 -65.390 -28.443 1.00 41.03 524 ASP A O 1
ATOM 3067 N N . LEU A 1 379 ? -44.513 -64.186 -28.879 1.00 38.81 525 LEU A N 1
ATOM 3068 C CA . LEU A 1 379 ? -45.382 -65.211 -28.305 1.00 39.47 525 LEU A CA 1
ATOM 3069 C C . LEU A 1 379 ? -45.241 -66.514 -29.071 1.00 37.99 525 LEU A C 1
ATOM 3070 O O . LEU A 1 379 ? -45.196 -67.599 -28.475 1.00 37.37 525 LEU A O 1
ATOM 3075 N N . GLU A 1 380 ? -45.145 -66.416 -30.398 1.00 34.51 526 GLU A N 1
ATOM 3076 C CA . GLU A 1 380 ? -45.108 -67.596 -31.239 1.00 38.97 526 GLU A CA 1
ATOM 3077 C C . GLU A 1 380 ? -43.842 -68.407 -30.990 1.00 40.23 526 GLU A C 1
ATOM 3078 O O . GLU A 1 380 ? -43.905 -69.639 -30.899 1.00 39.97 526 GLU A O 1
ATOM 3084 N N . VAL A 1 381 ? -42.698 -67.745 -30.789 1.00 40.85 527 VAL A N 1
ATOM 3085 C CA . VAL A 1 381 ? -41.479 -68.510 -30.530 1.00 43.19 527 VAL A CA 1
ATOM 3086 C C . VAL A 1 381 ? -41.565 -69.199 -29.172 1.00 41.62 527 VAL A C 1
ATOM 3087 O O . VAL A 1 381 ? -41.146 -70.348 -29.028 1.00 42.56 527 VAL A O 1
ATOM 3091 N N . ARG A 1 382 ? -42.115 -68.523 -28.160 1.00 40.26 528 ARG A N 1
ATOM 3092 C CA . ARG A 1 382 ? -42.170 -69.126 -26.832 1.00 41.64 528 ARG A CA 1
ATOM 3093 C C . ARG A 1 382 ? -43.106 -70.335 -26.814 1.00 41.87 528 ARG A C 1
ATOM 3094 O O . ARG A 1 382 ? -42.764 -71.382 -26.243 1.00 39.09 528 ARG A O 1
ATOM 3102 N N . LEU A 1 383 ? -44.276 -70.221 -27.458 1.00 39.23 529 LEU A N 1
ATOM 3103 C CA . LEU A 1 383 ? -45.178 -71.366 -27.551 1.00 38.33 529 LEU A CA 1
ATOM 3104 C C . LEU A 1 383 ? -44.536 -72.505 -28.334 1.00 41.38 529 LEU A C 1
ATOM 3105 O O . LEU A 1 383 ? -44.706 -73.674 -27.982 1.00 38.79 529 LEU A O 1
ATOM 3110 N N . LEU A 1 384 ? -43.789 -72.191 -29.398 1.00 39.73 530 LEU A N 1
A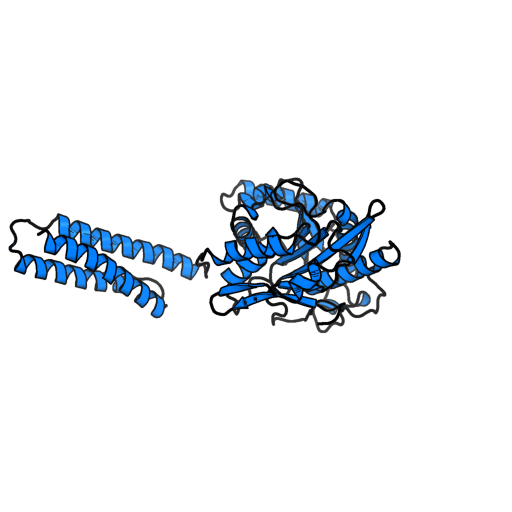TOM 3111 C CA . LEU A 1 384 ? -43.111 -73.254 -30.139 1.00 40.41 530 LEU A CA 1
ATOM 3112 C C . LEU A 1 384 ? -42.133 -74.022 -29.262 1.00 43.29 530 LEU A C 1
ATOM 3113 O O . LEU A 1 384 ? -42.049 -75.252 -29.361 1.00 43.55 530 LEU A O 1
ATOM 3118 N N . GLU A 1 385 ? -41.360 -73.327 -28.419 1.00 42.35 531 GLU A N 1
ATOM 3119 C CA . GLU A 1 385 ? -40.481 -74.053 -27.504 1.00 46.02 531 GLU A CA 1
ATOM 3120 C C . GLU A 1 385 ? -41.283 -74.996 -26.625 1.00 42.14 531 GLU A C 1
ATOM 3121 O O . GLU A 1 385 ? -40.918 -76.160 -26.446 1.00 44.66 531 GLU A O 1
ATOM 3127 N N . ILE A 1 386 ? -42.368 -74.488 -26.042 1.00 44.24 532 ILE A N 1
ATOM 3128 C CA . ILE A 1 386 ? -43.198 -75.301 -25.164 1.00 41.15 532 ILE A CA 1
ATOM 3129 C C . ILE A 1 386 ? -43.741 -76.494 -25.927 1.00 41.60 532 ILE A C 1
ATOM 3130 O O . ILE A 1 386 ? -43.726 -77.623 -25.432 1.00 43.40 532 ILE A O 1
ATOM 3135 N N . GLN A 1 387 ? -44.179 -76.268 -27.165 1.00 38.67 533 GLN A N 1
ATOM 3136 C CA . GLN A 1 387 ? -44.745 -77.344 -27.977 1.00 41.20 533 GLN A CA 1
ATOM 3137 C C . GLN A 1 387 ? -43.702 -78.406 -28.302 1.00 43.84 533 GLN A C 1
ATOM 3138 O O . GLN A 1 387 ? -43.946 -79.608 -28.145 1.00 43.31 533 GLN A O 1
ATOM 3144 N N . GLU A 1 388 ? -42.536 -77.970 -28.781 1.00 44.81 534 GLU A N 1
ATOM 3145 C CA . GLU A 1 388 ? -41.453 -78.882 -29.149 1.00 49.86 534 GLU A CA 1
ATOM 3146 C C . GLU A 1 388 ? -41.083 -79.806 -27.997 1.00 50.15 534 GLU A C 1
ATOM 3147 O O . GLU A 1 388 ? -41.039 -81.033 -28.151 1.00 54.85 534 GLU A O 1
ATOM 3153 N N . LYS A 1 389 ? -40.799 -79.217 -26.835 1.00 46.32 535 LYS A N 1
ATOM 3154 C CA . LYS A 1 389 ? -40.456 -79.984 -25.646 1.00 48.22 535 LYS A CA 1
ATOM 3155 C C . LYS A 1 389 ? -41.542 -80.994 -25.311 1.00 50.73 535 LYS A C 1
ATOM 3156 O O . LYS A 1 389 ? -41.254 -82.155 -25.001 1.00 52.66 535 LYS A O 1
ATOM 3162 N N . PHE A 1 390 ? -42.803 -80.564 -25.363 1.00 50.05 536 PHE A N 1
ATOM 3163 C CA . PHE A 1 390 ? -43.899 -81.468 -25.034 1.00 49.74 536 PHE A CA 1
ATOM 3164 C C . PHE A 1 390 ? -43.992 -82.597 -26.052 1.00 51.52 536 PHE A C 1
ATOM 3165 O O . PHE A 1 390 ? -44.028 -83.776 -25.681 1.00 53.40 536 PHE A O 1
ATOM 3173 N N . CYS A 1 391 ? -44.005 -82.258 -27.345 1.00 48.99 537 CYS A N 1
ATOM 3174 C CA . CYS A 1 391 ? -44.213 -83.283 -28.369 1.00 53.74 537 CYS A CA 1
ATOM 3175 C C . CYS A 1 391 ? -43.002 -84.185 -28.573 1.00 57.05 537 CYS A C 1
ATOM 3176 O O . CYS A 1 391 ? -43.158 -85.277 -29.125 1.00 61.84 537 CYS A O 1
ATOM 3179 N N . ASN A 1 392 ? -41.801 -83.765 -28.171 1.00 63.57 538 ASN A N 1
ATOM 3180 C CA . ASN A 1 392 ? -40.668 -84.689 -28.224 1.00 64.10 538 ASN A CA 1
ATOM 3181 C C . ASN A 1 392 ? -40.707 -85.671 -27.064 1.00 67.49 538 ASN A C 1
ATOM 3182 O O . ASN A 1 392 ? -40.407 -86.859 -27.235 1.00 67.93 538 ASN A O 1
ATOM 3187 N N . ASP A 1 393 ? -41.063 -85.188 -25.875 1.00 74.43 539 ASP A N 1
ATOM 3188 C CA . ASP A 1 393 ? -41.093 -86.038 -24.696 1.00 77.44 539 ASP A CA 1
ATOM 3189 C C . ASP A 1 393 ? -42.334 -86.918 -24.662 1.00 75.51 539 ASP A C 1
ATOM 3190 O O . ASP A 1 393 ? -42.306 -87.989 -24.044 1.00 75.78 539 ASP A O 1
ATOM 3195 N N . PHE A 1 394 ? -43.405 -86.506 -25.334 1.00 66.79 540 PHE A N 1
ATOM 3196 C CA . PHE A 1 394 ? -44.641 -87.268 -25.323 1.00 62.60 540 PHE A CA 1
ATOM 3197 C C . PHE A 1 394 ? -44.467 -88.554 -26.139 1.00 63.53 540 PHE A C 1
ATOM 3198 O O . PHE A 1 394 ? -44.694 -89.656 -25.642 1.00 58.90 540 PHE A O 1
#

Solvent-accessible surface area: 20230 Å² total; per-residue (Å²): 120,114,100,56,86,39,20,49,0,0,94,46,61,148,130,21,118,4,33,14,30,105,76,35,0,58,90,12,2,73,63,132,199,18,20,123,69,28,0,0,2,0,0,0,0,1,37,62,63,74,28,14,10,10,0,0,1,0,0,6,35,0,0,81,16,36,52,148,83,93,112,69,47,7,34,59,79,92,86,42,6,153,24,3,132,54,49,50,48,117,133,42,14,21,110,3,0,73,0,14,19,54,3,0,44,6,79,38,190,95,35,70,2,0,0,1,1,2,2,0,8,7,8,70,29,170,160,28,98,96,14,10,8,0,3,0,1,0,1,0,2,33,0,2,0,6,0,0,8,2,0,5,45,54,13,78,128,46,10,15,56,23,5,18,41,1,1,67,4,28,157,65,0,11,14,160,98,6,50,19,3,1,6,0,0,13,28,16,175,53,40,139,128,37,76,128,105,44,2,107,72,34,20,63,117,7,32,91,84,5,92,165,96,148,69,25,82,64,7,24,107,4,10,121,25,149,42,17,55,6,24,3,1,0,81,14,21,188,34,17,72,31,160,29,92,0,60,0,99,28,16,53,136,11,1,36,99,2,0,91,42,5,0,26,92,3,6,148,18,3,66,96,36,13,12,40,41,167,115,51,105,107,7,24,0,34,104,1,8,57,36,0,84,118,4,8,106,60,5,18,124,89,125,78,46,38,34,28,104,109,95,79,83,68,57,114,70,4,133,107,17,19,27,90,0,39,92,51,0,74,87,38,9,175,116,32,60,96,159,38,121,67,88,76,1,130,86,89,0,53,112,28,21,66,90,0,30,122,69,0,80,128,112,21,71,30,108,85,104,87,46,20,76,61,35,43,127,74,0,69,78,92,0,78,98,14,34,115,165,44,16,122,130,69